Protein AF-0000000071073607 (afdb_homodimer)

Solvent-accessible surface area (backbone atoms only — not comparable to full-atom values): 36080 Å² total; per-residue (Å²): 134,72,43,45,68,46,77,45,82,50,37,76,42,67,35,80,88,77,71,40,78,42,80,29,43,28,39,36,35,33,32,78,73,59,34,33,38,29,35,28,23,54,5,60,12,46,41,36,34,30,37,39,30,75,82,62,52,68,38,48,20,29,39,36,45,81,40,53,64,50,49,64,78,42,52,91,68,38,61,8,11,25,28,9,52,35,35,51,44,30,61,69,13,53,48,74,56,94,92,34,80,38,57,38,40,33,63,42,89,68,50,22,16,37,34,28,25,88,77,16,45,39,62,37,73,36,43,80,72,40,79,46,66,41,33,40,29,33,32,46,74,46,52,58,50,57,57,36,40,52,30,37,37,43,37,36,44,35,41,36,47,44,71,75,43,34,39,37,42,39,38,36,34,40,32,77,32,63,31,64,50,31,54,36,44,41,44,32,34,16,75,68,17,41,76,37,26,41,71,36,35,30,56,20,31,37,24,34,46,32,42,30,28,52,32,55,52,77,97,69,36,56,72,74,48,73,38,70,20,77,97,45,94,70,51,25,61,54,78,35,54,40,40,70,54,44,62,71,18,71,89,40,95,57,66,42,53,75,43,39,32,33,18,42,60,54,29,77,48,98,48,55,31,70,42,33,41,38,33,23,60,91,52,14,26,30,40,35,38,26,34,20,40,16,17,34,32,36,30,30,40,61,82,40,70,76,41,79,31,46,94,75,33,66,46,34,46,38,16,30,35,31,74,26,48,24,60,56,56,32,22,88,82,24,88,87,41,58,76,38,69,41,44,51,92,44,71,50,73,48,50,39,33,46,35,44,44,64,46,86,60,51,61,79,69,68,67,113,133,71,42,43,68,47,77,44,83,50,38,74,40,67,35,80,89,76,71,40,78,40,80,31,44,29,39,36,38,34,34,79,73,59,33,34,38,29,36,27,25,52,5,59,12,44,42,37,36,30,38,38,30,75,83,63,53,69,37,47,20,29,38,34,46,82,41,51,64,49,49,64,77,40,53,90,70,36,62,8,11,26,27,9,50,35,36,50,45,30,62,69,12,52,46,75,55,95,91,36,80,38,55,38,40,35,62,43,90,67,49,21,17,38,34,28,24,89,76,16,45,39,62,36,72,37,42,80,71,41,80,46,67,41,32,40,28,33,32,45,75,45,52,59,50,56,58,36,40,51,29,35,36,41,38,36,43,34,42,35,47,45,71,75,44,34,39,37,40,36,38,38,32,38,33,78,31,63,32,65,50,33,53,35,43,42,44,33,34,15,75,68,16,41,76,37,27,41,72,35,36,29,57,20,31,38,23,34,47,32,42,30,28,54,32,55,51,77,96,68,36,57,71,74,47,73,36,69,17,77,98,45,94,70,51,25,60,54,76,36,53,40,40,69,54,46,62,70,20,71,90,41,96,58,64,41,52,73,42,38,32,34,20,42,59,52,29,78,49,99,49,55,32,70,41,34,43,37,34,22,58,93,50,14,24,29,39,35,38,24,32,20,41,15,18,33,32,37,30,29,39,61,81,41,71,75,41,80,31,46,94,77,33,66,43,34,46,37,16,30,35,30,76,26,48,23,61,55,54,33,21,90,82,23,86,88,41,58,75,38,69,40,41,51,92,45,71,50,74,48,48,39,34,46,35,45,45,64,46,86,61,50,61,79,69,68,66,112

Foldseek 3Di:
DFKAKDKDWQDWDQFPVPRDIDTKMKIWIDAPQLWIWIAIQQLSFTAWIWDAFPVGDIFTFWWHARGPVQCVVPVVLLARGKFDQAAAKAFQQWFDDPNDIWHFQAQPVRTIDHRHHPCGSNGGGWDFPDDDRFWTKTWDWDAACRRGWGWIKIKIWIWGAYNLGKTKIKMKIATPFKTFGKMWTWIWGQQQHLQCFQVSLQQKWKAFQFQWWQDADPPRAGPQDIHGCPPHLNPRNDTDRQNVSLVVCVPPPQSHFWIKGFFPVLDQAPFWDWGMKMARLVRQKIKTKIWRARIWTKAQQQPAPWRQTYPRHIYHGRGTIGTIGIFHPNVSVHVPTPGRIHGNVDMDMIMMMIRMDGHDDPVVVPPD/DFKAKDKDWQDWDQFPVPRDIDTKMKIWIDAPQGWIWIAIQQLSFTAWIWDAFPVGDIFTFWWHARGPVQCVVPVVLLARGKFDQAAAKAFQQWFDDPNDIWHFEAQPVRTIDHRHHPCGSNGGGWDFPDDDRFWTKTWDWDAACRRGWGWIKIKIWIWGAYNLGKTKIKMKIATPFKTFGKMKTWIWGQQQHLQCFQVSLQQKWKAFQFQWWQDADPPRAGPQDIHGCPPHLPPRNDTDRQNVSLVVCVPPPQSHFWIKGFFPVLDQAPFWDWGMKMARLVRQKIKTKIWRARIWTKAQQQPAPWRQTYPRHIYHGRGTIGTIGIFHPNVSVHVPTPGRMHGNVDMDMIMMMIRMDGHDDPVVVPPD

Sequence (736 aa):
MSITVEEKNFGLVTNPLTETRQMVRCYTLRNTKGMSVSVIQLGATIQSISLPDGSKKVEDVCLGFDDIDGYVANKAAYIGGTLGRVANRVAGGALTIDDTTVNLTRNGEGQYHLHGGFVGLNSVIWEVKQKTPEGVVFQHESPHGHEGYPGTLRCLVTYRLDNESRLFISYEATTDRTTIVNLSNHVYLNLAGHNAGPKGLAEHTVEIASSEIVETGDMQIPTGELALVDNTVFDLRSPVPLGDRLKQFEDRPIKGFDHCYVVNGGQLLRSTVKVAKIVHPPSGRALEVWTDQPGMQFYTANNITKISGKKGFHYVKHGSFCVQTEKFPDAVSHQEFPSIKLSPDETYRHEVVYWFKIEKICRCCYKNMSITVEEKNFGLVTNPLTETRQMVRCYTLRNTKGMSVSVIQLGATIQSISLPDGSKKVEDVCLGFDDIDGYVANKAAYIGGTLGRVANRVAGGALTIDDTTVNLTRNGEGQYHLHGGFVGLNSVIWEVKQKTPEGVVFQHESPHGHEGYPGTLRCLVTYRLDNESRLFISYEATTDRTTIVNLSNHVYLNLAGHNAGPKGLAEHTVEIASSEIVETGDMQIPTGELALVDNTVFDLRSPVPLGDRLKQFEDRPIKGFDHCYVVNGGQLLRSTVKVAKIVHPPSGRALEVWTDQPGMQFYTANNITKISGKKGFHYVKHGSFCVQTEKFPDAVSHQEFPSIKLSPDETYRHEVVYWFKIEKICRCCYKN

InterPro domains:
  IPR008183 Aldose 1-/Glucose-6-phosphate 1-epimerase [PF01263] (25-355)
  IPR011013 Galactose mutarotase-like domain superfamily [SSF74650] (19-356)
  IPR014718 Glycoside hydrolase-type carbohydrate-binding [G3DSA:2.70.98.10] (16-358)
  IPR015443 Aldose 1-epimerase/Galactose mutarotase [PIRSF005096] (19-358)
  IPR047215 Galactose mutarotase-like [cd09019] (27-356)

Organism: Drosophila erecta (NCBI:txid7220)

Radius of gyration: 27.48 Å; Cα contacts (8 Å, |Δi|>4): 2098; chains: 2; bounding box: 62×89×59 Å

Structure (mmCIF, N/CA/C/O backbone):
data_AF-0000000071073607-model_v1
#
loop_
_entity.id
_entity.type
_entity.pdbx_description
1 polymer 'Aldose 1-epimerase'
#
loop_
_atom_site.group_PDB
_atom_site.id
_atom_site.type_symbol
_atom_site.label_atom_id
_atom_site.label_alt_id
_atom_site.label_comp_id
_atom_site.label_asym_id
_atom_site.label_entity_id
_atom_site.label_seq_id
_atom_site.pdbx_PDB_ins_code
_atom_site.Cartn_x
_atom_site.Cartn_y
_atom_site.Cartn_z
_atom_site.occupancy
_atom_site.B_iso_or_equiv
_atom_site.auth_seq_id
_atom_site.auth_comp_id
_atom_site.auth_asym_id
_atom_site.auth_atom_id
_atom_site.pdbx_PDB_model_num
ATOM 1 N N . MET A 1 1 ? -24.312 17.766 -10.367 1 61.28 1 MET A N 1
ATOM 2 C CA . MET A 1 1 ? -24.469 18.891 -9.445 1 61.28 1 MET A CA 1
ATOM 3 C C . MET A 1 1 ? -23.125 19.25 -8.805 1 61.28 1 MET A C 1
ATOM 5 O O . MET A 1 1 ? -22.344 18.359 -8.453 1 61.28 1 MET A O 1
ATOM 9 N N . SER A 1 2 ? -22.562 20.594 -8.812 1 86.88 2 SER A N 1
ATOM 10 C CA . SER A 1 2 ? -21.234 21.188 -8.82 1 86.88 2 SER A CA 1
ATOM 11 C C . SER A 1 2 ? -20.781 21.562 -7.418 1 86.88 2 SER A C 1
ATOM 13 O O . SER A 1 2 ? -21.609 21.656 -6.5 1 86.88 2 SER A O 1
ATOM 15 N N . ILE A 1 3 ? -19.672 21.438 -7.02 1 95.94 3 ILE A N 1
ATOM 16 C CA . ILE A 1 3 ? -19.016 21.984 -5.828 1 95.94 3 ILE A CA 1
ATOM 17 C C . ILE A 1 3 ? -19.281 23.484 -5.738 1 95.94 3 ILE A C 1
ATOM 19 O O . ILE A 1 3 ? -19.328 24.172 -6.758 1 95.94 3 ILE A O 1
ATOM 23 N N . THR A 1 4 ? -19.672 23.984 -4.531 1 97.38 4 THR A N 1
ATOM 24 C CA . THR A 1 4 ? -19.75 25.422 -4.324 1 97.38 4 THR A CA 1
ATOM 25 C C . THR A 1 4 ? -18.578 25.906 -3.459 1 97.38 4 THR A C 1
ATOM 27 O O . THR A 1 4 ? -18.109 25.188 -2.582 1 97.38 4 THR A O 1
ATOM 30 N N . VAL A 1 5 ? -18.141 27.094 -3.707 1 98 5 VAL A N 1
ATOM 31 C CA . VAL A 1 5 ? -17.094 27.75 -2.932 1 98 5 VAL A CA 1
ATOM 32 C C . VAL A 1 5 ? -17.594 29.109 -2.434 1 98 5 VAL A C 1
ATOM 34 O O . VAL A 1 5 ? -17.844 30.016 -3.232 1 98 5 VAL A O 1
ATOM 37 N N . GLU A 1 6 ? -17.719 29.219 -1.103 1 98.06 6 GLU A N 1
ATOM 38 C CA . GLU A 1 6 ? -18.188 30.453 -0.489 1 98.06 6 GLU A CA 1
ATOM 39 C C . GLU A 1 6 ? -17.062 31.156 0.281 1 98.06 6 GLU A C 1
ATOM 41 O O . GLU A 1 6 ? -16.297 30.5 0.998 1 98.06 6 GLU A O 1
ATOM 46 N N . GLU A 1 7 ? -16.984 32.438 0.11 1 97.94 7 GLU A N 1
ATOM 47 C CA . GLU A 1 7 ? -15.969 33.25 0.78 1 97.94 7 GLU A CA 1
ATOM 48 C C . GLU A 1 7 ? -16.594 34.125 1.86 1 97.94 7 GLU A C 1
ATOM 50 O O . GLU A 1 7 ? -17.672 34.688 1.657 1 97.94 7 GLU A O 1
ATOM 55 N N . LYS A 1 8 ? -15.953 34.156 3.012 1 98.12 8 LYS A N 1
ATOM 56 C CA . LYS A 1 8 ? -16.359 35.031 4.09 1 98.12 8 LYS A CA 1
ATOM 57 C C . LYS A 1 8 ? -15.141 35.594 4.832 1 98.12 8 LYS A C 1
ATOM 59 O O . LYS A 1 8 ? -14.047 35.062 4.727 1 98.12 8 LYS A O 1
ATOM 64 N N . ASN A 1 9 ? -15.391 36.719 5.516 1 98.12 9 ASN A N 1
ATOM 65 C CA . ASN A 1 9 ? -14.367 37.188 6.43 1 98.12 9 ASN A CA 1
ATOM 66 C C . ASN A 1 9 ? -14.203 36.281 7.637 1 98.12 9 ASN A C 1
ATOM 68 O O . ASN A 1 9 ? -15.195 35.781 8.188 1 98.12 9 ASN A O 1
ATOM 72 N N . PHE A 1 10 ? -13.031 36 7.973 1 98.19 10 PHE A N 1
ATOM 73 C CA . PHE A 1 10 ? -12.773 35.156 9.141 1 98.19 10 PHE A CA 1
ATOM 74 C C . PHE A 1 10 ? -12.336 36 10.328 1 98.19 10 PHE A C 1
ATOM 76 O O . PHE A 1 10 ? -12.727 35.75 11.469 1 98.19 10 PHE A O 1
ATOM 83 N N . GLY A 1 11 ? -11.445 37 10.023 1 97.81 11 GLY A N 1
ATOM 84 C CA . GLY A 1 11 ? -11.039 37.938 11.078 1 97.81 11 GLY A CA 1
ATOM 85 C C . GLY A 1 11 ? -9.828 38.75 10.711 1 97.81 11 GLY A C 1
ATOM 86 O O . GLY A 1 11 ? -9.18 38.5 9.688 1 97.81 11 GLY A O 1
ATOM 87 N N . LEU A 1 12 ? -9.617 39.781 11.523 1 97.62 12 LEU A N 1
ATOM 88 C CA . LEU A 1 12 ? -8.461 40.656 11.367 1 97.62 12 LEU A CA 1
ATOM 89 C C . LEU A 1 12 ? -7.305 40.219 12.258 1 97.62 12 LEU A C 1
ATOM 91 O O . LEU A 1 12 ? -7.508 39.906 13.43 1 97.62 12 LEU A O 1
ATOM 95 N N . VAL A 1 13 ? -6.18 40.156 11.609 1 97.19 13 VAL A N 1
ATOM 96 C CA . VAL A 1 13 ? -5.016 39.719 12.383 1 97.19 13 VAL A CA 1
ATOM 97 C C . VAL A 1 13 ? -3.791 40.531 11.961 1 97.19 13 VAL A C 1
ATOM 99 O O . VAL A 1 13 ? -3.768 41.094 10.867 1 97.19 13 VAL A O 1
ATOM 102 N N . THR A 1 14 ? -2.82 40.656 12.875 1 96.31 14 THR A N 1
ATOM 103 C CA . THR A 1 14 ? -1.546 41.281 12.516 1 96.31 14 THR A CA 1
ATOM 104 C C . THR A 1 14 ? -0.68 40.312 11.719 1 96.31 14 THR A C 1
ATOM 106 O O . THR A 1 14 ? -0.396 39.219 12.18 1 96.31 14 THR A O 1
ATOM 109 N N . ASN A 1 15 ? -0.324 40.656 10.555 1 95.69 15 ASN A N 1
ATOM 110 C CA . ASN A 1 15 ? 0.624 39.875 9.758 1 95.69 15 ASN A CA 1
ATOM 111 C C . ASN A 1 15 ? 2.004 39.844 10.406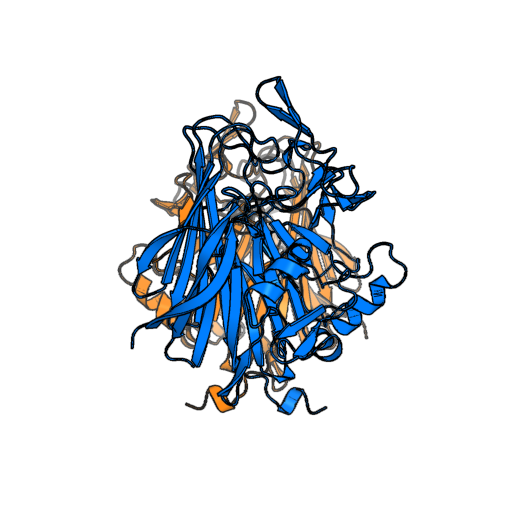 1 95.69 15 ASN A C 1
ATOM 113 O O . ASN A 1 15 ? 2.631 40.875 10.602 1 95.69 15 ASN A O 1
ATOM 117 N N . PRO A 1 16 ? 2.445 38.688 10.734 1 93.12 16 PRO A N 1
ATOM 118 C CA . PRO A 1 16 ? 3.705 38.625 11.484 1 93.12 16 PRO A CA 1
ATOM 119 C C . PRO A 1 16 ? 4.906 39.062 10.641 1 93.12 16 PRO A C 1
ATOM 121 O O . PRO A 1 16 ? 5.965 39.375 11.195 1 93.12 16 PRO A O 1
ATOM 124 N N . LEU A 1 17 ? 4.789 39.094 9.344 1 93.5 17 LEU A N 1
ATOM 125 C CA . LEU A 1 17 ? 5.898 39.438 8.469 1 93.5 17 LEU A CA 1
ATOM 126 C C . LEU A 1 17 ? 5.922 40.969 8.234 1 93.5 17 LEU A C 1
ATOM 128 O O . LEU A 1 17 ? 6.996 41.562 8.172 1 93.5 17 LEU A O 1
ATOM 132 N N . THR A 1 18 ? 4.758 41.594 8.141 1 93.69 18 THR A N 1
ATOM 133 C CA . THR A 1 18 ? 4.695 43 7.789 1 93.69 18 THR A CA 1
ATOM 134 C C . THR A 1 18 ? 4.305 43.844 9 1 93.69 18 THR A C 1
ATOM 136 O O . THR A 1 18 ? 4.422 45.094 8.969 1 93.69 18 THR A O 1
ATOM 139 N N . GLU A 1 19 ? 3.773 43.25 10.008 1 93.75 19 GLU A N 1
ATOM 140 C CA . GLU A 1 19 ? 3.332 43.906 11.234 1 93.75 19 GLU A CA 1
ATOM 141 C C . GLU A 1 19 ? 2.117 44.812 10.984 1 93.75 19 GLU A C 1
ATOM 143 O O . GLU A 1 19 ? 1.843 45.719 11.75 1 93.75 19 GLU A O 1
ATOM 148 N N . THR A 1 20 ? 1.445 44.562 9.945 1 95.94 20 THR A N 1
ATOM 149 C CA . THR A 1 20 ? 0.225 45.312 9.625 1 95.94 20 THR A CA 1
ATOM 150 C C . THR A 1 20 ? -1.003 44.406 9.812 1 95.94 20 THR A C 1
ATOM 152 O O . THR A 1 20 ? -0.909 43.188 9.727 1 95.94 20 THR A O 1
ATOM 155 N N . ARG A 1 21 ? -2.111 45.094 10.102 1 96.94 21 ARG A N 1
ATOM 156 C CA . ARG A 1 21 ? -3.369 44.344 10.219 1 96.94 21 ARG A CA 1
ATOM 157 C C . ARG A 1 21 ? -3.9 43.938 8.844 1 96.94 21 ARG A C 1
ATOM 159 O O . ARG A 1 21 ? -3.898 44.75 7.914 1 96.94 21 ARG A O 1
ATOM 166 N N . GLN A 1 22 ? -4.266 42.75 8.742 1 96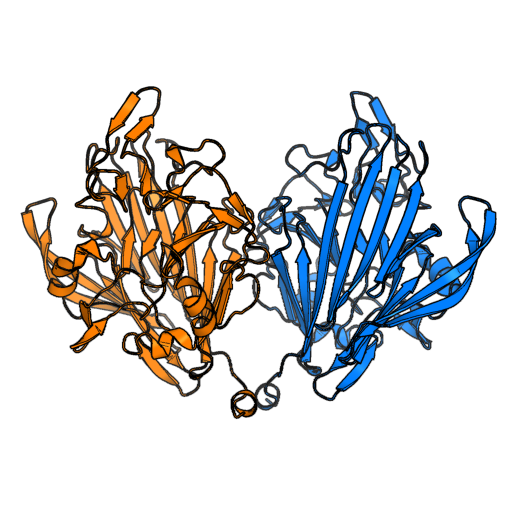.81 22 GLN A N 1
ATOM 167 C CA . GLN A 1 22 ? -4.758 42.219 7.477 1 96.81 22 GLN A CA 1
ATOM 168 C C . GLN A 1 22 ? -5.988 41.344 7.695 1 96.81 22 GLN A C 1
ATOM 170 O O . GLN A 1 22 ? -6.047 40.562 8.656 1 96.81 22 GLN A O 1
ATOM 175 N N . MET A 1 23 ? -7.023 41.5 6.848 1 97.88 23 MET A N 1
ATOM 176 C CA . MET A 1 23 ? -8.219 40.656 6.891 1 97.88 23 MET A CA 1
ATOM 177 C C . MET A 1 23 ? -7.934 39.281 6.328 1 97.88 23 MET A C 1
ATOM 179 O O . MET A 1 23 ? -7.395 39.125 5.23 1 97.88 23 MET A O 1
ATOM 183 N N . VAL A 1 24 ? -8.227 38.281 7.113 1 98.44 24 VAL A N 1
ATOM 184 C CA . VAL A 1 24 ? -8.125 36.875 6.699 1 98.44 24 VAL A CA 1
ATOM 185 C C . VAL A 1 24 ? -9.484 36.375 6.223 1 98.44 24 VAL A C 1
ATOM 187 O O . VAL A 1 24 ? -10.508 36.625 6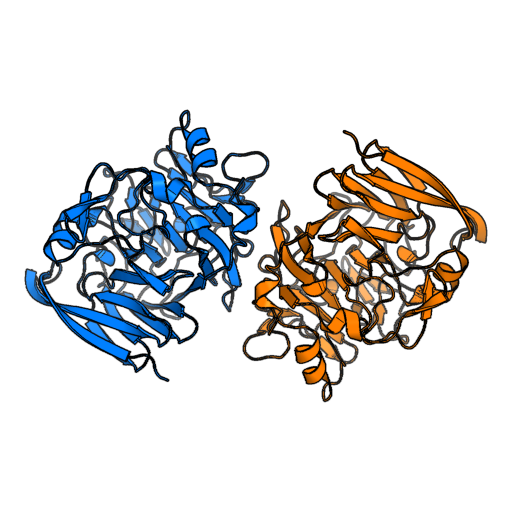.863 1 98.44 24 VAL A O 1
ATOM 190 N N . ARG A 1 25 ? -9.469 35.656 5.117 1 98.38 25 ARG A N 1
ATOM 191 C CA . ARG A 1 25 ? -10.695 35.125 4.555 1 98.38 25 ARG A CA 1
ATOM 192 C C . ARG A 1 25 ? -10.781 33.625 4.77 1 98.38 25 ARG A C 1
ATOM 194 O O . ARG A 1 25 ? -9.766 32.938 4.977 1 98.38 25 ARG A O 1
ATOM 201 N N . CYS A 1 26 ? -12.016 33.188 4.832 1 98.62 26 CYS A N 1
ATOM 202 C CA . CYS A 1 26 ? -12.359 31.781 4.898 1 98.62 26 CYS A CA 1
ATOM 203 C C . CYS A 1 26 ? -13.086 31.328 3.635 1 98.62 26 CYS A C 1
ATOM 205 O O . CYS A 1 26 ? -13.945 32.062 3.121 1 98.62 26 CYS A O 1
ATOM 207 N N . TYR A 1 27 ? -12.711 30.281 3.088 1 98.81 27 TYR A N 1
ATOM 208 C CA . TYR A 1 27 ? -13.352 29.656 1.932 1 98.81 27 TYR A CA 1
ATOM 209 C C . TYR A 1 27 ? -13.961 28.312 2.299 1 98.81 27 TYR A C 1
ATOM 211 O O . TYR A 1 27 ? -13.266 27.422 2.779 1 98.81 27 TYR A O 1
ATOM 219 N N . THR A 1 28 ? -15.234 28.172 2.096 1 98.81 28 THR A N 1
ATOM 220 C CA . THR A 1 28 ? -15.938 26.922 2.396 1 98.81 28 THR A CA 1
ATOM 221 C C . THR A 1 28 ? -16.328 26.203 1.111 1 98.81 28 THR A C 1
ATOM 223 O O . THR A 1 28 ? -17.094 26.734 0.299 1 98.81 28 THR A O 1
ATOM 226 N N . LEU A 1 29 ? -15.789 25.062 0.92 1 98.81 29 LEU A N 1
ATOM 227 C CA . LEU A 1 29 ? -16.141 24.156 -0.177 1 98.81 29 LEU A CA 1
ATOM 228 C C . LEU A 1 29 ? -17.25 23.203 0.231 1 98.81 29 LEU A C 1
ATOM 230 O O . LEU A 1 29 ? -17.188 22.594 1.301 1 98.81 29 LEU A O 1
ATOM 234 N N . ARG A 1 30 ? -18.281 23.047 -0.595 1 98.38 30 ARG A N 1
ATOM 235 C CA . ARG A 1 30 ? -19.406 22.156 -0.29 1 98.38 30 ARG A CA 1
ATOM 236 C C . ARG A 1 30 ? -19.719 21.266 -1.476 1 98.38 30 ARG A C 1
ATOM 238 O O . ARG A 1 30 ? -19.797 21.719 -2.615 1 98.38 30 ARG A O 1
ATOM 245 N N . ASN A 1 31 ? -19.875 19.984 -1.197 1 97.62 31 ASN A N 1
ATOM 246 C CA . ASN A 1 31 ? -20.312 19.078 -2.26 1 97.62 31 ASN A CA 1
ATOM 247 C C . ASN A 1 31 ? -21.812 18.766 -2.145 1 97.62 31 ASN A C 1
ATOM 249 O O . ASN A 1 31 ? -22.5 19.328 -1.308 1 97.62 31 ASN A O 1
ATOM 253 N N . THR A 1 32 ? -22.297 17.906 -2.975 1 95.44 32 THR A N 1
ATOM 254 C CA . THR A 1 32 ? -23.719 17.625 -3.037 1 95.44 32 THR A CA 1
ATOM 255 C C . THR A 1 32 ? -24.109 16.516 -2.064 1 95.44 32 THR A C 1
ATOM 257 O O . THR A 1 32 ? -25.281 16.234 -1.872 1 95.44 32 THR A O 1
ATOM 260 N N . LYS A 1 33 ? -23.125 15.969 -1.386 1 94.19 33 LYS A N 1
ATOM 261 C CA . LYS A 1 33 ? -23.375 14.828 -0.513 1 94.19 33 LYS A CA 1
ATOM 262 C C . LYS A 1 33 ? -23.391 15.25 0.954 1 94.19 33 LYS A C 1
ATOM 264 O O . LYS A 1 33 ? -23.422 14.406 1.848 1 94.19 33 LYS A O 1
ATOM 269 N N . GLY A 1 34 ? -23.266 16.531 1.19 1 95.62 34 GLY A N 1
ATOM 270 C CA . GLY A 1 34 ? -23.391 17.031 2.551 1 95.62 34 GLY A CA 1
ATOM 271 C C . GLY A 1 34 ? -22.047 17.297 3.215 1 95.62 34 GLY A C 1
ATOM 272 O O . GLY A 1 34 ? -22 17.719 4.371 1 95.62 34 GLY A O 1
ATOM 273 N N . MET A 1 35 ? -20.984 17.141 2.488 1 97.81 35 MET A N 1
ATOM 274 C CA . MET A 1 35 ? -19.656 17.422 3.041 1 97.81 35 MET A CA 1
ATOM 275 C C . MET A 1 35 ? -19.266 18.875 2.756 1 97.81 35 MET A C 1
ATOM 277 O O . MET A 1 35 ? -19.578 19.406 1.688 1 97.81 35 MET A O 1
ATOM 281 N N . SER A 1 36 ? -18.656 19.469 3.678 1 98.62 36 SER A N 1
ATOM 282 C CA . SER A 1 36 ? -18.062 20.797 3.471 1 98.62 36 SER A CA 1
ATOM 283 C C . SER A 1 36 ? -16.703 20.906 4.16 1 98.62 36 SER A C 1
ATOM 285 O O . SER A 1 36 ? -16.469 20.25 5.176 1 98.62 36 SER A O 1
ATOM 287 N N . VAL A 1 37 ? -15.836 21.672 3.6 1 98.94 37 VAL A N 1
ATOM 288 C CA . VAL A 1 37 ? -14.5 21.953 4.109 1 98.94 37 VAL A CA 1
ATOM 289 C C . VAL A 1 37 ? -14.25 23.453 4.117 1 98.94 37 VAL A C 1
ATOM 291 O O . VAL A 1 37 ? -14.469 24.141 3.111 1 98.94 37 VAL A O 1
ATOM 294 N N . SER A 1 38 ? -13.828 23.984 5.223 1 98.88 38 SER A N 1
ATOM 295 C CA . SER A 1 38 ? -13.43 25.391 5.301 1 98.88 38 SER A CA 1
ATOM 296 C C . SER A 1 38 ? -11.922 25.531 5.438 1 98.88 38 SER A C 1
ATOM 298 O O . SER A 1 38 ? -11.305 24.875 6.277 1 98.88 38 SER A O 1
ATOM 300 N N . VAL A 1 39 ? -11.398 26.359 4.605 1 98.94 39 VAL A N 1
ATOM 301 C CA . VAL A 1 39 ? -9.977 26.672 4.688 1 98.94 39 VAL A CA 1
ATOM 302 C C . VAL A 1 39 ? -9.789 28.188 4.832 1 98.94 39 VAL A C 1
ATOM 304 O O . VAL A 1 39 ? -10.562 28.969 4.273 1 98.94 39 VAL A O 1
ATOM 307 N N . ILE A 1 40 ? -8.758 28.609 5.582 1 98.88 40 ILE A N 1
ATOM 308 C CA . ILE A 1 40 ? -8.555 30.031 5.805 1 98.88 40 ILE A CA 1
ATOM 309 C C . ILE A 1 40 ? -7.172 30.438 5.316 1 98.88 40 ILE A C 1
ATOM 311 O O . ILE A 1 40 ? -6.258 29.625 5.254 1 98.88 40 ILE A O 1
ATOM 315 N N . GLN A 1 41 ? -6.988 31.672 5.047 1 98.75 41 GLN A N 1
ATOM 316 C CA . GLN A 1 41 ? -5.75 32.219 4.496 1 98.75 41 GLN A CA 1
ATOM 317 C C . GLN A 1 41 ? -4.613 32.125 5.504 1 98.75 41 GLN A C 1
ATOM 319 O O . GLN A 1 41 ? -3.453 31.938 5.125 1 98.75 41 GLN A O 1
ATOM 324 N N . LEU A 1 42 ? -4.988 32.344 6.793 1 98.69 42 LEU A N 1
ATOM 325 C CA . LEU A 1 42 ? -3.951 32.188 7.809 1 98.69 42 LEU A CA 1
ATOM 326 C C . LEU A 1 42 ? -3.428 30.75 7.844 1 98.69 42 LEU A C 1
ATOM 328 O O . LEU A 1 42 ? -4.172 29.828 8.172 1 98.69 42 LEU A O 1
ATOM 332 N N . GLY A 1 43 ? -2.201 30.578 7.398 1 98.62 43 GLY A N 1
ATOM 333 C CA . GLY A 1 43 ? -1.544 29.281 7.422 1 98.62 43 GLY A CA 1
ATOM 334 C C . GLY A 1 43 ? -2.072 28.328 6.371 1 98.62 43 GLY A C 1
ATOM 335 O O . GLY A 1 43 ? -1.778 27.125 6.406 1 98.62 43 GLY A O 1
ATOM 336 N N . ALA A 1 44 ? -2.951 28.859 5.422 1 98.88 44 ALA A N 1
ATOM 337 C CA . ALA A 1 44 ? -3.65 27.922 4.543 1 98.88 44 ALA A CA 1
ATOM 338 C C . ALA A 1 44 ? -4.215 26.75 5.332 1 98.88 44 ALA A C 1
ATOM 340 O O . ALA A 1 44 ? -3.975 25.594 4.988 1 98.88 44 ALA A O 1
ATOM 341 N N . THR A 1 45 ? -4.973 27.047 6.336 1 98.88 45 THR A N 1
ATOM 342 C CA . THR A 1 45 ? -5.375 26.125 7.402 1 98.88 45 THR A CA 1
ATOM 343 C C . THR A 1 45 ? -6.719 25.484 7.082 1 98.88 45 THR A C 1
ATOM 345 O O . THR A 1 45 ? -7.648 26.156 6.641 1 98.88 45 THR A O 1
ATOM 348 N N . ILE A 1 46 ? -6.781 24.188 7.266 1 98.94 46 ILE A N 1
ATOM 349 C CA . ILE A 1 46 ? -8.094 23.531 7.285 1 98.94 46 ILE A CA 1
ATOM 350 C C . ILE A 1 46 ? -8.789 23.828 8.609 1 98.94 46 ILE A C 1
ATOM 352 O O . ILE A 1 46 ? -8.328 23.406 9.672 1 98.94 46 ILE A O 1
ATOM 356 N N . GLN A 1 47 ? -9.883 24.547 8.531 1 98.88 47 GLN A N 1
ATOM 357 C CA . GLN A 1 47 ? -10.555 25.031 9.734 1 98.88 47 GLN A CA 1
ATOM 358 C C . GLN A 1 47 ? -11.68 24.078 10.141 1 98.88 47 GLN A C 1
ATOM 360 O O . GLN A 1 47 ? -11.93 23.875 11.336 1 98.88 47 GLN A O 1
ATOM 365 N N . SER A 1 48 ? -12.32 23.516 9.234 1 98.81 48 SER A N 1
ATOM 366 C CA . SER A 1 48 ? -13.391 22.562 9.531 1 98.81 48 SER A CA 1
ATOM 367 C C . SER A 1 48 ? -13.586 21.562 8.398 1 98.81 48 SER A C 1
ATOM 369 O O . SER A 1 48 ? -13.25 21.859 7.246 1 98.81 48 SER A O 1
ATOM 371 N N . ILE A 1 49 ? -14.016 20.391 8.695 1 98.94 49 ILE A N 1
ATOM 372 C CA . ILE A 1 49 ? -14.5 19.344 7.809 1 98.94 49 ILE A CA 1
ATOM 373 C C . ILE A 1 49 ? -15.805 18.766 8.359 1 98.94 49 ILE A C 1
ATOM 375 O O . ILE A 1 49 ? -15.797 18.031 9.344 1 98.94 49 ILE A O 1
ATOM 379 N N . SER A 1 50 ? -16.875 19.094 7.723 1 98.56 50 SER A N 1
ATOM 380 C CA . SER A 1 50 ? -18.172 18.578 8.133 1 98.56 50 SER A CA 1
ATOM 381 C C . SER A 1 50 ? -18.641 17.453 7.207 1 98.56 50 SER A C 1
ATOM 383 O O . SER A 1 50 ? -18.609 17.594 5.98 1 98.56 50 SER A O 1
ATOM 385 N N . LEU A 1 51 ? -18.953 16.375 7.742 1 95.62 51 LEU A N 1
ATOM 386 C CA . LEU A 1 51 ? -19.312 15.203 6.961 1 95.62 51 LEU A CA 1
ATOM 387 C C . LEU A 1 51 ? -20.531 14.508 7.562 1 95.62 51 LEU A C 1
ATOM 389 O O . LEU A 1 51 ? -20.672 14.445 8.789 1 95.62 51 LEU A O 1
ATOM 393 N N . PRO A 1 52 ? -21.406 14 6.738 1 95.56 52 PRO A N 1
ATOM 394 C CA . PRO A 1 52 ? -22.547 13.219 7.25 1 95.56 52 PRO A CA 1
ATOM 395 C C . PRO A 1 52 ? -22.125 11.82 7.715 1 95.56 52 PRO A C 1
ATOM 397 O O . PRO A 1 52 ? -21.047 11.344 7.359 1 95.56 52 PRO A O 1
ATOM 400 N N . ASP A 1 53 ? -22.922 11.266 8.539 1 93.94 53 ASP A N 1
ATOM 401 C CA . ASP A 1 53 ? -22.797 9.852 8.867 1 93.94 53 ASP A CA 1
ATOM 402 C C . ASP A 1 53 ? -23.859 9.023 8.141 1 93.94 53 ASP A C 1
ATOM 404 O O . ASP A 1 53 ? -24.5 9.516 7.211 1 93.94 53 ASP A O 1
ATOM 408 N N . GLY A 1 54 ? -23.969 7.734 8.508 1 86.44 54 GLY A N 1
ATOM 409 C CA . GLY A 1 54 ? -24.938 6.863 7.863 1 86.44 54 GLY A CA 1
ATOM 410 C C . GLY A 1 54 ? -26.375 7.344 8.031 1 86.44 54 GLY A C 1
ATOM 411 O O . GLY A 1 54 ? -27.234 7.051 7.191 1 86.44 54 GLY A O 1
ATOM 412 N N . SER A 1 55 ? -26.672 8.164 8.977 1 87.88 55 SER A N 1
ATOM 413 C CA . SER A 1 55 ? -28.016 8.695 9.234 1 87.88 55 SER A CA 1
ATOM 414 C C . SER A 1 55 ? -28.156 10.117 8.695 1 87.88 55 SER A C 1
ATOM 416 O O . SER A 1 55 ? -29.094 10.828 9.039 1 87.88 55 SER A O 1
ATOM 418 N N . LYS A 1 56 ? -27.141 10.594 8.062 1 90.06 56 LYS A N 1
ATOM 419 C CA . LYS A 1 56 ? -27.109 11.898 7.414 1 90.06 56 LYS A CA 1
ATOM 420 C C . LYS A 1 56 ? -26.922 13.016 8.438 1 90.06 56 LYS A C 1
ATOM 422 O O . LYS A 1 56 ? -27.141 14.188 8.125 1 90.06 56 LYS A O 1
ATOM 427 N N . LYS A 1 57 ? -26.625 12.57 9.625 1 94.31 57 LYS A N 1
ATOM 428 C CA . LYS A 1 57 ? -26.25 13.586 10.602 1 94.31 57 LYS A CA 1
ATOM 429 C C . LYS A 1 57 ? -24.875 14.156 10.297 1 94.31 57 LYS A C 1
ATOM 431 O O . LYS A 1 57 ? -23.891 13.414 10.211 1 94.31 57 LYS A O 1
ATOM 436 N N . VAL A 1 58 ? -24.812 15.43 10.219 1 97.25 58 VAL A N 1
ATOM 437 C CA . VAL A 1 58 ? -23.562 16.094 9.844 1 97.25 58 VAL A CA 1
ATOM 438 C C . VAL A 1 58 ? -22.797 16.516 11.094 1 97.25 58 VAL A C 1
ATOM 440 O O . VAL A 1 58 ? -23.391 17.078 12.023 1 97.25 58 VAL A O 1
ATOM 443 N N . GLU A 1 59 ? -21.562 16.188 11.156 1 97.75 59 GLU A N 1
ATOM 444 C CA . GLU A 1 59 ? -20.672 16.562 12.25 1 97.75 59 GLU A CA 1
ATOM 445 C C . GLU A 1 59 ? -19.359 17.125 11.719 1 97.75 59 GLU A C 1
ATOM 447 O O . GLU A 1 59 ? -18.828 16.641 10.719 1 97.75 59 GLU A O 1
ATOM 452 N N . ASP A 1 60 ? -18.906 18.219 12.352 1 98.75 60 ASP A N 1
ATOM 453 C CA . ASP A 1 60 ? -17.531 18.672 12.109 1 98.75 60 ASP A CA 1
ATOM 454 C C . ASP A 1 60 ? -16.516 17.734 12.758 1 98.75 60 ASP A C 1
ATOM 456 O O . ASP A 1 60 ? -16.5 17.578 13.977 1 98.75 60 ASP A O 1
ATOM 460 N N . VAL A 1 61 ? -15.664 17.141 11.93 1 98.88 61 VAL A N 1
ATOM 461 C CA . VAL A 1 61 ? -14.758 16.109 12.445 1 98.88 61 VAL A CA 1
ATOM 462 C C . VAL A 1 61 ? -13.352 16.688 12.57 1 98.88 61 VAL A C 1
ATOM 464 O O . VAL A 1 61 ? -12.406 15.953 12.867 1 98.88 61 VAL A O 1
ATOM 467 N N . CYS A 1 62 ? -13.141 17.906 12.344 1 98.81 62 CYS A N 1
ATOM 468 C CA . CYS A 1 62 ? -11.852 18.594 12.359 1 98.81 62 CYS A CA 1
ATOM 469 C C . CYS A 1 62 ? -11.742 19.531 13.562 1 98.81 62 CYS A C 1
ATOM 471 O O . CYS A 1 62 ? -12.641 20.344 13.797 1 98.81 62 CYS A O 1
ATOM 473 N N . LEU A 1 63 ? -10.641 19.344 14.328 1 98.81 63 LEU A N 1
ATOM 474 C CA . LEU A 1 63 ? -10.398 20.328 15.383 1 98.81 63 LEU A CA 1
ATOM 475 C C . LEU A 1 63 ? -10.062 21.688 14.781 1 98.81 63 LEU A C 1
ATOM 477 O O . LEU A 1 63 ? -9.594 21.766 13.648 1 98.81 63 LEU A O 1
ATOM 481 N N . GLY A 1 64 ? -10.312 22.734 15.508 1 98.62 64 GLY A N 1
ATOM 482 C CA . GLY A 1 64 ? -10.062 24.094 15.07 1 98.62 64 GLY A CA 1
ATOM 483 C C . GLY A 1 64 ? -10.648 25.141 16 1 98.62 64 GLY A C 1
ATOM 484 O O . GLY A 1 64 ? -10.953 24.844 17.156 1 98.62 64 GLY A O 1
ATOM 485 N N . PHE A 1 65 ? -10.742 26.328 15.477 1 98.69 65 PHE A N 1
ATOM 486 C CA . PHE A 1 65 ? -11.234 27.453 16.266 1 98.69 65 PHE A CA 1
ATOM 487 C C . PHE A 1 65 ? -12.297 28.234 15.492 1 98.69 65 PHE A C 1
ATOM 489 O O . PHE A 1 65 ? -12.32 28.203 14.258 1 98.69 65 PHE A O 1
ATOM 496 N N . ASP A 1 66 ? -13.117 28.953 16.188 1 97.62 66 ASP A N 1
ATOM 497 C CA . ASP A 1 66 ? -14.227 29.672 15.586 1 97.62 66 ASP A CA 1
ATOM 498 C C . ASP A 1 66 ? -13.758 31 15.008 1 97.62 66 ASP A C 1
ATOM 500 O O . ASP A 1 66 ? -14.406 31.562 14.117 1 97.62 66 ASP A O 1
ATOM 504 N N . ASP A 1 67 ? -12.68 31.469 15.555 1 96.5 67 ASP A N 1
ATOM 505 C CA . ASP A 1 67 ? -12.234 32.781 15.117 1 96.5 67 ASP A CA 1
ATOM 506 C C . ASP A 1 67 ? -10.711 32.844 15.008 1 96.5 67 ASP A C 1
ATOM 508 O O . ASP A 1 67 ? -10.023 31.906 15.375 1 96.5 67 ASP A O 1
ATOM 512 N N . ILE A 1 68 ? -10.266 33.938 14.508 1 97 68 ILE A N 1
ATOM 513 C CA . ILE A 1 68 ? -8.859 34.094 14.164 1 97 68 ILE A CA 1
ATOM 514 C C . ILE A 1 68 ? -8.016 34.156 15.438 1 97 68 ILE A C 1
ATOM 516 O O . ILE A 1 68 ? -6.871 33.688 15.445 1 97 68 ILE A O 1
ATOM 520 N N . ASP A 1 69 ? -8.539 34.625 16.578 1 96.44 69 ASP A N 1
ATOM 521 C CA . ASP A 1 69 ? -7.816 34.719 17.844 1 96.44 69 ASP A CA 1
ATOM 522 C C . ASP A 1 69 ? -7.441 33.344 18.359 1 96.44 69 ASP A C 1
ATOM 524 O O . ASP A 1 69 ? -6.371 33.156 18.953 1 96.44 69 ASP A O 1
ATOM 528 N N . GLY A 1 70 ? -8.359 32.406 18.188 1 97.38 70 GLY A N 1
ATOM 529 C CA . GLY A 1 70 ? -8.055 31.031 18.578 1 97.38 70 GLY A CA 1
ATOM 530 C C . GLY A 1 70 ? -6.824 30.484 17.891 1 97.38 70 GLY A C 1
ATOM 531 O O . GLY A 1 70 ? -6.004 29.812 18.516 1 97.38 70 GLY A O 1
ATOM 532 N N . TYR A 1 71 ? -6.68 30.766 16.609 1 97.88 71 TYR A N 1
ATOM 533 C CA . TYR A 1 71 ? -5.531 30.281 15.844 1 97.88 71 TYR A CA 1
ATOM 534 C C . TYR A 1 71 ? -4.258 31.016 16.25 1 97.88 71 TYR A C 1
ATOM 536 O O . TYR A 1 71 ? -3.195 30.406 16.375 1 97.88 71 TYR A O 1
ATOM 544 N N . VAL A 1 72 ? -4.359 32.25 16.5 1 96.31 72 VAL A N 1
ATOM 545 C CA . VAL A 1 72 ? -3.193 33.031 16.891 1 96.31 72 VAL A CA 1
ATOM 546 C C . VAL A 1 72 ? -2.713 32.594 18.281 1 96.31 72 VAL A C 1
ATOM 548 O O . VAL A 1 72 ? -1.516 32.406 18.484 1 96.31 72 VAL A O 1
ATOM 551 N N . ALA A 1 73 ? -3.635 32.375 19.188 1 95.38 73 ALA A N 1
ATOM 552 C CA . ALA A 1 73 ? -3.307 32.031 20.578 1 95.38 73 ALA A CA 1
ATOM 553 C C . ALA A 1 73 ? -2.729 30.641 20.688 1 95.38 73 ALA A C 1
ATOM 555 O O . ALA A 1 73 ? -2.002 30.328 21.641 1 95.38 73 ALA A O 1
ATOM 556 N N . ASN A 1 74 ? -3.031 29.828 19.719 1 96.12 74 ASN A N 1
ATOM 557 C CA . ASN A 1 74 ? -2.633 28.438 19.797 1 96.12 74 ASN A CA 1
ATOM 558 C C . ASN A 1 74 ? -1.762 28.031 18.625 1 96.12 74 ASN A C 1
ATOM 560 O O . ASN A 1 74 ? -1.809 26.875 18.172 1 96.12 74 ASN A O 1
ATOM 564 N N . LYS A 1 75 ? -0.982 28.969 18.125 1 94.31 75 LYS A N 1
ATOM 565 C CA . LYS A 1 75 ? -0.191 28.734 16.922 1 94.31 75 LYS A CA 1
ATOM 566 C C . LYS A 1 75 ? 0.778 27.562 17.109 1 94.31 75 LYS A C 1
ATOM 568 O O . LYS A 1 75 ? 1.116 26.859 16.156 1 94.31 75 LYS A O 1
ATOM 573 N N . ALA A 1 76 ? 1.148 27.266 18.359 1 91.88 76 ALA A N 1
ATOM 574 C CA . ALA A 1 76 ? 2.148 26.234 18.641 1 91.88 76 ALA A CA 1
ATOM 575 C C . ALA A 1 76 ? 1.558 24.828 18.5 1 91.88 76 ALA A C 1
ATOM 577 O O . ALA A 1 76 ? 2.293 23.844 18.453 1 91.88 76 ALA A O 1
ATOM 578 N N . ALA A 1 77 ? 0.219 24.781 18.406 1 95.06 77 ALA A N 1
ATOM 579 C CA . ALA A 1 77 ? -0.422 23.469 18.234 1 95.06 77 ALA A CA 1
ATOM 580 C C . ALA A 1 77 ? -0.583 23.141 16.75 1 95.06 77 ALA A C 1
ATOM 582 O O . ALA A 1 77 ? -0.9 22 16.391 1 95.06 77 ALA A O 1
ATOM 583 N N . TYR A 1 78 ? -0.356 24.094 15.844 1 97.69 78 TYR A N 1
ATOM 584 C CA . TYR A 1 78 ? -0.329 23.922 14.391 1 97.69 78 TYR A CA 1
ATOM 585 C C . TYR A 1 78 ? -1.659 23.375 13.883 1 97.69 78 TYR A C 1
ATOM 587 O O . TYR A 1 78 ? -1.724 22.797 12.797 1 97.69 78 TYR A O 1
ATOM 595 N N . ILE A 1 79 ? -2.762 23.516 14.609 1 98.31 79 ILE A N 1
ATOM 596 C CA . ILE A 1 79 ? -4.027 22.859 14.297 1 98.31 79 ILE A CA 1
ATOM 597 C C . ILE A 1 79 ? -4.492 23.266 12.898 1 98.31 79 ILE A C 1
ATOM 599 O O . ILE A 1 79 ? -4.848 24.422 12.672 1 98.31 79 ILE A O 1
ATOM 603 N N . GLY A 1 80 ? -4.48 22.297 12 1 98.62 80 GLY A N 1
ATOM 604 C CA . GLY A 1 80 ? -5.016 22.469 10.656 1 98.62 80 GLY A CA 1
ATOM 605 C C . GLY A 1 80 ? -4.066 23.203 9.727 1 98.62 80 GLY A C 1
ATOM 606 O O . GLY A 1 80 ? -4.332 23.312 8.531 1 98.62 80 GLY A O 1
ATOM 607 N N . GLY A 1 81 ? -2.975 23.688 10.188 1 98.75 81 GLY A N 1
ATOM 608 C CA . GLY A 1 81 ? -2.111 24.578 9.438 1 98.75 81 GLY A CA 1
ATOM 609 C C . GLY A 1 81 ? -1.182 23.844 8.484 1 98.75 81 GLY A C 1
ATOM 610 O O . GLY A 1 81 ? -0.879 22.672 8.688 1 98.75 81 GLY A O 1
ATOM 611 N N . THR A 1 82 ? -0.741 24.531 7.453 1 98.81 82 THR A N 1
ATOM 612 C CA . THR A 1 82 ? 0.306 24.031 6.562 1 98.81 82 THR A CA 1
ATOM 613 C C . THR A 1 82 ? 1.67 24.094 7.246 1 98.81 82 THR A C 1
ATOM 615 O O . THR A 1 82 ? 2.043 25.125 7.805 1 98.81 82 THR A O 1
ATOM 618 N N . LEU A 1 83 ? 2.342 23 7.18 1 98.69 83 LEU A N 1
ATOM 619 C CA . LEU A 1 83 ? 3.658 22.906 7.801 1 98.69 83 LEU A CA 1
ATOM 620 C C . LEU A 1 83 ? 4.762 23.156 6.773 1 98.69 83 LEU A C 1
ATOM 622 O O . LEU A 1 83 ? 4.703 22.641 5.656 1 98.69 83 LEU A O 1
ATOM 626 N N . GLY A 1 84 ? 5.781 23.938 7.207 1 97.94 84 GLY A N 1
ATOM 627 C CA . GLY A 1 84 ? 6.941 24.188 6.367 1 97.94 84 GLY A CA 1
ATOM 628 C C . GLY A 1 84 ? 7.754 25.391 6.82 1 97.94 84 GLY A C 1
ATOM 629 O O . GLY A 1 84 ? 7.348 26.109 7.73 1 97.94 84 GLY A O 1
ATOM 630 N N . ARG A 1 85 ? 8.938 25.5 6.207 1 98.5 85 ARG A N 1
ATOM 631 C CA . ARG A 1 85 ? 9.344 24.922 4.938 1 98.5 85 ARG A CA 1
ATOM 632 C C . ARG A 1 85 ? 9.602 23.422 5.086 1 98.5 85 ARG A C 1
ATOM 634 O O . ARG A 1 85 ? 9.555 22.672 4.105 1 98.5 85 ARG A O 1
ATOM 641 N N . VAL A 1 86 ? 9.945 23.047 6.332 1 98.69 86 VAL A N 1
ATOM 642 C CA . VAL A 1 86 ? 10.164 21.625 6.582 1 98.69 86 VAL A CA 1
ATOM 643 C C . VAL A 1 86 ? 9.266 21.156 7.727 1 98.69 86 VAL A C 1
ATOM 645 O O . VAL A 1 86 ? 9.383 21.656 8.852 1 98.69 86 VAL A O 1
ATOM 648 N N . ALA A 1 87 ? 8.398 20.281 7.352 1 98.56 87 ALA A N 1
ATOM 649 C CA . ALA A 1 87 ? 7.559 19.641 8.359 1 98.56 87 ALA A CA 1
ATOM 650 C C . ALA A 1 87 ? 8.383 18.688 9.234 1 98.56 87 ALA A C 1
ATOM 652 O O . ALA A 1 87 ? 9.266 17.984 8.734 1 98.56 87 ALA A O 1
ATOM 653 N N . ASN A 1 88 ? 8.008 18.672 10.508 1 98.25 88 ASN A N 1
ATOM 654 C CA . ASN A 1 88 ? 8.688 17.797 11.477 1 98.25 88 ASN A CA 1
ATOM 655 C C . ASN A 1 88 ? 10.086 18.312 11.797 1 98.25 88 ASN A C 1
ATOM 657 O O . ASN A 1 88 ? 10.367 19.5 11.664 1 98.25 88 ASN A O 1
ATOM 661 N N . ARG A 1 89 ? 11.023 17.531 12.297 1 97.81 89 ARG A N 1
ATOM 662 C CA . ARG A 1 89 ? 12.234 17.984 12.977 1 97.81 89 ARG A CA 1
ATOM 663 C C . ARG A 1 89 ? 13.43 17.969 12.023 1 97.81 89 ARG A C 1
ATOM 665 O O . ARG A 1 89 ? 13.492 17.156 11.109 1 97.81 89 ARG A O 1
ATOM 672 N N . VAL A 1 90 ? 14.227 18.891 12.227 1 97.81 90 VAL A N 1
ATOM 673 C CA . VAL A 1 90 ? 15.602 18.891 11.75 1 97.81 90 VAL A CA 1
ATOM 674 C C . VAL A 1 90 ? 16.562 18.906 12.938 1 97.81 90 VAL A C 1
ATOM 676 O O . VAL A 1 90 ? 16.578 19.844 13.727 1 97.81 90 VAL A O 1
ATOM 679 N N . ALA A 1 91 ? 17.328 17.922 13.016 1 96.88 91 ALA A N 1
ATOM 680 C CA . ALA A 1 91 ? 18.234 17.734 14.148 1 96.88 91 ALA A CA 1
ATOM 681 C C . ALA A 1 91 ? 19.219 18.906 14.258 1 96.88 91 ALA A C 1
ATOM 683 O O . ALA A 1 91 ? 19.797 19.328 13.25 1 96.88 91 ALA A O 1
ATOM 684 N N . GLY A 1 92 ? 19.359 19.453 15.469 1 95.44 92 GLY A N 1
ATOM 685 C CA . GLY A 1 92 ? 20.328 20.5 15.734 1 95.44 92 GLY A CA 1
ATOM 686 C C . GLY A 1 92 ? 20.016 21.812 15.031 1 95.44 92 GLY A C 1
ATOM 687 O O . GLY A 1 92 ? 20.688 22.828 15.25 1 95.44 92 GLY A O 1
ATOM 688 N N . GLY A 1 93 ? 19.047 21.844 14.172 1 96.62 93 GLY A N 1
ATOM 689 C CA . GLY A 1 93 ? 18.703 23.031 13.414 1 96.62 93 GLY A CA 1
ATOM 690 C C . GLY A 1 93 ? 19.797 23.484 12.469 1 96.62 93 GLY A C 1
ATOM 691 O O . GLY A 1 93 ? 20.078 24.672 12.352 1 96.62 93 GLY A O 1
ATOM 692 N N . ALA A 1 94 ? 20.438 22.531 11.945 1 94.44 94 ALA A N 1
ATOM 693 C CA . ALA A 1 94 ? 21.516 22.844 11.031 1 94.44 94 ALA A CA 1
ATOM 694 C C . ALA A 1 94 ? 21.625 21.797 9.922 1 94.44 94 ALA A C 1
ATOM 696 O O . ALA A 1 94 ? 21.234 20.641 10.117 1 94.44 94 ALA A O 1
ATOM 697 N N . LEU A 1 95 ? 22.062 22.281 8.805 1 93.38 95 LEU A N 1
ATOM 698 C CA . LEU A 1 95 ? 22.328 21.391 7.688 1 93.38 95 LEU A CA 1
ATOM 699 C C . LEU A 1 95 ? 23.453 21.922 6.809 1 93.38 95 LEU A C 1
ATOM 701 O O . LEU A 1 95 ? 23.906 23.047 6.992 1 93.38 95 LEU A O 1
ATOM 705 N N . THR A 1 96 ? 23.891 21.062 5.953 1 91.69 96 THR A N 1
ATOM 706 C CA . THR A 1 96 ? 24.906 21.453 4.996 1 91.69 96 THR A CA 1
ATOM 707 C C . THR A 1 96 ? 24.359 21.422 3.57 1 91.69 96 THR A C 1
ATOM 709 O O . THR A 1 96 ? 23.797 20.406 3.143 1 91.69 96 THR A O 1
ATOM 712 N N . ILE A 1 97 ? 24.484 22.547 2.943 1 90.06 97 ILE A N 1
ATOM 713 C CA . ILE A 1 97 ? 24.141 22.656 1.529 1 90.06 97 ILE A CA 1
ATOM 714 C C . ILE A 1 97 ? 25.359 23.141 0.738 1 90.06 97 ILE A C 1
ATOM 716 O O . ILE A 1 97 ? 25.859 24.234 0.98 1 90.06 97 ILE A O 1
ATOM 720 N N . ASP A 1 98 ? 25.719 22.391 -0.186 1 85.62 98 ASP A N 1
ATOM 721 C CA . ASP A 1 98 ? 26.859 22.75 -1.031 1 85.62 98 ASP A CA 1
ATOM 722 C C . ASP A 1 98 ? 28.047 23.203 -0.19 1 85.62 98 ASP A C 1
ATOM 724 O O . ASP A 1 98 ? 28.594 24.281 -0.41 1 85.62 98 ASP A O 1
ATOM 728 N N . ASP A 1 99 ? 28.375 22.531 0.867 1 86.88 99 ASP A N 1
ATOM 729 C CA . ASP A 1 99 ? 29.547 22.703 1.721 1 86.88 99 ASP A CA 1
ATOM 730 C C . ASP A 1 99 ? 29.406 23.922 2.619 1 86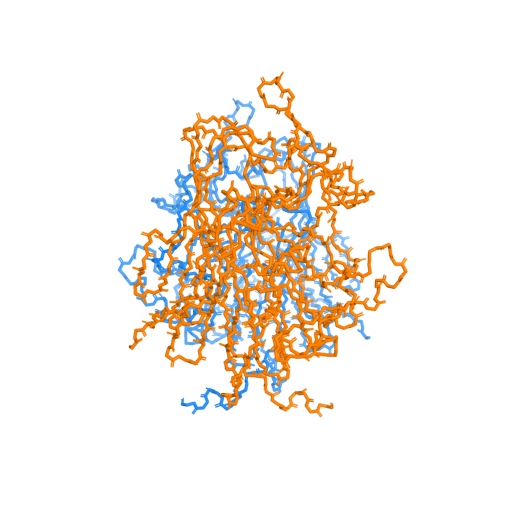.88 99 ASP A C 1
ATOM 732 O O . ASP A 1 99 ? 30.391 24.438 3.143 1 86.88 99 ASP A O 1
ATOM 736 N N . THR A 1 100 ? 28.266 24.453 2.643 1 90.38 100 THR A N 1
ATOM 737 C CA . THR A 1 100 ? 28 25.562 3.541 1 90.38 100 THR A CA 1
ATOM 738 C C . THR A 1 100 ? 27.031 25.141 4.645 1 90.38 100 THR A C 1
ATOM 740 O O . THR A 1 100 ? 26 24.516 4.375 1 90.38 100 THR A O 1
ATOM 743 N N . THR A 1 101 ? 27.359 25.547 5.734 1 93.75 101 THR A N 1
ATOM 744 C CA . THR A 1 101 ? 26.5 25.281 6.871 1 93.75 101 THR A CA 1
ATOM 745 C C . THR A 1 101 ? 25.359 26.297 6.941 1 93.75 101 THR A C 1
ATOM 747 O O . THR A 1 101 ? 25.578 27.5 6.848 1 93.75 101 THR A O 1
ATOM 750 N N . VAL A 1 102 ? 24.203 25.828 7.039 1 95.88 102 VAL A N 1
ATOM 751 C CA . VAL A 1 102 ? 23 26.641 7.188 1 95.88 102 VAL A CA 1
ATOM 752 C C . VAL A 1 102 ? 22.375 26.391 8.562 1 95.88 102 VAL A C 1
ATOM 754 O O . VAL A 1 102 ? 22.125 25.25 8.938 1 95.88 102 VAL A O 1
ATOM 757 N N . ASN A 1 103 ? 22.188 27.484 9.289 1 97.06 103 ASN A N 1
ATOM 758 C CA . ASN A 1 103 ? 21.547 27.391 10.586 1 97.06 103 ASN A CA 1
ATOM 759 C C . ASN A 1 103 ? 20.078 27.812 10.516 1 97.06 103 ASN A C 1
ATOM 761 O O . ASN A 1 103 ? 19.766 28.922 10.102 1 97.06 103 ASN A O 1
ATOM 765 N N . LEU A 1 104 ? 19.25 26.938 10.961 1 98.25 104 LEU A N 1
ATOM 766 C CA . LEU A 1 104 ? 17.828 27.219 11.086 1 98.25 104 LEU A CA 1
ATOM 767 C C . LEU A 1 104 ? 17.469 27.609 12.516 1 98.25 104 LEU A C 1
ATOM 769 O O . LEU A 1 104 ? 18.234 27.328 13.445 1 98.25 104 LEU A O 1
ATOM 773 N N . THR A 1 105 ? 16.375 28.25 12.625 1 97.94 105 THR A N 1
ATOM 774 C CA . THR A 1 105 ? 15.922 28.562 13.984 1 97.94 105 THR A CA 1
ATOM 775 C C . THR A 1 105 ? 15.672 27.281 14.766 1 97.94 105 THR A C 1
ATOM 777 O O . THR A 1 105 ? 15.211 26.281 14.211 1 97.94 105 THR A O 1
ATOM 780 N N . ARG A 1 106 ? 15.977 27.25 16 1 97.88 106 ARG A N 1
ATOM 781 C CA . ARG A 1 106 ? 15.758 26.125 16.891 1 97.88 106 ARG A CA 1
ATOM 782 C C . ARG A 1 106 ? 14.578 26.375 17.828 1 97.88 106 ARG A C 1
ATOM 784 O O . ARG A 1 106 ? 14.758 26.562 19.031 1 97.88 106 ARG A O 1
ATOM 791 N N . ASN A 1 107 ? 13.43 26.266 17.328 1 96.62 107 ASN A N 1
ATOM 792 C CA . ASN A 1 107 ? 12.227 26.594 18.078 1 96.62 107 ASN A CA 1
ATOM 793 C C . ASN A 1 107 ? 11.781 25.438 18.969 1 96.62 107 ASN A C 1
ATOM 795 O O . ASN A 1 107 ? 10.805 25.547 19.719 1 96.62 107 ASN A O 1
ATOM 799 N N . GLY A 1 108 ? 12.43 24.312 18.891 1 94.44 108 GLY A N 1
ATOM 800 C CA . GLY A 1 108 ? 12.203 23.203 19.797 1 94.44 108 GLY A CA 1
ATOM 801 C C . GLY A 1 108 ? 13.133 23.219 21 1 94.44 108 GLY A C 1
ATOM 802 O O . GLY A 1 108 ? 14.203 22.609 20.969 1 94.44 108 GLY A O 1
ATOM 803 N N . GLU A 1 109 ? 12.75 23.922 21.938 1 89.25 109 GLU A N 1
ATOM 804 C CA . GLU A 1 109 ? 13.5 24.031 23.188 1 89.25 109 GLU A CA 1
ATOM 805 C C . GLU A 1 109 ? 14.953 24.406 22.922 1 89.25 109 GLU A C 1
ATOM 807 O O . GLU A 1 109 ? 15.859 23.938 23.625 1 89.25 109 GLU A O 1
ATOM 812 N N . GLY A 1 110 ? 15.156 25.047 21.797 1 93.5 110 GLY A N 1
ATOM 813 C CA . GLY A 1 110 ? 16.5 25.5 21.453 1 93.5 110 GLY A CA 1
ATOM 814 C C . GLY A 1 110 ? 17.391 24.391 20.938 1 93.5 110 GLY A C 1
ATOM 815 O O . GLY A 1 110 ? 18.594 24.578 20.75 1 93.5 110 GLY A O 1
ATOM 816 N N . GLN A 1 111 ? 16.844 23.297 20.656 1 94.56 111 GLN A N 1
ATOM 817 C CA . GLN A 1 111 ? 17.672 22.141 20.375 1 94.56 111 GLN A CA 1
ATOM 818 C C . GLN A 1 111 ? 17.469 21.656 18.938 1 94.56 111 GLN A C 1
ATOM 820 O O . GLN A 1 111 ? 18.406 21.125 18.328 1 94.56 111 GLN A O 1
ATOM 825 N N . TYR A 1 112 ? 16.312 21.781 18.391 1 97.25 112 TYR A N 1
ATOM 826 C CA . TYR A 1 112 ? 16.031 21.312 17.047 1 97.25 112 TYR A CA 1
ATOM 827 C C . TYR A 1 112 ? 15.055 22.25 16.344 1 97.25 112 TYR A C 1
ATOM 829 O O . TYR A 1 112 ? 14.445 23.125 16.969 1 97.25 112 TYR A O 1
ATOM 837 N N . HIS A 1 113 ? 15.055 22.234 15.07 1 98.12 113 HIS A N 1
ATOM 838 C CA . HIS A 1 113 ? 14.125 22.953 14.219 1 98.12 113 HIS A CA 1
ATOM 839 C C . HIS A 1 113 ? 12.836 22.172 14.008 1 98.12 113 HIS A C 1
ATOM 841 O O . HIS A 1 113 ? 12.883 20.953 13.758 1 98.12 113 HIS A O 1
ATOM 847 N N . LEU A 1 114 ? 11.727 22.844 14.195 1 98.06 114 LEU A N 1
ATOM 848 C CA . LEU A 1 114 ? 10.461 22.125 14.125 1 98.06 114 LEU A CA 1
ATOM 849 C C . LEU A 1 114 ? 9.461 22.875 13.25 1 98.06 114 LEU A C 1
ATOM 851 O O . LEU A 1 114 ? 9.219 24.062 13.453 1 98.06 114 LEU A O 1
ATOM 855 N N . HIS A 1 115 ? 8.875 22.188 12.312 1 98.44 115 HIS A N 1
ATOM 856 C CA . HIS A 1 115 ? 7.723 22.609 11.523 1 98.44 115 HIS A CA 1
ATOM 857 C C . HIS A 1 115 ? 7.949 23.984 10.922 1 98.44 115 HIS A C 1
ATOM 859 O O . HIS A 1 115 ? 7.027 24.812 10.875 1 98.44 115 HIS A O 1
ATOM 865 N N . GLY A 1 116 ? 9.164 24.312 10.578 1 98 116 GLY A N 1
ATOM 866 C CA . GLY A 1 116 ? 9.445 25.516 9.805 1 98 116 GLY A CA 1
ATOM 867 C C . GLY A 1 116 ? 9.859 26.703 10.664 1 98 116 GLY A C 1
ATOM 868 O O . GLY A 1 116 ? 10.062 27.797 10.156 1 98 116 GLY A O 1
ATOM 869 N N . GLY A 1 117 ? 9.906 26.562 12.016 1 98 117 GLY A N 1
ATOM 870 C CA . GLY A 1 117 ? 10.453 27.609 12.859 1 98 117 GLY A CA 1
ATOM 871 C C . GLY A 1 117 ? 9.391 28.359 13.656 1 98 117 GLY A C 1
ATOM 872 O O . GLY A 1 117 ? 8.281 27.859 13.836 1 98 117 GLY A O 1
ATOM 873 N N . PHE A 1 118 ? 9.773 29.516 14.195 1 96.88 118 PHE A N 1
ATOM 874 C CA . PHE A 1 118 ? 8.898 30.328 15.039 1 96.88 118 PHE A CA 1
ATOM 875 C C . PHE A 1 118 ? 7.734 30.891 14.227 1 96.88 118 PHE A C 1
ATOM 877 O O . PHE A 1 118 ? 6.598 30.922 14.703 1 96.88 118 PHE A O 1
ATOM 884 N N . VAL A 1 119 ? 8.055 31.375 13.07 1 97.25 119 VAL A N 1
ATOM 885 C CA . VAL A 1 119 ? 7.047 31.875 12.141 1 97.25 119 VAL A CA 1
ATOM 886 C C . VAL A 1 119 ? 7.055 31.031 10.867 1 97.25 119 VAL A C 1
ATOM 888 O O . VAL A 1 119 ? 7.453 31.516 9.797 1 97.25 119 VAL A O 1
ATOM 891 N N . GLY A 1 120 ? 6.559 29.812 11.023 1 97.62 120 GLY A N 1
ATOM 892 C CA . GLY A 1 120 ? 6.477 28.906 9.883 1 97.62 120 GLY A CA 1
ATOM 893 C C . GLY A 1 120 ? 5.297 29.203 8.977 1 97.62 120 GLY A C 1
ATOM 894 O O . GLY A 1 120 ? 4.621 30.219 9.133 1 97.62 120 GLY A O 1
ATOM 895 N N . LEU A 1 121 ? 5.062 28.312 8.055 1 98.5 121 LEU A N 1
ATOM 896 C CA . LEU A 1 121 ? 4.043 28.516 7.027 1 98.5 121 LEU A CA 1
ATOM 897 C C . LEU A 1 121 ? 2.643 28.453 7.633 1 98.5 121 LEU A C 1
ATOM 899 O O . LEU A 1 121 ? 1.678 28.922 7.027 1 98.5 121 LEU A O 1
ATOM 903 N N . ASN A 1 122 ? 2.48 27.859 8.797 1 98 122 ASN A N 1
ATOM 904 C CA . ASN A 1 122 ? 1.205 27.812 9.5 1 98 122 ASN A CA 1
ATOM 905 C C . ASN A 1 122 ? 0.839 29.172 10.094 1 98 122 ASN A C 1
ATOM 907 O O . ASN A 1 122 ? -0.306 29.391 10.492 1 98 122 ASN A O 1
ATOM 911 N N . SER A 1 123 ? 1.806 30.109 10.141 1 96.56 123 SER A N 1
ATOM 912 C CA . SER A 1 123 ? 1.62 31.344 10.906 1 96.56 123 SER A CA 1
ATOM 913 C C . SER A 1 123 ? 1.506 32.562 9.984 1 96.56 123 SER A C 1
ATOM 915 O O . SER A 1 123 ? 1.233 33.656 10.438 1 96.56 123 SER A O 1
ATOM 917 N N . VAL A 1 124 ? 1.676 32.375 8.727 1 98 124 VAL A N 1
ATOM 918 C CA . VAL A 1 124 ? 1.657 33.5 7.801 1 98 124 VAL A CA 1
ATOM 919 C C . VAL A 1 124 ? 0.305 33.562 7.094 1 98 124 VAL A C 1
ATOM 921 O O . VAL A 1 124 ? -0.485 32.625 7.164 1 98 124 VAL A O 1
ATOM 924 N N . ILE A 1 125 ? 0.037 34.75 6.504 1 98.5 125 ILE A N 1
ATOM 925 C CA . ILE A 1 125 ? -1.196 34.906 5.742 1 98.5 125 ILE A CA 1
ATOM 926 C C . ILE A 1 125 ? -0.935 34.625 4.266 1 98.5 125 ILE A C 1
ATOM 928 O O . ILE A 1 125 ? -0.183 35.375 3.611 1 98.5 125 ILE A O 1
ATOM 932 N N . TRP A 1 126 ? -1.509 33.594 3.744 1 98.75 126 TRP A N 1
ATOM 933 C CA . TRP A 1 126 ? -1.367 33.219 2.344 1 98.75 126 TRP A CA 1
ATOM 934 C C . TRP A 1 126 ? -2.244 34.094 1.449 1 98.75 126 TRP A C 1
ATOM 936 O O . TRP A 1 126 ? -3.357 34.438 1.83 1 98.75 126 TRP A O 1
ATOM 946 N N . GLU A 1 127 ? -1.787 34.406 0.299 1 98.19 127 GLU A N 1
ATOM 947 C CA . GLU A 1 127 ? -2.578 35.094 -0.715 1 98.19 127 GLU A CA 1
ATOM 948 C C . GLU A 1 127 ? -3.447 34.094 -1.499 1 98.19 127 GLU A C 1
ATOM 950 O O . GLU A 1 127 ? -3.09 32.938 -1.652 1 98.19 127 GLU A O 1
ATOM 955 N N . VAL A 1 128 ? -4.57 34.625 -1.919 1 98.56 128 VAL A N 1
ATOM 956 C CA . VAL A 1 128 ? -5.387 33.844 -2.826 1 98.56 128 VAL A CA 1
ATOM 957 C C . VAL A 1 128 ? -4.867 34 -4.254 1 98.56 128 VAL A C 1
ATOM 959 O O . VAL A 1 128 ? -4.996 35.062 -4.863 1 98.56 128 VAL A O 1
ATOM 962 N N . LYS A 1 129 ? -4.316 32.969 -4.75 1 98.44 129 LYS A N 1
ATOM 963 C CA . LYS A 1 129 ? -3.842 33 -6.129 1 98.44 129 LYS A CA 1
ATOM 964 C C . LYS A 1 129 ? -4.996 32.812 -7.109 1 98.44 129 LYS A C 1
ATOM 966 O O . LYS A 1 129 ? -5.047 33.469 -8.148 1 98.44 129 LYS A O 1
ATOM 971 N N . GLN A 1 130 ? -5.855 31.859 -6.762 1 97.88 130 GLN A N 1
ATOM 972 C CA . GLN A 1 130 ? -6.953 31.547 -7.668 1 97.88 130 GLN A CA 1
ATOM 973 C C . GLN A 1 130 ? -8.102 30.859 -6.926 1 97.88 130 GLN A C 1
ATOM 975 O O . GLN A 1 130 ? -7.871 29.969 -6.098 1 97.88 130 GLN A O 1
ATOM 980 N N . LYS A 1 131 ? -9.312 31.359 -7.195 1 97.44 131 LYS A N 1
ATOM 981 C CA . LYS A 1 131 ? -10.508 30.609 -6.828 1 97.44 131 LYS A CA 1
ATOM 982 C C . LYS A 1 131 ? -11.008 29.766 -8 1 97.44 131 LYS A C 1
ATOM 984 O O . LYS A 1 131 ? -11.062 30.234 -9.133 1 97.44 131 LYS A O 1
ATOM 989 N N . THR A 1 132 ? -11.18 28.531 -7.777 1 95.06 132 THR A N 1
ATOM 990 C CA . THR A 1 132 ? -11.75 27.656 -8.805 1 95.06 132 THR A CA 1
ATOM 991 C C . THR A 1 132 ? -13.133 27.172 -8.391 1 95.06 132 THR A C 1
ATOM 993 O O . THR A 1 132 ? -13.531 27.328 -7.234 1 95.06 132 THR A O 1
ATOM 996 N N . PRO A 1 133 ? -13.883 26.562 -9.336 1 94.94 133 PRO A N 1
ATOM 997 C CA . PRO A 1 133 ? -15.203 26.016 -8.984 1 94.94 133 PRO A CA 1
ATOM 998 C C . PRO A 1 133 ? -15.133 24.922 -7.934 1 94.94 133 PRO A C 1
ATOM 1000 O O . PRO A 1 133 ? -16.109 24.656 -7.238 1 94.94 133 PRO A O 1
ATOM 1003 N N . GLU A 1 134 ? -13.945 24.312 -7.789 1 97.06 134 GLU A N 1
ATOM 1004 C CA . GLU A 1 134 ? -13.867 23.172 -6.895 1 97.06 134 GLU A CA 1
ATOM 1005 C C . GLU A 1 134 ? -12.969 23.453 -5.695 1 97.06 134 GLU A C 1
ATOM 1007 O O . GLU A 1 134 ? -12.711 22.562 -4.883 1 97.06 134 GLU A O 1
ATOM 1012 N N . GLY A 1 135 ? -12.422 24.719 -5.699 1 98.25 135 GLY A N 1
ATOM 1013 C CA . GLY A 1 135 ? -11.547 24.938 -4.559 1 98.25 135 GLY A CA 1
ATOM 1014 C C . GLY A 1 135 ? -10.812 26.266 -4.629 1 98.25 135 GLY A C 1
ATOM 1015 O O . GLY A 1 135 ? -11.367 27.266 -5.074 1 98.25 135 GLY A O 1
ATOM 1016 N N . VAL A 1 136 ? -9.688 26.328 -3.998 1 98.81 136 VAL A N 1
ATOM 1017 C CA . VAL A 1 136 ? -8.914 27.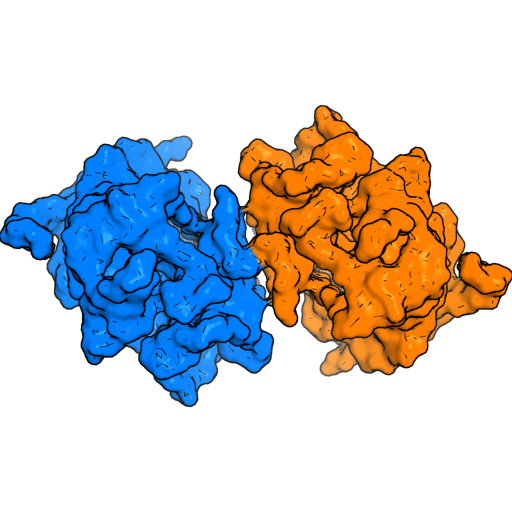562 -3.885 1 98.81 136 VAL A CA 1
ATOM 1018 C C . VAL A 1 136 ? -7.422 27.234 -3.914 1 98.81 136 VAL A C 1
ATOM 1020 O O . VAL A 1 136 ? -7 26.172 -3.461 1 98.81 136 VAL A O 1
ATOM 1023 N N . VAL A 1 137 ? -6.633 28.062 -4.551 1 98.88 137 VAL A N 1
ATOM 1024 C CA . VAL A 1 137 ? -5.176 28 -4.578 1 98.88 137 VAL A CA 1
ATOM 1025 C C . VAL A 1 137 ? -4.594 29.156 -3.76 1 98.88 137 VAL A C 1
ATOM 1027 O O . VAL A 1 137 ? -4.863 30.328 -4.047 1 98.88 137 VAL A O 1
ATOM 1030 N N . PHE A 1 138 ? -3.834 28.859 -2.76 1 98.94 138 PHE A N 1
ATOM 1031 C CA . PHE A 1 138 ? -3.113 29.828 -1.957 1 98.94 138 PHE A CA 1
ATOM 1032 C C . PHE A 1 138 ? -1.652 29.922 -2.385 1 98.94 138 PHE A C 1
ATOM 1034 O O . PHE A 1 138 ? -1.077 28.922 -2.84 1 98.94 138 PHE A O 1
ATOM 1041 N N . GLN A 1 139 ? -1.101 31.031 -2.225 1 98.81 139 GLN A N 1
ATOM 1042 C CA . GLN A 1 139 ? 0.305 31.25 -2.551 1 98.81 139 GLN A CA 1
ATOM 1043 C C . GLN A 1 139 ? 1.011 32.031 -1.445 1 98.81 139 GLN A C 1
ATOM 1045 O O . GLN A 1 139 ? 0.413 32.906 -0.817 1 98.81 139 GLN A O 1
ATOM 1050 N N . HIS A 1 140 ? 2.178 31.703 -1.211 1 98.75 140 HIS A N 1
ATOM 1051 C CA . HIS A 1 140 ? 3.031 32.469 -0.294 1 98.75 140 HIS A CA 1
ATOM 1052 C C . HIS A 1 140 ? 4.484 32.438 -0.763 1 98.75 140 HIS A C 1
ATOM 1054 O O . HIS A 1 140 ? 4.973 31.438 -1.265 1 98.75 140 HIS A O 1
ATOM 1060 N N . GLU A 1 141 ? 5.078 33.531 -0.681 1 98.5 141 GLU A N 1
ATOM 1061 C CA . GLU A 1 141 ? 6.512 33.656 -0.925 1 98.5 141 GLU A CA 1
ATOM 1062 C C . GLU A 1 141 ? 7.285 33.812 0.382 1 98.5 141 GLU A C 1
ATOM 1064 O O . GLU A 1 141 ? 7.055 34.75 1.138 1 98.5 141 GLU A O 1
ATOM 1069 N N . SER A 1 142 ? 8.094 32.875 0.696 1 98.19 142 SER A N 1
ATOM 1070 C CA . SER A 1 142 ? 8.992 32.906 1.844 1 98.19 142 SER A CA 1
ATOM 1071 C C . SER A 1 142 ? 10.375 33.406 1.445 1 98.19 142 SER A C 1
ATOM 1073 O O . SER A 1 142 ? 11.125 32.719 0.755 1 98.19 142 SER A O 1
ATOM 1075 N N . PRO A 1 143 ? 10.766 34.5 1.895 1 97.75 143 PRO A N 1
ATOM 1076 C CA . PRO A 1 143 ? 11.992 35.125 1.393 1 97.75 143 PRO A CA 1
ATOM 1077 C C . PRO A 1 143 ? 13.258 34.438 1.853 1 97.75 143 PRO A C 1
ATOM 1079 O O . PRO A 1 143 ? 13.234 33.688 2.846 1 97.75 143 PRO A O 1
ATOM 1082 N N . HIS A 1 144 ? 14.375 34.688 1.106 1 97.81 144 HIS A N 1
ATOM 1083 C CA . HIS A 1 144 ? 15.695 34.219 1.507 1 97.81 144 HIS A CA 1
ATOM 1084 C C . HIS A 1 144 ? 16.016 34.625 2.941 1 97.81 144 HIS A C 1
ATOM 1086 O O . HIS A 1 144 ? 15.805 35.781 3.324 1 97.81 144 HIS A O 1
ATOM 1092 N N . GLY A 1 145 ? 16.406 33.625 3.709 1 97.19 145 GLY A N 1
ATOM 1093 C CA . GLY A 1 145 ? 16.859 33.906 5.062 1 97.19 145 GLY A CA 1
ATOM 1094 C C . GLY A 1 145 ? 15.766 33.719 6.105 1 97.19 145 GLY A C 1
ATOM 1095 O O . GLY A 1 145 ? 16.047 33.656 7.301 1 97.19 145 GLY A O 1
ATOM 1096 N N . HIS A 1 146 ? 14.484 33.688 5.664 1 97.62 146 HIS A N 1
ATOM 1097 C CA . HIS A 1 146 ? 13.391 33.5 6.613 1 97.62 146 HIS A CA 1
ATOM 1098 C C . HIS A 1 146 ? 13.562 32.219 7.406 1 97.62 146 HIS A C 1
ATOM 1100 O O . HIS A 1 146 ? 13.695 31.125 6.824 1 97.62 146 HIS A O 1
ATOM 1106 N N . GLU A 1 147 ? 13.609 32.344 8.758 1 98.06 147 GLU A N 1
ATOM 1107 C CA . GLU A 1 147 ? 13.828 31.234 9.695 1 98.06 147 GLU A CA 1
ATOM 1108 C C . GLU A 1 147 ? 15.148 30.516 9.406 1 98.06 147 GLU A C 1
ATOM 1110 O O . GLU A 1 147 ? 15.336 29.375 9.805 1 98.06 147 GLU A O 1
ATOM 1115 N N . GLY A 1 148 ? 16.016 31.078 8.562 1 97.75 148 GLY A N 1
ATOM 1116 C CA . GLY A 1 148 ? 17.344 30.578 8.312 1 97.75 148 GLY A CA 1
ATOM 1117 C C . GLY A 1 148 ? 17.484 29.875 6.977 1 97.75 148 GLY A C 1
ATOM 1118 O O . GLY A 1 148 ? 18.594 29.516 6.559 1 97.75 148 GLY A O 1
ATOM 1119 N N . TYR A 1 149 ? 16.391 29.703 6.246 1 98.12 149 TYR A N 1
ATOM 1120 C CA . TYR A 1 149 ? 16.406 28.922 5.012 1 98.12 149 TYR A CA 1
ATOM 1121 C C . TYR A 1 149 ? 17.078 29.703 3.883 1 98.12 149 TYR A C 1
ATOM 1123 O O . TYR A 1 149 ? 16.781 30.891 3.682 1 98.12 149 TYR A O 1
ATOM 1131 N N . PRO A 1 150 ? 17.922 29.078 3.168 1 97.56 150 PRO A N 1
ATOM 1132 C CA . PRO A 1 150 ? 18.438 29.766 1.98 1 97.56 150 PRO A CA 1
ATOM 1133 C C . PRO A 1 150 ? 17.422 29.797 0.832 1 97.56 150 PRO A C 1
ATOM 1135 O O . PRO A 1 150 ? 16.656 28.844 0.657 1 97.56 150 PRO A O 1
ATOM 1138 N N . GLY A 1 151 ? 17.422 30.906 0.079 1 97.69 151 GLY A N 1
ATOM 1139 C CA . GLY A 1 151 ? 16.625 31.031 -1.127 1 97.69 151 GLY A CA 1
ATOM 1140 C C . GLY A 1 151 ? 15.211 31.516 -0.854 1 97.69 151 GLY A C 1
ATOM 1141 O O . GLY A 1 151 ? 14.688 31.344 0.251 1 97.69 151 GLY A O 1
ATOM 1142 N N . THR A 1 152 ? 14.641 32.125 -1.833 1 98.69 152 THR A N 1
ATOM 1143 C CA . THR A 1 152 ? 13.227 32.469 -1.811 1 98.69 152 THR A CA 1
ATOM 1144 C C . THR A 1 152 ? 12.383 31.266 -2.266 1 98.69 152 THR A C 1
ATOM 1146 O O . THR A 1 152 ? 12.648 30.688 -3.318 1 98.69 152 THR A O 1
ATOM 1149 N N . LEU A 1 153 ? 11.469 30.906 -1.447 1 98.81 153 LEU A N 1
ATOM 1150 C CA . LEU A 1 153 ? 10.586 29.797 -1.785 1 98.81 153 LEU A CA 1
ATOM 1151 C C . LEU A 1 153 ? 9.203 30.312 -2.178 1 98.81 153 LEU A C 1
ATOM 1153 O O . LEU A 1 153 ? 8.57 31.047 -1.416 1 98.81 153 LEU A O 1
ATOM 1157 N N . ARG A 1 154 ? 8.789 29.984 -3.309 1 98.69 154 ARG A N 1
ATOM 1158 C CA . ARG A 1 154 ? 7.422 30.219 -3.746 1 98.69 154 ARG A CA 1
ATOM 1159 C C . ARG A 1 154 ? 6.57 28.969 -3.617 1 98.69 154 ARG A C 1
ATOM 1161 O O . ARG A 1 154 ? 6.824 27.969 -4.297 1 98.69 154 ARG A O 1
ATOM 1168 N N . CYS A 1 155 ? 5.562 29.062 -2.824 1 98.31 155 CYS A N 1
ATOM 1169 C CA . CYS A 1 155 ? 4.762 27.891 -2.494 1 98.31 155 CYS A CA 1
ATOM 1170 C C . CYS A 1 155 ? 3.318 28.062 -2.945 1 98.31 155 CYS A C 1
ATOM 1172 O O . CYS A 1 155 ? 2.76 29.156 -2.832 1 98.31 155 CYS A O 1
ATOM 1174 N N . LEU A 1 156 ? 2.785 27 -3.408 1 98.81 156 LEU A N 1
ATOM 1175 C CA . LEU A 1 156 ? 1.356 26.906 -3.688 1 98.81 156 LEU A CA 1
ATOM 1176 C C . LEU A 1 156 ? 0.724 25.766 -2.904 1 98.81 156 LEU A C 1
ATOM 1178 O O . LEU A 1 156 ? 1.32 24.688 -2.771 1 98.81 156 LEU A O 1
ATOM 1182 N N . VAL A 1 157 ? -0.404 26.016 -2.342 1 98.88 157 VAL A N 1
ATOM 1183 C CA . VAL A 1 157 ? -1.271 24.969 -1.79 1 98.88 157 VAL A CA 1
ATOM 1184 C C . VAL A 1 157 ? -2.637 25.031 -2.473 1 98.88 157 VAL A C 1
ATOM 1186 O O . VAL A 1 157 ? -3.283 26.078 -2.504 1 98.88 157 VAL A O 1
ATOM 1189 N N . THR A 1 158 ? -3.018 23.953 -3.051 1 98.94 158 THR A N 1
ATOM 1190 C CA . THR A 1 158 ? -4.316 23.859 -3.705 1 98.94 158 THR A CA 1
ATOM 1191 C C . THR A 1 158 ? -5.246 22.938 -2.924 1 98.94 158 THR A C 1
ATOM 1193 O O . THR A 1 158 ? -4.906 21.781 -2.662 1 98.94 158 THR A O 1
ATOM 1196 N N . TYR A 1 159 ? -6.371 23.469 -2.525 1 98.94 159 TYR A N 1
ATOM 1197 C CA . TYR A 1 159 ? -7.453 22.672 -1.953 1 98.94 159 TYR A CA 1
ATOM 1198 C C . TYR A 1 159 ? -8.578 22.469 -2.963 1 98.94 159 TYR A C 1
ATOM 1200 O O . TYR A 1 159 ? -9.047 23.422 -3.574 1 98.94 159 TYR A O 1
ATOM 1208 N N . ARG A 1 160 ? -8.953 21.281 -3.17 1 98.81 160 ARG A N 1
ATOM 1209 C CA . ARG A 1 160 ? -10.078 20.938 -4.035 1 98.81 160 ARG A CA 1
ATOM 1210 C C . ARG A 1 160 ? -10.961 19.875 -3.395 1 98.81 160 ARG A C 1
ATOM 1212 O O . ARG A 1 160 ? -10.461 18.969 -2.732 1 98.81 160 ARG A O 1
ATOM 1219 N N . LEU A 1 161 ? -12.234 20.016 -3.533 1 98.75 161 LEU A N 1
ATOM 1220 C CA . LEU A 1 161 ? -13.219 19.031 -3.094 1 98.75 161 LEU A CA 1
ATOM 1221 C C . LEU A 1 161 ? -14.016 18.5 -4.277 1 98.75 161 LEU A C 1
ATOM 1223 O O . LEU A 1 161 ? -14.383 19.266 -5.176 1 98.75 161 LEU A O 1
ATOM 1227 N N . ASP A 1 162 ? -14.281 17.203 -4.336 1 98 162 ASP A N 1
ATOM 1228 C CA . ASP A 1 162 ? -15.141 16.703 -5.395 1 98 162 ASP A CA 1
ATOM 1229 C C . ASP A 1 162 ? -16.438 16.125 -4.824 1 98 162 ASP A C 1
ATOM 1231 O O . ASP A 1 162 ? -16.688 16.219 -3.619 1 98 162 ASP A O 1
ATOM 1235 N N . ASN A 1 163 ? -17.281 15.617 -5.664 1 96.94 163 ASN A N 1
ATOM 1236 C CA . ASN A 1 163 ? -18.594 15.164 -5.242 1 96.94 163 ASN A CA 1
ATOM 1237 C C . ASN A 1 163 ? -18.547 13.758 -4.648 1 96.94 163 ASN A C 1
ATOM 1239 O O . ASN A 1 163 ? -19.547 13.273 -4.117 1 96.94 163 ASN A O 1
ATOM 1243 N N . GLU A 1 164 ? -17.375 13.109 -4.645 1 95.81 164 GLU A N 1
ATOM 1244 C CA . GLU A 1 164 ? -17.188 11.812 -3.992 1 95.81 164 GLU A CA 1
ATOM 1245 C C . GLU A 1 164 ? -16.625 11.984 -2.586 1 95.81 164 GLU A C 1
ATOM 1247 O O . GLU A 1 164 ? -16.25 11 -1.939 1 95.81 164 GLU A O 1
ATOM 1252 N N . SER A 1 165 ? -16.531 13.242 -2.102 1 97.94 165 SER A N 1
ATOM 1253 C CA . SER A 1 165 ? -16.078 13.602 -0.765 1 97.94 165 SER A CA 1
ATOM 1254 C C . SER A 1 165 ? -14.578 13.359 -0.614 1 97.94 165 SER A C 1
ATOM 1256 O O . SER A 1 165 ? -14.117 12.922 0.443 1 97.94 165 SER A O 1
ATOM 1258 N N . ARG A 1 166 ? -13.914 13.578 -1.744 1 98.56 166 ARG A N 1
ATOM 1259 C CA . ARG A 1 166 ? -12.453 13.617 -1.703 1 98.56 166 ARG A CA 1
ATOM 1260 C C . ARG A 1 166 ? -11.945 15.047 -1.544 1 98.56 166 ARG A C 1
ATOM 1262 O O . ARG A 1 166 ? -12.273 15.922 -2.35 1 98.56 166 ARG A O 1
ATOM 1269 N N . LEU A 1 167 ? -11.156 15.258 -0.491 1 98.94 167 LEU A N 1
ATOM 1270 C CA . LEU A 1 167 ? -10.414 16.5 -0.329 1 98.94 167 LEU A CA 1
ATOM 1271 C C . LEU A 1 167 ? -8.992 16.359 -0.85 1 98.94 167 LEU A C 1
ATOM 1273 O O . LEU A 1 167 ? -8.195 15.594 -0.299 1 98.94 167 LEU A O 1
ATOM 1277 N N . PHE A 1 168 ? -8.688 17.047 -1.911 1 98.81 168 PHE A N 1
ATOM 1278 C CA . PHE A 1 168 ? -7.352 17.062 -2.494 1 98.81 168 PHE A CA 1
ATOM 1279 C C . PHE A 1 168 ? -6.535 18.219 -1.945 1 98.81 168 PHE A C 1
ATOM 1281 O O . PHE A 1 168 ? -7.008 19.359 -1.9 1 98.81 168 PHE A O 1
ATOM 1288 N N . ILE A 1 169 ? -5.359 17.938 -1.501 1 98.94 169 ILE A N 1
ATOM 1289 C CA . ILE A 1 169 ? -4.371 18.953 -1.167 1 98.94 169 ILE A CA 1
ATOM 1290 C C . ILE A 1 169 ? -3.109 18.734 -2 1 98.94 169 ILE A C 1
ATOM 1292 O O . ILE A 1 169 ? -2.51 17.656 -1.964 1 98.94 169 ILE A O 1
ATOM 1296 N N . SER A 1 170 ? -2.709 19.688 -2.727 1 98.75 170 SER A N 1
ATOM 1297 C CA . SER A 1 170 ? -1.483 19.641 -3.518 1 98.75 170 SER A CA 1
ATOM 1298 C C . SER A 1 170 ? -0.541 20.781 -3.154 1 98.75 170 SER A C 1
ATOM 1300 O O . SER A 1 170 ? -0.976 21.922 -2.992 1 98.75 170 SER A O 1
ATOM 1302 N N . TYR A 1 171 ? 0.686 20.469 -3.039 1 98.94 171 TYR A N 1
ATOM 1303 C CA . TYR A 1 171 ? 1.74 21.438 -2.803 1 98.94 171 TYR A CA 1
ATOM 1304 C C . TYR A 1 171 ? 2.678 21.531 -4 1 98.94 171 TYR A C 1
ATOM 1306 O O . TYR A 1 171 ? 3.039 20.516 -4.594 1 98.94 171 TYR A O 1
ATOM 1314 N N . GLU A 1 172 ? 3.002 22.672 -4.336 1 98.88 172 GLU A N 1
ATOM 1315 C CA . GLU A 1 172 ? 4.055 22.969 -5.305 1 98.88 172 GLU A CA 1
ATOM 1316 C C . GLU A 1 172 ? 4.984 24.062 -4.793 1 98.88 172 GLU A C 1
ATOM 1318 O O . GLU A 1 172 ? 4.535 25.016 -4.145 1 98.88 172 GLU A O 1
ATOM 1323 N N . ALA A 1 173 ? 6.25 23.922 -5.102 1 98.88 173 ALA A N 1
ATOM 1324 C CA . ALA A 1 173 ? 7.172 24.969 -4.684 1 98.88 173 ALA A CA 1
ATOM 1325 C C . ALA A 1 173 ? 8.367 25.062 -5.629 1 98.88 173 ALA A C 1
ATOM 1327 O O . ALA A 1 173 ? 8.789 24.047 -6.199 1 98.88 173 ALA A O 1
ATOM 1328 N N . THR A 1 174 ? 8.828 26.203 -5.809 1 98.88 174 THR A N 1
ATOM 1329 C CA . THR A 1 174 ? 10.055 26.516 -6.535 1 98.88 174 THR A CA 1
ATOM 1330 C C . THR A 1 174 ? 10.945 27.453 -5.73 1 98.88 174 THR A C 1
ATOM 1332 O O . THR A 1 174 ? 10.5 28.047 -4.746 1 98.88 174 THR A O 1
ATOM 1335 N N . THR A 1 175 ? 12.172 27.547 -6.141 1 98.75 175 THR A N 1
ATOM 1336 C CA . THR A 1 175 ? 13.117 28.375 -5.402 1 98.75 175 THR A CA 1
ATOM 1337 C C . THR A 1 175 ? 14.133 29.016 -6.352 1 98.75 175 THR A C 1
ATOM 1339 O O . THR A 1 175 ? 14.219 28.641 -7.52 1 98.75 175 THR A O 1
ATOM 1342 N N . ASP A 1 176 ? 14.828 30.062 -5.902 1 98.38 176 ASP A N 1
ATOM 1343 C CA . ASP A 1 176 ? 15.828 30.734 -6.723 1 98.38 176 ASP A CA 1
ATOM 1344 C C . ASP A 1 176 ? 17.234 30.297 -6.34 1 98.38 176 ASP A C 1
ATOM 1346 O O . ASP A 1 176 ? 18.203 30.625 -7.035 1 98.38 176 ASP A O 1
ATOM 1350 N N . ARG A 1 177 ? 17.359 29.578 -5.203 1 95.94 177 ARG A N 1
ATOM 1351 C CA . ARG A 1 177 ? 18.594 28.969 -4.723 1 95.94 177 ARG A CA 1
ATOM 1352 C C . ARG A 1 177 ? 18.328 27.625 -4.043 1 95.94 177 ARG A C 1
ATOM 1354 O O . ARG A 1 177 ? 17.234 27.391 -3.537 1 95.94 177 ARG A O 1
ATOM 1361 N N . THR A 1 178 ? 19.375 26.797 -4.027 1 97.56 178 THR A N 1
ATOM 1362 C CA . THR A 1 178 ? 19.219 25.5 -3.385 1 97.56 178 THR A CA 1
ATOM 1363 C C . THR A 1 178 ? 18.75 25.656 -1.938 1 97.56 178 THR A C 1
ATOM 1365 O O . THR A 1 178 ? 19.328 26.453 -1.189 1 97.56 178 THR A O 1
ATOM 1368 N N . THR A 1 179 ? 17.75 25 -1.575 1 98 179 THR A N 1
ATOM 1369 C CA . THR A 1 179 ? 17.172 25.016 -0.234 1 98 179 THR A CA 1
ATOM 1370 C C . THR A 1 179 ? 16.609 23.641 0.125 1 98 179 THR A C 1
ATOM 1372 O O . THR A 1 179 ? 16.984 22.625 -0.469 1 98 179 THR A O 1
ATOM 1375 N N . ILE A 1 180 ? 15.812 23.5 1.222 1 98.31 180 ILE A N 1
ATOM 1376 C CA . ILE A 1 180 ? 15.133 22.266 1.594 1 98.31 180 ILE A CA 1
ATOM 1377 C C . ILE A 1 180 ? 13.633 22.531 1.755 1 98.31 180 ILE A C 1
ATOM 1379 O O . ILE A 1 180 ? 13.234 23.641 2.139 1 98.31 180 ILE A O 1
ATOM 1383 N N . VAL A 1 181 ? 12.859 21.609 1.348 1 98.81 181 VAL A N 1
ATOM 1384 C CA . VAL A 1 181 ? 11.406 21.734 1.405 1 98.81 181 VAL A CA 1
ATOM 1385 C C . VAL A 1 181 ? 10.781 20.391 1.745 1 98.81 181 VAL A C 1
ATOM 1387 O O . VAL A 1 181 ? 11.18 19.359 1.196 1 98.81 181 VAL A O 1
ATOM 1390 N N . ASN A 1 182 ? 9.898 20.281 2.625 1 98.88 182 ASN A N 1
ATOM 1391 C CA . ASN A 1 182 ? 9.094 19.141 3.039 1 98.88 182 ASN A CA 1
ATOM 1392 C C . ASN A 1 182 ? 7.77 19.578 3.652 1 98.88 182 ASN A C 1
ATOM 1394 O O . ASN A 1 182 ? 7.617 19.578 4.875 1 98.88 182 ASN A O 1
ATOM 1398 N N . LEU A 1 183 ? 6.793 19.859 2.852 1 98.88 183 LEU A N 1
ATOM 1399 C CA . LEU A 1 183 ? 5.543 20.469 3.297 1 98.88 183 LEU A CA 1
ATOM 1400 C C . LEU A 1 183 ? 4.559 19.391 3.768 1 98.88 183 LEU A C 1
ATOM 1402 O O . LEU A 1 183 ? 4.668 18.234 3.377 1 98.88 183 LEU A O 1
ATOM 1406 N N . SER A 1 184 ? 3.643 19.75 4.562 1 98.81 184 SER A N 1
ATOM 1407 C CA . SER A 1 184 ? 2.568 18.891 5.051 1 98.81 184 SER A CA 1
ATOM 1408 C C . SER A 1 184 ? 1.43 19.703 5.648 1 98.81 184 SER A C 1
ATOM 1410 O O . SER A 1 184 ? 1.377 20.922 5.465 1 98.81 184 SER A O 1
ATOM 1412 N N . ASN A 1 185 ? 0.489 19.078 6.172 1 98.81 185 ASN A N 1
ATOM 1413 C CA . ASN A 1 185 ? -0.634 19.703 6.863 1 98.81 185 ASN A CA 1
ATOM 1414 C C . ASN A 1 185 ? -0.908 19.031 8.203 1 98.81 185 ASN A C 1
ATOM 1416 O O . ASN A 1 185 ? -0.879 17.797 8.312 1 98.81 185 ASN A O 1
ATOM 1420 N N . HIS A 1 186 ? -1.116 19.797 9.195 1 98.69 186 HIS A N 1
ATOM 1421 C CA . HIS A 1 186 ? -1.327 19.281 10.547 1 98.69 186 HIS A CA 1
ATOM 1422 C C . HIS A 1 186 ? -2.811 19.25 10.898 1 98.69 186 HIS A C 1
ATOM 1424 O O . HIS A 1 186 ? -3.215 19.781 11.938 1 98.69 186 HIS A O 1
ATOM 1430 N N . VAL A 1 187 ? -3.646 18.766 10.102 1 98.81 187 VAL A N 1
ATOM 1431 C CA . VAL A 1 187 ? -5.07 18.625 10.383 1 98.81 187 VAL A CA 1
ATOM 1432 C C . VAL A 1 187 ? -5.281 17.609 11.5 1 98.81 187 VAL A C 1
ATOM 1434 O O . VAL A 1 187 ? -4.691 16.531 11.477 1 98.81 187 VAL A O 1
ATOM 1437 N N . TYR A 1 188 ? -5.996 18 12.555 1 98.81 188 TYR A N 1
ATOM 1438 C CA . TYR A 1 188 ? -6.434 17.156 13.664 1 98.81 188 TYR A CA 1
ATOM 1439 C C . TYR A 1 188 ? -7.855 16.656 13.438 1 98.81 188 TYR A C 1
ATOM 1441 O O . TYR A 1 188 ? -8.789 17.453 13.289 1 98.81 188 TYR A O 1
ATOM 1449 N N . LEU A 1 189 ? -8.031 15.359 13.5 1 98.94 189 LEU A N 1
ATOM 1450 C CA . LEU A 1 189 ? -9.328 14.797 13.156 1 98.94 189 LEU A CA 1
ATOM 1451 C C . LEU A 1 189 ? -9.859 13.906 14.273 1 98.94 189 LEU A C 1
ATOM 1453 O O . LEU A 1 189 ? -9.07 13.328 15.031 1 98.94 189 LEU A O 1
ATOM 1457 N N . ASN A 1 190 ? -11.031 13.844 14.469 1 98.88 190 ASN A N 1
ATOM 1458 C CA . ASN A 1 190 ? -11.836 12.859 15.18 1 98.88 190 ASN A CA 1
ATOM 1459 C C . ASN A 1 190 ? -13.141 12.555 14.445 1 98.88 190 ASN A C 1
ATOM 1461 O O . ASN A 1 190 ? -14.062 13.375 14.453 1 98.88 190 ASN A O 1
ATOM 1465 N N . LEU A 1 191 ? -13.234 11.383 13.828 1 98.75 191 LEU A N 1
ATOM 1466 C CA . LEU A 1 191 ? -14.359 11.078 12.961 1 98.75 191 LEU A CA 1
ATOM 1467 C C . LEU A 1 191 ? -15.648 10.961 13.766 1 98.75 191 LEU A C 1
ATOM 1469 O O . LEU A 1 191 ? -16.75 10.977 13.195 1 98.75 191 LEU A O 1
ATOM 1473 N N . ALA A 1 192 ? -15.547 10.844 15.062 1 98.12 192 ALA A N 1
ATOM 1474 C CA . ALA A 1 192 ? -16.719 10.875 15.93 1 98.12 192 ALA A CA 1
ATOM 1475 C C . ALA A 1 192 ? -17.25 12.297 16.094 1 98.12 192 ALA A C 1
ATOM 1477 O O . ALA A 1 192 ? -18.375 12.5 16.547 1 98.12 192 ALA A O 1
ATOM 1478 N N . GLY A 1 193 ? -16.5 13.273 15.734 1 98.69 193 GLY A N 1
ATOM 1479 C CA . GLY A 1 193 ? -16.75 14.695 15.961 1 98.69 193 GLY A CA 1
ATOM 1480 C C . GLY A 1 193 ? -15.609 15.375 16.703 1 98.69 193 GLY A C 1
ATOM 1481 O O . GLY A 1 193 ? -14.984 14.781 17.578 1 98.69 193 GLY A O 1
ATOM 1482 N N . HIS A 1 194 ? -15.398 16.672 16.359 1 98.62 194 HIS A N 1
ATOM 1483 C CA . HIS A 1 194 ? -14.273 17.375 16.953 1 98.62 194 HIS A CA 1
ATOM 1484 C C . HIS A 1 194 ? -14.414 17.453 18.469 1 98.62 194 HIS A C 1
ATOM 1486 O O . HIS A 1 194 ? -13.422 17.578 19.188 1 98.62 194 HIS A O 1
ATOM 1492 N N . ASN A 1 195 ? -15.617 17.266 18.969 1 98.12 195 ASN A N 1
ATOM 1493 C CA . ASN A 1 195 ? -15.906 17.422 20.391 1 98.12 195 ASN A CA 1
ATOM 1494 C C . ASN A 1 195 ? -16 16.062 21.094 1 98.12 195 ASN A C 1
ATOM 1496 O O . ASN A 1 195 ? -16.344 16 22.281 1 98.12 195 ASN A O 1
ATOM 1500 N N . ALA A 1 196 ? -15.68 15.008 20.422 1 98.38 196 ALA A N 1
ATOM 1501 C CA . ALA A 1 196 ? -15.906 13.68 20.969 1 98.38 196 ALA A CA 1
ATOM 1502 C C . ALA A 1 196 ? -14.789 13.273 21.922 1 98.38 196 ALA A C 1
ATOM 1504 O O . ALA A 1 196 ? -14.945 12.336 22.719 1 98.38 196 ALA A O 1
ATOM 1505 N N . GLY A 1 197 ? -13.719 13.891 21.906 1 98.38 197 GLY A N 1
ATOM 1506 C CA . GLY A 1 197 ? -12.641 13.695 22.859 1 98.38 197 GLY A CA 1
ATOM 1507 C C . GLY A 1 197 ? -12.062 12.297 22.828 1 98.38 197 GLY A C 1
ATOM 1508 O O . GLY A 1 197 ? -12.172 11.594 21.812 1 98.38 197 GLY A O 1
ATOM 1509 N N . PRO A 1 198 ? -11.352 11.922 23.938 1 98.38 198 PRO A N 1
ATOM 1510 C CA . PRO A 1 198 ? -10.656 10.633 23.984 1 98.38 198 PRO A CA 1
ATOM 1511 C C . PRO A 1 198 ? -11.609 9.445 23.875 1 98.38 198 PRO A C 1
ATOM 1513 O O . PRO A 1 198 ? -11.242 8.406 23.312 1 98.38 198 PRO A O 1
ATOM 1516 N N . LYS A 1 199 ? -12.789 9.633 24.391 1 98.25 199 LYS A N 1
ATOM 1517 C CA . LYS A 1 199 ? -13.758 8.547 24.297 1 98.25 199 LYS A CA 1
ATOM 1518 C C . LYS A 1 199 ? -14.133 8.266 22.844 1 98.25 199 LYS A C 1
ATOM 1520 O O . LYS A 1 199 ? -14.195 7.105 22.422 1 98.25 199 LYS A O 1
ATOM 1525 N N . GLY A 1 200 ? -14.375 9.367 22.094 1 98.38 200 GLY A N 1
ATOM 1526 C CA . GLY A 1 200 ? -14.664 9.203 20.688 1 98.38 200 GLY A CA 1
ATOM 1527 C C . GLY A 1 200 ? -13.5 8.641 19.891 1 98.38 200 GLY A C 1
ATOM 1528 O O . GLY A 1 200 ? -13.68 7.77 19.047 1 98.38 200 GLY A O 1
ATOM 1529 N N . LEU A 1 201 ? -12.32 9.117 20.188 1 98.75 201 LEU A N 1
ATOM 1530 C CA . LEU A 1 201 ? -11.133 8.68 19.469 1 98.75 201 LEU A CA 1
ATOM 1531 C C . LEU A 1 201 ? -10.875 7.195 19.688 1 98.75 201 LEU A C 1
ATOM 1533 O O . LEU A 1 201 ? -10.492 6.48 18.766 1 98.75 201 LEU A O 1
ATOM 1537 N N . ALA A 1 202 ? -11.117 6.73 20.875 1 98.5 202 ALA A N 1
ATOM 1538 C CA . ALA A 1 202 ? -10.82 5.352 21.266 1 98.5 202 ALA A CA 1
ATOM 1539 C C . ALA A 1 202 ? -11.625 4.363 20.422 1 98.5 202 ALA A C 1
ATOM 1541 O O . ALA A 1 202 ? -11.219 3.209 20.266 1 98.5 202 ALA A O 1
ATOM 1542 N N . GLU A 1 203 ? -12.688 4.805 19.859 1 98.06 203 GLU A N 1
ATOM 1543 C CA . GLU A 1 203 ? -13.609 3.92 19.156 1 98.06 203 GLU A CA 1
ATOM 1544 C C . GLU A 1 203 ? -13.18 3.742 17.688 1 98.06 203 GLU A C 1
ATOM 1546 O O . GLU A 1 203 ? -13.805 2.98 16.953 1 98.06 203 GLU A O 1
ATOM 1551 N N . HIS A 1 204 ? -12.094 4.375 17.328 1 98.56 204 HIS A N 1
ATOM 1552 C CA . HIS A 1 204 ? -11.625 4.27 15.945 1 98.56 204 HIS A CA 1
ATOM 1553 C C . HIS A 1 204 ? -10.82 2.992 15.734 1 98.56 204 HIS A C 1
ATOM 1555 O O . HIS A 1 204 ? -10.195 2.484 16.672 1 98.56 204 HIS A O 1
ATOM 1561 N N . THR A 1 205 ? -10.867 2.438 14.539 1 98.19 205 THR A N 1
ATOM 1562 C CA . THR A 1 205 ? -9.867 1.486 14.07 1 98.19 205 THR A CA 1
ATOM 1563 C C . THR A 1 205 ? -8.914 2.146 13.07 1 98.19 205 THR A C 1
ATOM 1565 O O . THR A 1 205 ? -9.328 3.012 12.297 1 98.19 205 THR A O 1
ATOM 1568 N N . VAL A 1 206 ? -7.652 1.783 13.125 1 98.75 206 VAL A N 1
ATOM 1569 C CA . VAL A 1 206 ? -6.637 2.387 12.273 1 98.75 206 VAL A CA 1
ATOM 1570 C C . VAL A 1 206 ? -5.852 1.295 11.547 1 98.75 206 VAL A C 1
ATOM 1572 O O . VAL A 1 206 ? -5.449 0.303 12.156 1 98.75 206 VAL A O 1
ATOM 1575 N N . GLU A 1 207 ? -5.719 1.448 10.289 1 98.75 207 GLU A N 1
ATOM 1576 C CA . GLU A 1 207 ? -4.895 0.605 9.422 1 98.75 207 GLU A CA 1
ATOM 1577 C C . GLU A 1 207 ? -3.902 1.44 8.617 1 98.75 207 GLU A C 1
ATOM 1579 O O . GLU A 1 207 ? -4.293 2.381 7.926 1 98.75 207 GLU A O 1
ATOM 1584 N N . ILE A 1 208 ? -2.615 1.169 8.703 1 98.88 208 ILE A N 1
ATOM 1585 C CA . ILE A 1 208 ? -1.578 1.856 7.941 1 98.88 208 ILE A CA 1
ATOM 1586 C C . ILE A 1 208 ? -0.735 0.836 7.18 1 98.88 208 ILE A C 1
ATOM 1588 O O . ILE A 1 208 ? -0.197 -0.101 7.773 1 98.88 208 ILE A O 1
ATOM 1592 N N . ALA A 1 209 ? -0.591 0.983 5.887 1 98.75 209 ALA A N 1
ATOM 1593 C CA . ALA A 1 209 ? 0.141 0.059 5.023 1 98.75 209 ALA A CA 1
ATOM 1594 C C . ALA A 1 209 ? 1.646 0.287 5.129 1 98.75 209 ALA A C 1
ATOM 1596 O O . ALA A 1 209 ? 2.289 0.694 4.16 1 98.75 209 ALA A O 1
ATOM 1597 N N . SER A 1 210 ? 2.168 -0.065 6.328 1 98.88 210 SER A N 1
ATOM 1598 C CA . SER A 1 210 ? 3.592 0.132 6.574 1 98.88 210 SER A CA 1
ATOM 1599 C C . SER A 1 210 ? 4.156 -0.963 7.477 1 98.88 210 SER A C 1
ATOM 1601 O O . SER A 1 210 ? 3.6 -1.246 8.539 1 98.88 210 SER A O 1
ATOM 1603 N N . SER A 1 211 ? 5.27 -1.506 7.035 1 98.81 211 SER A N 1
ATOM 1604 C CA . SER A 1 211 ? 5.926 -2.518 7.852 1 98.81 211 SER A CA 1
ATOM 1605 C C . SER A 1 211 ? 7.066 -1.912 8.664 1 98.81 211 SER A C 1
ATOM 1607 O O . SER A 1 211 ? 7.777 -2.627 9.375 1 98.81 211 SER A O 1
ATOM 1609 N N . GLU A 1 212 ? 7.285 -0.586 8.5 1 98.94 212 GLU A N 1
ATOM 1610 C CA . GLU A 1 212 ? 8.391 0.074 9.188 1 98.94 212 GLU A CA 1
ATOM 1611 C C . GLU A 1 212 ? 7.996 1.472 9.656 1 98.94 212 GLU A C 1
ATOM 1613 O O . GLU A 1 212 ? 7.086 2.084 9.094 1 98.94 212 GLU A O 1
ATOM 1618 N N . ILE A 1 213 ? 8.656 1.952 10.641 1 98.88 213 ILE A N 1
ATOM 1619 C CA . ILE A 1 213 ? 8.602 3.35 11.062 1 98.88 213 ILE A CA 1
ATOM 1620 C C . ILE A 1 213 ? 10.016 3.932 11.086 1 98.88 213 ILE A C 1
ATOM 1622 O O . ILE A 1 213 ? 11 3.191 11.172 1 98.88 213 ILE A O 1
ATOM 1626 N N . VAL A 1 214 ? 10.094 5.211 10.969 1 98.88 214 VAL A N 1
ATOM 1627 C CA . VAL A 1 214 ? 11.367 5.891 11.188 1 98.88 214 VAL A CA 1
ATOM 1628 C C . VAL A 1 214 ? 11.719 5.863 12.672 1 98.88 214 VAL A C 1
ATOM 1630 O O . VAL A 1 214 ? 10.992 6.418 13.5 1 98.88 214 VAL A O 1
ATOM 1633 N N . GLU A 1 215 ? 12.773 5.203 12.977 1 98.44 215 GLU A N 1
ATOM 1634 C CA . GLU A 1 215 ? 13.203 5.102 14.359 1 98.44 215 GLU A CA 1
ATOM 1635 C C . GLU A 1 215 ? 13.656 6.457 14.898 1 98.44 215 GLU A C 1
ATOM 1637 O O . GLU A 1 215 ? 14.336 7.215 14.195 1 98.44 215 GLU A O 1
ATOM 1642 N N . THR A 1 216 ? 13.281 6.746 16.125 1 97.5 216 THR A N 1
ATOM 1643 C CA . THR A 1 216 ? 13.695 8.008 16.719 1 97.5 216 THR A CA 1
ATOM 1644 C C . THR A 1 216 ? 14.391 7.766 18.062 1 97.5 216 THR A C 1
ATOM 1646 O O . THR A 1 216 ? 14.164 6.738 18.703 1 97.5 216 THR A O 1
ATOM 1649 N N . GLY A 1 217 ? 15.32 8.617 18.375 1 93.81 217 GLY A N 1
ATOM 1650 C CA . GLY A 1 217 ? 15.977 8.648 19.672 1 93.81 217 GLY A CA 1
ATOM 1651 C C . GLY A 1 217 ? 15.43 9.734 20.578 1 93.81 217 GLY A C 1
ATOM 1652 O O . GLY A 1 217 ? 14.227 9.969 20.625 1 93.81 217 GLY A O 1
ATOM 1653 N N . ASP A 1 218 ? 16.359 10.32 21.266 1 85.5 218 ASP A N 1
ATOM 1654 C CA . ASP A 1 218 ? 16.016 11.414 22.156 1 85.5 218 ASP A CA 1
ATOM 1655 C C . ASP A 1 218 ? 15.359 12.562 21.406 1 85.5 218 ASP A C 1
ATOM 1657 O O . ASP A 1 218 ? 15.758 12.883 20.281 1 85.5 218 ASP A O 1
ATOM 1661 N N . MET A 1 219 ? 14.352 13.195 22.016 1 89.56 219 MET A N 1
ATOM 1662 C CA . MET A 1 219 ? 13.664 14.367 21.484 1 89.56 219 MET A CA 1
ATOM 1663 C C . MET A 1 219 ? 12.945 14.039 20.188 1 89.56 219 MET A C 1
ATOM 1665 O O . MET A 1 219 ? 12.703 14.922 19.359 1 89.56 219 MET A O 1
ATOM 1669 N N . GLN A 1 220 ? 12.812 12.664 19.859 1 95.06 220 GLN A N 1
ATOM 1670 C CA . GLN A 1 220 ? 12.102 12.156 18.688 1 95.06 220 GLN A CA 1
ATOM 1671 C C . GLN A 1 220 ? 12.82 12.555 17.391 1 95.06 220 GLN A C 1
ATOM 1673 O O . GLN A 1 220 ? 12.172 12.852 16.391 1 95.06 220 GLN A O 1
ATOM 1678 N N . ILE A 1 221 ? 14.164 12.695 17.5 1 96.69 221 ILE A N 1
ATOM 1679 C CA . ILE A 1 221 ? 15 12.914 16.328 1 96.69 221 ILE A CA 1
ATOM 1680 C C . ILE A 1 221 ? 15.289 11.578 15.648 1 96.69 221 ILE A C 1
ATOM 1682 O O . ILE A 1 221 ? 15.703 10.617 16.297 1 96.69 221 ILE A O 1
ATOM 1686 N N . PRO A 1 222 ? 15.109 11.445 14.391 1 98 222 PRO A N 1
ATOM 1687 C CA . PRO A 1 222 ? 15.383 10.18 13.695 1 98 222 PRO A CA 1
ATOM 1688 C C . PRO A 1 222 ? 16.828 9.719 13.859 1 98 222 PRO A C 1
ATOM 1690 O O . PRO A 1 222 ? 17.75 10.531 13.836 1 98 222 PRO A O 1
ATOM 1693 N N . THR A 1 223 ? 17.094 8.445 14.016 1 98.06 223 THR A N 1
ATOM 1694 C CA . THR A 1 223 ? 18.422 7.852 14.172 1 98.06 223 THR A CA 1
ATOM 1695 C C . THR A 1 223 ? 19.031 7.551 12.812 1 98.06 223 THR A C 1
ATOM 1697 O O . THR A 1 223 ? 20.25 7.312 12.711 1 98.06 223 THR A O 1
ATOM 1700 N N . GLY A 1 224 ? 18.172 7.551 11.82 1 97.88 224 GLY A N 1
ATOM 1701 C CA . GLY A 1 224 ? 18.609 7.113 10.5 1 97.88 224 GLY A CA 1
ATOM 1702 C C . GLY A 1 224 ? 18.203 5.688 10.18 1 97.88 224 GLY A C 1
ATOM 1703 O O . GLY A 1 224 ? 18.297 5.254 9.031 1 97.88 224 GLY A O 1
ATOM 1704 N N . GLU A 1 225 ? 17.688 5.008 11.148 1 98.06 225 GLU A N 1
ATOM 1705 C CA . GLU A 1 225 ? 17.281 3.619 10.969 1 98.06 225 GLU A CA 1
ATOM 1706 C C . GLU A 1 225 ? 15.773 3.506 10.773 1 98.06 225 GLU A C 1
ATOM 1708 O O . GLU A 1 225 ? 15.023 4.375 11.219 1 98.06 225 GLU A O 1
ATOM 1713 N N . LEU A 1 226 ? 15.352 2.518 10.047 1 98.69 226 LEU A N 1
ATOM 1714 C CA . LEU A 1 226 ? 13.961 2.119 9.922 1 98.69 226 LEU A CA 1
ATOM 1715 C C . LEU A 1 226 ? 13.672 0.874 10.75 1 98.69 226 LEU A C 1
ATOM 1717 O O . LEU A 1 226 ? 14.375 -0.134 10.633 1 98.69 226 LEU A O 1
ATOM 1721 N N . ALA A 1 227 ? 12.703 0.946 11.602 1 98.75 227 ALA A N 1
ATOM 1722 C CA . ALA A 1 227 ? 12.398 -0.157 12.508 1 98.75 227 ALA A CA 1
ATOM 1723 C C . ALA A 1 227 ? 11.164 -0.922 12.047 1 98.75 227 ALA A C 1
ATOM 1725 O O . ALA A 1 227 ? 10.156 -0.317 11.672 1 98.75 227 ALA A O 1
ATOM 1726 N N . LEU A 1 228 ? 11.219 -2.258 12.062 1 98.81 228 LEU A N 1
ATOM 1727 C CA . LEU A 1 228 ? 10.07 -3.092 11.742 1 98.81 228 LEU A CA 1
ATOM 1728 C C . LEU A 1 228 ? 8.977 -2.936 12.797 1 98.81 228 LEU A C 1
ATOM 1730 O O . LEU A 1 228 ? 9.266 -2.82 13.992 1 98.81 228 LEU A O 1
ATOM 1734 N N . VAL A 1 229 ? 7.766 -2.984 12.359 1 98.75 229 VAL A N 1
ATOM 1735 C CA . VAL A 1 229 ? 6.664 -2.818 13.297 1 98.75 229 VAL A CA 1
ATOM 1736 C C . VAL A 1 229 ? 6.227 -4.184 13.828 1 98.75 229 VAL A C 1
ATOM 1738 O O . VAL A 1 229 ? 5.453 -4.27 14.781 1 98.75 229 VAL A O 1
ATOM 1741 N N . ASP A 1 230 ? 6.695 -5.258 13.305 1 97.06 230 ASP A N 1
ATOM 1742 C CA . ASP A 1 230 ? 6.309 -6.613 13.68 1 97.06 230 ASP A CA 1
ATOM 1743 C C . ASP A 1 230 ? 6.387 -6.805 15.195 1 97.06 230 ASP A C 1
ATOM 1745 O O . ASP A 1 230 ? 7.41 -6.5 15.812 1 97.06 230 ASP A O 1
ATOM 1749 N N . ASN A 1 231 ? 5.273 -7.277 15.781 1 96.19 231 ASN A N 1
ATOM 1750 C CA . ASN A 1 231 ? 5.199 -7.625 17.188 1 96.19 231 ASN A CA 1
ATOM 1751 C C . ASN A 1 231 ? 5.492 -6.418 18.078 1 96.19 231 ASN A C 1
ATOM 1753 O O . ASN A 1 231 ? 6.145 -6.547 19.125 1 96.19 231 ASN A O 1
ATOM 1757 N N . THR A 1 232 ? 5.164 -5.238 17.656 1 97.88 232 THR A N 1
ATOM 1758 C CA . THR A 1 232 ? 5.281 -4.016 18.453 1 97.88 232 THR A CA 1
ATOM 1759 C C . THR A 1 232 ? 3.945 -3.277 18.5 1 97.88 232 THR A C 1
ATOM 1761 O O . THR A 1 232 ? 3.004 -3.637 17.781 1 97.88 232 THR A O 1
ATOM 1764 N N . VAL A 1 233 ? 3.854 -2.27 19.344 1 97.81 233 VAL A N 1
ATOM 1765 C CA . VAL A 1 233 ? 2.654 -1.45 19.484 1 97.81 233 VAL A CA 1
ATOM 1766 C C . VAL A 1 233 ? 2.404 -0.67 18.188 1 97.81 233 VAL A C 1
ATOM 1768 O O . VAL A 1 233 ? 1.289 -0.208 17.938 1 97.81 233 VAL A O 1
ATOM 1771 N N . PHE A 1 234 ? 3.414 -0.603 17.281 1 98.69 234 PHE A N 1
ATOM 1772 C CA . PHE A 1 234 ? 3.322 0.227 16.094 1 98.69 234 PHE A CA 1
ATOM 1773 C C . PHE A 1 234 ? 2.746 -0.566 14.93 1 98.69 234 PHE A C 1
ATOM 1775 O O . PHE A 1 234 ? 2.518 -0.017 13.844 1 98.69 234 PHE A O 1
ATOM 1782 N N . ASP A 1 235 ? 2.533 -1.908 15.148 1 98.69 235 ASP A N 1
ATOM 1783 C CA . ASP A 1 235 ? 1.99 -2.725 14.07 1 98.69 235 ASP A CA 1
ATOM 1784 C C . ASP A 1 235 ? 0.524 -2.385 13.805 1 98.69 235 ASP A C 1
ATOM 1786 O O . ASP A 1 235 ? -0.364 -2.855 14.516 1 98.69 235 ASP A O 1
ATOM 1790 N N . LEU A 1 236 ? 0.287 -1.55 12.82 1 98.75 236 LEU A N 1
ATOM 1791 C CA . LEU A 1 236 ? -1.048 -1.125 12.414 1 98.75 236 LEU A CA 1
ATOM 1792 C C . LEU A 1 236 ? -1.358 -1.592 11 1 98.75 236 LEU A C 1
ATOM 1794 O O . LEU A 1 236 ? -2.152 -0.964 10.297 1 98.75 236 LEU A O 1
ATOM 1798 N N . ARG A 1 237 ? -0.78 -2.615 10.5 1 98.44 237 ARG A N 1
ATOM 1799 C CA . ARG A 1 237 ? -0.949 -3.08 9.125 1 98.44 237 ARG A CA 1
ATOM 1800 C C . ARG A 1 237 ? -2.344 -3.658 8.914 1 98.44 237 ARG A C 1
ATOM 1802 O O . ARG A 1 237 ? -2.846 -3.684 7.785 1 98.44 237 ARG A O 1
ATOM 1809 N N . SER A 1 238 ? -2.973 -4.164 9.953 1 96.81 238 SER A N 1
ATOM 1810 C CA . SER A 1 238 ? -4.383 -4.527 10 1 96.81 238 SER A CA 1
ATOM 1811 C C . SER A 1 238 ? -5.168 -3.582 10.906 1 96.81 238 SER A C 1
ATOM 1813 O O . SER A 1 238 ? -4.586 -2.914 11.766 1 96.81 238 SER A O 1
ATOM 1815 N N . PRO A 1 239 ? -6.496 -3.539 10.703 1 96.5 239 PRO A N 1
ATOM 1816 C CA . PRO A 1 239 ? -7.266 -2.615 11.539 1 96.5 239 PRO A CA 1
ATOM 1817 C C . PRO A 1 239 ? -7.129 -2.914 13.031 1 96.5 239 PRO A C 1
ATOM 1819 O O . PRO A 1 239 ? -7.328 -4.055 13.453 1 96.5 239 PRO A O 1
ATOM 1822 N N . VAL A 1 240 ? -6.82 -1.902 13.789 1 97.44 240 VAL A N 1
ATOM 1823 C CA . VAL A 1 240 ? -6.625 -2.033 15.234 1 97.44 240 VAL A CA 1
ATOM 1824 C C . VAL A 1 240 ? -7.496 -1.014 15.961 1 97.44 240 VAL A C 1
ATOM 1826 O O . VAL A 1 240 ? -7.539 0.16 15.586 1 97.44 240 VAL A O 1
ATOM 1829 N N . PRO A 1 241 ? -8.234 -1.438 16.984 1 97.75 241 PRO A N 1
ATOM 1830 C CA . PRO A 1 241 ? -8.914 -0.446 17.812 1 97.75 241 PRO A CA 1
ATOM 1831 C C . PRO A 1 241 ? -7.934 0.488 18.531 1 97.75 241 PRO A C 1
ATOM 1833 O O . PRO A 1 241 ? -7.07 0.028 19.281 1 97.75 241 PRO A O 1
ATOM 1836 N N . LEU A 1 242 ? -8.086 1.689 18.328 1 98.31 242 LEU A N 1
ATOM 1837 C CA . LEU A 1 242 ? -7.113 2.676 18.781 1 98.31 242 LEU A CA 1
ATOM 1838 C C . LEU A 1 242 ? -7.102 2.76 20.312 1 98.31 242 LEU A C 1
ATOM 1840 O O . LEU A 1 242 ? -6.035 2.896 20.922 1 98.31 242 LEU A O 1
ATOM 1844 N N . GLY A 1 243 ? -8.289 2.693 20.922 1 97.88 243 GLY A N 1
ATOM 1845 C CA . GLY A 1 243 ? -8.367 2.758 22.375 1 97.88 243 GLY A CA 1
ATOM 1846 C C . GLY A 1 243 ? -7.508 1.718 23.062 1 97.88 243 GLY A C 1
ATOM 1847 O O . GLY A 1 243 ? -6.754 2.041 23.984 1 97.88 243 GLY A O 1
ATOM 1848 N N . ASP A 1 244 ? -7.594 0.472 22.609 1 96.94 244 ASP A N 1
ATOM 1849 C CA . ASP A 1 244 ? -6.828 -0.628 23.188 1 96.94 244 ASP A CA 1
ATOM 1850 C C . ASP A 1 244 ? -5.332 -0.437 22.938 1 96.94 244 ASP A C 1
ATOM 1852 O O . ASP A 1 244 ? -4.516 -0.71 23.828 1 96.94 244 ASP A O 1
ATOM 1856 N N . ARG A 1 245 ? -5.004 0.024 21.828 1 98 245 ARG A N 1
ATOM 1857 C CA . ARG A 1 245 ? -3.596 0.172 21.484 1 98 245 ARG A CA 1
ATOM 1858 C C . ARG A 1 245 ? -2.947 1.301 22.266 1 98 245 ARG A C 1
ATOM 1860 O O . ARG A 1 245 ? -1.799 1.184 22.703 1 98 245 ARG A O 1
ATOM 1867 N N . LEU A 1 246 ? -3.666 2.383 22.469 1 98.25 246 LEU A N 1
ATOM 1868 C CA . LEU A 1 246 ? -3.129 3.539 23.172 1 98.25 246 LEU A CA 1
ATOM 1869 C C . LEU A 1 246 ? -2.779 3.176 24.609 1 98.25 246 LEU A C 1
ATOM 1871 O O . LEU A 1 246 ? -1.827 3.717 25.188 1 98.25 246 LEU A O 1
ATOM 1875 N N . LYS A 1 247 ? -3.484 2.199 25.188 1 97.62 247 LYS A N 1
ATOM 1876 C CA . LYS A 1 247 ? -3.217 1.762 26.547 1 97.62 247 LYS A CA 1
ATOM 1877 C C . LYS A 1 247 ? -1.829 1.136 26.672 1 97.62 247 LYS A C 1
ATOM 1879 O O . LYS A 1 247 ? -1.231 1.132 27.75 1 97.62 247 LYS A O 1
ATOM 1884 N N . GLN A 1 248 ? -1.318 0.707 25.594 1 97.75 248 GLN A N 1
ATOM 1885 C CA . GLN A 1 248 ? -0.046 -0.007 25.609 1 97.75 248 GLN A CA 1
ATOM 1886 C C . GLN A 1 248 ? 1.13 0.966 25.625 1 97.75 248 GLN A C 1
ATOM 1888 O O . GLN A 1 248 ? 2.281 0.552 25.781 1 97.75 248 GLN A O 1
ATOM 1893 N N . PHE A 1 249 ? 0.845 2.254 25.531 1 97.5 249 PHE A N 1
ATOM 1894 C CA . PHE A 1 249 ? 1.9 3.26 25.531 1 97.5 249 PHE A CA 1
ATOM 1895 C C . PHE A 1 249 ? 2.17 3.771 26.938 1 97.5 249 PHE A C 1
ATOM 1897 O O . PHE A 1 249 ? 3.057 4.602 27.141 1 97.5 249 PHE A O 1
ATOM 1904 N N . GLU A 1 250 ? 1.537 3.312 27.922 1 94.31 250 GLU A N 1
ATOM 1905 C CA . GLU A 1 250 ? 1.572 3.848 29.281 1 94.31 250 GLU A CA 1
ATOM 1906 C C . GLU A 1 250 ? 2.996 3.867 29.828 1 94.31 250 GLU A C 1
ATOM 1908 O O . GLU A 1 250 ? 3.404 4.832 30.469 1 94.31 250 GLU A O 1
ATOM 1913 N N . ASP A 1 251 ? 3.76 2.85 29.547 1 94 251 ASP A N 1
ATOM 1914 C CA . ASP A 1 251 ? 5.098 2.752 30.125 1 94 251 ASP A CA 1
ATOM 1915 C C . ASP A 1 251 ? 6.16 3.209 29.125 1 94 251 ASP A C 1
ATOM 1917 O O . ASP A 1 251 ? 7.348 2.938 29.312 1 94 251 ASP A O 1
ATOM 1921 N N . ARG A 1 252 ? 5.703 3.916 28.141 1 93.38 252 ARG A N 1
ATOM 1922 C CA . ARG A 1 252 ? 6.641 4.383 27.125 1 93.38 252 ARG A CA 1
ATOM 1923 C C . ARG A 1 252 ? 6.914 5.875 27.281 1 93.38 252 ARG A C 1
ATOM 1925 O O . ARG A 1 252 ? 6.09 6.609 27.828 1 93.38 252 ARG A O 1
ATOM 1932 N N . PRO A 1 253 ? 8.062 6.285 26.797 1 92.25 253 PRO A N 1
ATOM 1933 C CA . PRO A 1 253 ? 8.367 7.715 26.891 1 92.25 253 PRO A CA 1
ATOM 1934 C C . PRO A 1 253 ? 7.363 8.586 26.125 1 92.25 253 PRO A C 1
ATOM 1936 O O . PRO A 1 253 ? 6.961 9.641 26.625 1 92.25 253 PRO A O 1
ATOM 1939 N N . ILE A 1 254 ? 7.031 8.156 24.969 1 94.5 254 ILE A N 1
ATOM 1940 C CA . ILE A 1 254 ? 5.977 8.797 24.188 1 94.5 254 ILE A CA 1
ATOM 1941 C C . ILE A 1 254 ? 4.641 8.117 24.469 1 94.5 254 ILE A C 1
ATOM 1943 O O . ILE A 1 254 ? 4.5 6.91 24.281 1 94.5 254 ILE A O 1
ATOM 1947 N N . LYS A 1 255 ? 3.66 8.867 24.906 1 95.88 255 LYS A N 1
ATOM 1948 C CA . LYS A 1 255 ? 2.412 8.312 25.422 1 95.88 255 LYS A CA 1
ATOM 1949 C C . LYS A 1 255 ? 1.372 8.18 24.312 1 95.88 255 LYS A C 1
ATOM 1951 O O . LYS A 1 255 ? 0.22 8.586 24.484 1 95.88 255 LYS A O 1
ATOM 1956 N N . GLY A 1 256 ? 1.699 7.668 23.203 1 98.06 256 GLY A N 1
ATOM 1957 C CA . GLY A 1 256 ? 0.837 7.441 22.047 1 98.06 256 GLY A CA 1
ATOM 1958 C C . GLY A 1 256 ? 1.595 7.383 20.734 1 98.06 256 GLY A C 1
ATOM 1959 O O . GLY A 1 256 ? 2.82 7.242 20.734 1 98.06 256 GLY A O 1
ATOM 1960 N N . PHE A 1 257 ? 0.911 7.406 19.703 1 98.69 257 PHE A N 1
ATOM 1961 C CA . PHE A 1 257 ? 1.546 7.395 18.391 1 98.69 257 PHE A CA 1
ATOM 1962 C C . PHE A 1 257 ? 2.113 8.766 18.047 1 98.69 257 PHE A C 1
ATOM 1964 O O . PHE A 1 257 ? 1.458 9.789 18.266 1 98.69 257 PHE A O 1
ATOM 1971 N N . ASP A 1 258 ? 3.252 8.852 17.562 1 98.5 258 ASP A N 1
ATOM 1972 C CA . ASP A 1 258 ? 3.93 10.062 17.109 1 98.5 258 ASP A CA 1
ATOM 1973 C C . ASP A 1 258 ? 5.152 9.727 16.266 1 98.5 258 ASP A C 1
ATOM 1975 O O . ASP A 1 258 ? 6.242 10.258 16.484 1 98.5 258 ASP A O 1
ATOM 1979 N N . HIS A 1 259 ? 4.961 8.789 15.289 1 98.5 259 HIS A N 1
ATOM 1980 C CA . HIS A 1 259 ? 6.055 8.344 14.438 1 98.5 259 HIS A CA 1
ATOM 1981 C C . HIS A 1 259 ? 5.688 8.461 12.961 1 98.5 259 HIS A C 1
ATOM 1983 O O . HIS A 1 259 ? 4.508 8.445 12.609 1 98.5 259 HIS A O 1
ATOM 1989 N N . CYS A 1 260 ? 6.73 8.672 12.211 1 98.88 260 CYS A N 1
ATOM 1990 C CA . CYS A 1 260 ? 6.582 8.633 10.758 1 98.88 260 CYS A CA 1
ATOM 1991 C C . CYS A 1 260 ? 6.574 7.195 10.25 1 98.88 260 CYS A C 1
ATOM 1993 O O . CYS A 1 260 ? 7.574 6.484 10.375 1 98.88 260 CYS A O 1
ATOM 1995 N N . TYR A 1 261 ? 5.48 6.711 9.75 1 98.94 261 TYR A N 1
ATOM 1996 C CA . TYR A 1 261 ? 5.371 5.402 9.117 1 98.94 261 TYR A CA 1
ATOM 1997 C C . TYR A 1 261 ? 5.926 5.434 7.695 1 98.94 261 TYR A C 1
ATOM 1999 O O . TYR A 1 261 ? 5.688 6.387 6.949 1 98.94 261 TYR A O 1
ATOM 2007 N N . VAL A 1 262 ? 6.652 4.426 7.324 1 98.94 262 VAL A N 1
ATOM 2008 C CA . VAL A 1 262 ? 7.203 4.293 5.977 1 98.94 262 VAL A CA 1
ATOM 2009 C C . VAL A 1 262 ? 6.152 3.701 5.043 1 98.94 262 VAL A C 1
ATOM 2011 O O . VAL A 1 262 ? 5.855 2.506 5.113 1 98.94 262 VAL A O 1
ATOM 2014 N N . VAL A 1 263 ? 5.633 4.504 4.184 1 98.88 263 VAL A N 1
ATOM 2015 C CA . VAL A 1 263 ? 4.625 4.043 3.234 1 98.88 263 VAL A CA 1
ATOM 2016 C C . VAL A 1 263 ? 5.195 4.086 1.818 1 98.88 263 VAL A C 1
ATOM 2018 O O . VAL A 1 263 ? 6.277 4.633 1.593 1 98.88 263 VAL A O 1
ATOM 2021 N N . ASN A 1 264 ? 4.496 3.416 0.872 1 98.75 264 ASN A N 1
ATOM 2022 C CA . ASN A 1 264 ? 4.902 3.383 -0.529 1 98.75 264 ASN A CA 1
ATOM 2023 C C . ASN A 1 264 ? 6.328 2.861 -0.685 1 98.75 264 ASN A C 1
ATOM 2025 O O . ASN A 1 264 ? 7.082 3.35 -1.529 1 98.75 264 ASN A O 1
ATOM 2029 N N . GLY A 1 265 ? 6.762 1.994 0.222 1 98.31 265 GLY A N 1
ATOM 2030 C CA . GLY A 1 265 ? 8.102 1.432 0.17 1 98.31 265 GLY A CA 1
ATOM 2031 C C . GLY A 1 265 ? 9.188 2.457 0.43 1 98.31 265 GLY A C 1
ATOM 2032 O O . GLY A 1 265 ? 10.336 2.273 0.013 1 98.31 265 GLY A O 1
ATOM 2033 N N . GLY A 1 266 ? 8.82 3.588 0.992 1 98.56 266 GLY A N 1
ATOM 2034 C CA . GLY A 1 266 ? 9.773 4.66 1.246 1 98.56 266 GLY A CA 1
ATOM 2035 C C . GLY A 1 266 ? 10.133 5.445 0.001 1 98.56 266 GLY A C 1
ATOM 2036 O O . GLY A 1 266 ? 11.188 6.082 -0.057 1 98.56 266 GLY A O 1
ATOM 2037 N N . GLN A 1 267 ? 9.219 5.418 -1.022 1 98 267 GLN A N 1
ATOM 2038 C CA . GLN A 1 267 ? 9.523 6.059 -2.297 1 98 267 GLN A CA 1
ATOM 2039 C C . GLN A 1 267 ? 8.523 7.172 -2.605 1 98 267 GLN A C 1
ATOM 2041 O O . GLN A 1 267 ? 7.359 7.094 -2.215 1 98 267 GLN A O 1
ATOM 2046 N N . LEU A 1 268 ? 9.039 8.242 -3.273 1 98.25 268 LEU A N 1
ATOM 2047 C CA . LEU A 1 268 ? 8.156 9.203 -3.916 1 98.25 268 LEU A CA 1
ATOM 2048 C C . LEU A 1 268 ? 7.508 8.602 -5.16 1 98.25 268 LEU A C 1
ATOM 2050 O O . LEU A 1 268 ? 8.203 8.109 -6.051 1 98.25 268 LEU A O 1
ATOM 2054 N N . LEU A 1 269 ? 6.199 8.609 -5.246 1 98.69 269 LEU A N 1
ATOM 2055 C CA . LEU A 1 269 ? 5.488 8.047 -6.391 1 98.69 269 LEU A CA 1
ATOM 2056 C C . LEU A 1 269 ? 5.07 9.141 -7.363 1 98.69 269 LEU A C 1
ATOM 2058 O O . LEU A 1 269 ? 5.051 10.32 -7.004 1 98.69 269 LEU A O 1
ATOM 2062 N N . ARG A 1 270 ? 4.754 8.766 -8.586 1 98.06 270 ARG A N 1
ATOM 2063 C CA . ARG A 1 270 ? 4.305 9.711 -9.609 1 98.06 270 ARG A CA 1
ATOM 2064 C C . ARG A 1 270 ? 2.812 9.992 -9.477 1 98.06 270 ARG A C 1
ATOM 2066 O O . ARG A 1 270 ? 2.303 10.953 -10.055 1 98.06 270 ARG A O 1
ATOM 2073 N N . SER A 1 271 ? 2.1 9.141 -8.68 1 98.56 271 SER A N 1
ATOM 2074 C CA . SER A 1 271 ? 0.678 9.297 -8.391 1 98.56 271 SER A CA 1
ATOM 2075 C C . SER A 1 271 ? 0.311 8.672 -7.055 1 98.56 271 SER A C 1
ATOM 2077 O O . SER A 1 271 ? 1.034 7.812 -6.547 1 98.56 271 SER A O 1
ATOM 2079 N N . THR A 1 272 ? -0.818 9.047 -6.531 1 98.75 272 THR A N 1
ATOM 2080 C CA . THR A 1 272 ? -1.154 8.68 -5.16 1 98.75 272 THR A CA 1
ATOM 2081 C C . THR A 1 272 ? -1.656 7.242 -5.094 1 98.75 272 THR A C 1
ATOM 2083 O O . THR A 1 272 ? -2.197 6.723 -6.07 1 98.75 272 THR A O 1
ATOM 2086 N N . VAL A 1 273 ? -1.406 6.645 -3.982 1 98.69 273 VAL A N 1
ATOM 2087 C CA . VAL A 1 273 ? -1.95 5.344 -3.598 1 98.69 273 VAL A CA 1
ATOM 2088 C C . VAL A 1 273 ? -2.465 5.406 -2.162 1 98.69 273 VAL A C 1
ATOM 2090 O O . VAL A 1 273 ? -2.053 6.27 -1.383 1 98.69 273 VAL A O 1
ATOM 2093 N N . LYS A 1 274 ? -3.424 4.547 -1.858 1 98.81 274 LYS A N 1
ATOM 2094 C CA . LYS A 1 274 ? -3.941 4.488 -0.495 1 98.81 274 LYS A CA 1
ATOM 2095 C C . LYS A 1 274 ? -2.885 3.957 0.471 1 98.81 274 LYS A C 1
ATOM 2097 O O . LYS A 1 274 ? -2.295 2.9 0.236 1 98.81 274 LYS A O 1
ATOM 2102 N N . VAL A 1 275 ? -2.717 4.668 1.616 1 98.88 275 VAL A N 1
ATOM 2103 C CA . VAL A 1 275 ? -1.675 4.219 2.533 1 98.88 275 VAL A CA 1
ATOM 2104 C C . VAL A 1 275 ? -2.275 3.969 3.916 1 98.88 275 VAL A C 1
ATOM 2106 O O . VAL A 1 275 ? -1.651 3.326 4.762 1 98.88 275 VAL A O 1
ATOM 2109 N N . ALA A 1 276 ? -3.475 4.449 4.152 1 98.88 276 ALA A N 1
ATOM 2110 C CA . ALA A 1 276 ? -4.09 4.266 5.461 1 98.88 276 ALA A CA 1
ATOM 2111 C C . ALA A 1 276 ? -5.613 4.312 5.367 1 98.88 276 ALA A C 1
ATOM 2113 O O . ALA A 1 276 ? -6.164 4.852 4.402 1 98.88 276 ALA A O 1
ATOM 2114 N N . LYS A 1 277 ? -6.223 3.766 6.32 1 98.62 277 LYS A N 1
ATOM 2115 C CA . LYS A 1 277 ? -7.672 3.803 6.492 1 98.62 277 LYS A CA 1
ATOM 2116 C C . LYS A 1 277 ? -8.047 3.904 7.969 1 98.62 277 LYS A C 1
ATOM 2118 O O . LYS A 1 277 ? -7.57 3.117 8.789 1 98.62 277 LYS A O 1
ATOM 2123 N N . ILE A 1 278 ? -8.789 4.84 8.336 1 98.81 278 ILE A N 1
ATOM 2124 C CA . ILE A 1 278 ? -9.273 5.07 9.695 1 98.81 278 ILE A CA 1
ATOM 2125 C C . ILE A 1 278 ? -10.805 5.07 9.695 1 98.81 278 ILE A C 1
ATOM 2127 O O . ILE A 1 278 ? -11.43 5.715 8.859 1 98.81 278 ILE A O 1
ATOM 2131 N N . VAL A 1 279 ? -11.375 4.312 10.633 1 97.81 279 VAL A N 1
ATOM 2132 C CA . VAL A 1 279 ? -12.82 4.156 10.656 1 97.81 279 VAL A CA 1
ATOM 2133 C C . VAL A 1 279 ? -13.352 4.418 12.062 1 97.81 279 VAL A C 1
ATOM 2135 O O . VAL A 1 279 ? -12.719 4.039 13.047 1 97.81 279 VAL A O 1
ATOM 2138 N N . HIS A 1 280 ? -14.375 5.113 12.133 1 97.69 280 HIS A N 1
ATOM 2139 C CA . HIS A 1 280 ? -15.195 5.176 13.336 1 97.69 280 HIS A CA 1
ATOM 2140 C C . HIS A 1 280 ? -16.484 4.367 13.18 1 97.69 280 HIS A C 1
ATOM 2142 O O . HIS A 1 280 ? -17.5 4.891 12.719 1 97.69 280 HIS A O 1
ATOM 2148 N N . PRO A 1 281 ? -16.469 3.164 13.656 1 94.75 281 PRO A N 1
ATOM 2149 C CA . PRO A 1 281 ? -17.562 2.234 13.367 1 94.75 281 PRO A CA 1
ATOM 2150 C C . PRO A 1 281 ? -18.906 2.74 13.859 1 94.75 281 PRO A C 1
ATOM 2152 O O . PRO A 1 281 ? -19.906 2.633 13.148 1 94.75 281 PRO A O 1
ATOM 2155 N N . PRO A 1 282 ? -19 3.379 15.023 1 93.62 282 PRO A N 1
ATOM 2156 C CA . PRO A 1 282 ? -20.328 3.779 15.492 1 93.62 282 PRO A CA 1
ATOM 2157 C C . PRO A 1 282 ? -21.016 4.742 14.539 1 93.62 282 PRO A C 1
ATOM 2159 O O . PRO A 1 282 ? -22.234 4.637 14.32 1 93.62 282 PRO A O 1
ATOM 2162 N N . SER A 1 283 ? -20.328 5.664 13.961 1 94.69 283 SER A N 1
ATOM 2163 C CA . SER A 1 283 ? -20.969 6.613 13.055 1 94.69 283 SER A CA 1
ATOM 2164 C C . SER A 1 283 ? -20.938 6.105 11.617 1 94.69 283 SER A C 1
ATOM 2166 O O . SER A 1 283 ? -21.672 6.617 10.758 1 94.69 283 SER A O 1
ATOM 2168 N N . GLY A 1 284 ? -20.047 5.164 11.328 1 94.62 284 GLY A N 1
ATOM 2169 C CA . GLY A 1 284 ? -19.844 4.691 9.961 1 94.62 284 GLY A CA 1
ATOM 2170 C C . GLY A 1 284 ? -18.891 5.57 9.164 1 94.62 284 GLY A C 1
ATOM 2171 O O . GLY A 1 284 ? -18.531 5.227 8.039 1 94.62 284 GLY A O 1
ATOM 2172 N N . ARG A 1 285 ? -18.406 6.719 9.727 1 97.44 285 ARG A N 1
ATOM 2173 C CA . ARG A 1 285 ? -17.469 7.59 9.016 1 97.44 285 ARG A CA 1
ATOM 2174 C C . ARG A 1 285 ? -16.109 6.93 8.859 1 97.44 285 ARG A C 1
ATOM 2176 O O . ARG A 1 285 ? -15.617 6.285 9.789 1 97.44 285 ARG A O 1
ATOM 2183 N N . ALA A 1 286 ? -15.562 7.035 7.695 1 97.94 286 ALA A N 1
ATOM 2184 C CA . ALA A 1 286 ? -14.242 6.48 7.391 1 97.94 286 ALA A CA 1
ATOM 2185 C C . ALA A 1 286 ? -13.391 7.48 6.613 1 97.94 286 ALA A C 1
ATOM 2187 O O . ALA A 1 286 ? -13.922 8.328 5.891 1 97.94 286 ALA A O 1
ATOM 2188 N N . LEU A 1 287 ? -12.117 7.43 6.816 1 98.81 287 LEU A N 1
ATOM 2189 C CA . LEU A 1 287 ? -11.125 8.227 6.102 1 98.81 287 LEU A CA 1
ATOM 2190 C C . LEU A 1 287 ? -10.07 7.332 5.461 1 98.81 287 LEU A C 1
ATOM 2192 O O . LEU A 1 287 ? -9.406 6.555 6.152 1 98.81 287 LEU A O 1
ATOM 2196 N N . GLU A 1 288 ? -9.969 7.355 4.164 1 98.81 288 GLU A N 1
ATOM 2197 C CA . GLU A 1 288 ? -8.789 6.828 3.479 1 98.81 288 GLU A CA 1
ATOM 2198 C C . GLU A 1 288 ? -7.781 7.938 3.182 1 98.81 288 GLU A C 1
ATOM 2200 O O . GLU A 1 288 ? -8.156 9.031 2.771 1 98.81 288 GLU A O 1
ATOM 2205 N N . VAL A 1 289 ? -6.539 7.652 3.43 1 98.94 289 VAL A N 1
ATOM 2206 C CA . VAL A 1 289 ? -5.465 8.586 3.123 1 98.94 289 VAL A CA 1
ATOM 2207 C C . VAL A 1 289 ? -4.676 8.094 1.914 1 98.94 289 VAL A C 1
ATOM 2209 O O . VAL A 1 289 ? -4.16 6.973 1.918 1 98.94 289 VAL A O 1
ATOM 2212 N N . TRP A 1 290 ? -4.621 8.898 0.871 1 98.94 290 TRP A N 1
ATOM 2213 C CA . TRP A 1 290 ? -3.867 8.625 -0.346 1 98.94 290 TRP A CA 1
ATOM 2214 C C . TRP A 1 290 ? -2.727 9.625 -0.516 1 98.94 290 TRP A C 1
ATOM 2216 O O . TRP A 1 290 ? -2.906 10.828 -0.293 1 98.94 290 TRP A O 1
ATOM 2226 N N . THR A 1 291 ? -1.556 9.117 -0.876 1 98.94 291 THR A N 1
ATOM 2227 C CA . THR A 1 291 ? -0.473 10.07 -1.083 1 98.94 291 THR A CA 1
ATOM 2228 C C . THR A 1 291 ? 0.589 9.492 -2.012 1 98.94 291 THR A C 1
ATOM 2230 O O . THR A 1 291 ? 0.604 8.289 -2.273 1 98.94 291 THR A O 1
ATOM 2233 N N . ASP A 1 292 ? 1.387 10.328 -2.57 1 98.88 292 ASP A N 1
ATOM 2234 C CA . ASP A 1 292 ? 2.541 9.945 -3.379 1 98.88 292 ASP A CA 1
ATOM 2235 C C . ASP A 1 292 ? 3.832 10.023 -2.566 1 98.88 292 ASP A C 1
ATOM 2237 O O . ASP A 1 292 ? 4.926 9.844 -3.105 1 98.88 292 ASP A O 1
ATOM 2241 N N . GLN A 1 293 ? 3.729 10.289 -1.247 1 98.94 293 GLN A N 1
ATOM 2242 C CA . GLN A 1 293 ? 4.898 10.539 -0.409 1 98.94 293 GLN A CA 1
ATOM 2243 C C . GLN A 1 293 ? 5.406 9.25 0.224 1 98.94 293 GLN A C 1
ATOM 2245 O O . GLN A 1 293 ? 4.645 8.289 0.389 1 98.94 293 GLN A O 1
ATOM 2250 N N . PRO A 1 294 ? 6.652 9.211 0.67 1 98.88 294 PRO A N 1
ATOM 2251 C CA . PRO A 1 294 ? 7.25 8.008 1.254 1 98.88 294 PRO A CA 1
ATOM 2252 C C . PRO A 1 294 ? 6.883 7.824 2.725 1 98.88 294 PRO A C 1
ATOM 2254 O O . PRO A 1 294 ? 7.09 6.746 3.285 1 98.88 294 PRO A O 1
ATOM 2257 N N . GLY A 1 295 ? 6.324 8.922 3.334 1 98.94 295 GLY A N 1
ATOM 2258 C CA . GLY A 1 295 ? 6.074 8.836 4.762 1 98.94 295 GLY A CA 1
ATOM 2259 C C . GLY A 1 295 ? 4.762 9.477 5.18 1 98.94 295 GLY A C 1
ATOM 2260 O O . GLY A 1 295 ? 4.227 10.328 4.465 1 98.94 295 GLY A O 1
ATOM 2261 N N . MET A 1 296 ? 4.316 9.031 6.34 1 98.94 296 MET A N 1
ATOM 2262 C CA . MET A 1 296 ? 3.139 9.609 6.977 1 98.94 296 MET A CA 1
ATOM 2263 C C . MET A 1 296 ? 3.289 9.617 8.492 1 98.94 296 MET A C 1
ATOM 2265 O O . MET A 1 296 ? 3.367 8.555 9.117 1 98.94 296 MET A O 1
ATOM 2269 N N . GLN A 1 297 ? 3.328 10.758 9.055 1 98.88 297 GLN A N 1
ATOM 2270 C CA . GLN A 1 297 ? 3.328 10.891 10.508 1 98.88 297 GLN A CA 1
ATOM 2271 C C . GLN A 1 297 ? 1.947 10.609 11.086 1 98.88 297 GLN A C 1
ATOM 2273 O O . GLN A 1 297 ? 0.957 11.211 10.672 1 98.88 297 GLN A O 1
ATOM 2278 N N . PHE A 1 298 ? 1.904 9.633 11.922 1 98.94 298 PHE A N 1
ATOM 2279 C CA . PHE A 1 298 ? 0.675 9.367 12.664 1 98.94 298 PHE A CA 1
ATOM 2280 C C . PHE A 1 298 ? 0.795 9.836 14.102 1 98.94 298 PHE A C 1
ATOM 2282 O O . PHE A 1 298 ? 1.684 9.391 14.836 1 98.94 298 PHE A O 1
ATOM 2289 N N . TYR A 1 299 ? -0.057 10.742 14.492 1 98.81 299 TYR A N 1
ATOM 2290 C CA . TYR A 1 299 ? 0.015 11.398 15.797 1 98.81 299 TYR A CA 1
ATOM 2291 C C . TYR A 1 299 ? -1.345 11.391 16.484 1 98.81 299 TYR A C 1
ATOM 2293 O O . TYR A 1 299 ? -2.365 11.688 15.859 1 98.81 299 TYR A O 1
ATOM 2301 N N . THR A 1 300 ? -1.367 11.039 17.766 1 98.75 300 THR A N 1
ATOM 2302 C CA . THR A 1 300 ? -2.641 10.906 18.453 1 98.75 300 THR A CA 1
ATOM 2303 C C . THR A 1 300 ? -2.797 11.992 19.516 1 98.75 300 THR A C 1
ATOM 2305 O O . THR A 1 300 ? -3.32 11.734 20.609 1 98.75 300 THR A O 1
ATOM 2308 N N . ALA A 1 301 ? -2.236 13.172 19.234 1 98.19 301 ALA A N 1
ATOM 2309 C CA . ALA A 1 301 ? -2.416 14.367 20.047 1 98.19 301 ALA A CA 1
ATOM 2310 C C . ALA A 1 301 ? -1.962 14.133 21.484 1 98.19 301 ALA A C 1
ATOM 2312 O O . ALA A 1 301 ? -2.643 14.531 22.438 1 98.19 301 ALA A O 1
ATOM 2313 N N . ASN A 1 302 ? -0.833 13.531 21.625 1 96.69 302 ASN A N 1
ATOM 2314 C CA . ASN A 1 302 ? -0.319 13.141 22.938 1 96.69 302 ASN A CA 1
ATOM 2315 C C . ASN A 1 302 ? 0.074 14.359 23.766 1 96.69 302 ASN A C 1
ATOM 2317 O O . ASN A 1 302 ? 0.179 14.273 24.984 1 96.69 302 ASN A O 1
ATOM 2321 N N . ASN A 1 303 ? 0.278 15.523 23.109 1 93.75 303 ASN A N 1
ATOM 2322 C CA . ASN A 1 303 ? 0.879 16.656 23.797 1 93.75 303 ASN A CA 1
ATOM 2323 C C . ASN A 1 303 ? -0.139 17.766 24.031 1 93.75 303 ASN A C 1
ATOM 2325 O O . ASN A 1 303 ? 0.212 18.844 24.531 1 93.75 303 ASN A O 1
ATOM 2329 N N . ILE A 1 304 ? -1.363 17.516 23.656 1 95.69 304 ILE A N 1
ATOM 2330 C CA . ILE A 1 304 ? -2.396 18.5 23.938 1 95.69 304 ILE A CA 1
ATOM 2331 C C . ILE A 1 304 ? -2.842 18.391 25.391 1 95.69 304 ILE A C 1
ATOM 2333 O O . ILE A 1 304 ? -3.283 17.328 25.828 1 95.69 304 ILE A O 1
ATOM 2337 N N . THR A 1 305 ? -2.658 19.391 26.156 1 92.62 305 THR A N 1
ATOM 2338 C CA . THR A 1 305 ? -3.141 19.375 27.531 1 92.62 305 THR A CA 1
ATOM 2339 C C . THR A 1 305 ? -4.605 19.797 27.594 1 92.62 305 THR A C 1
ATOM 2341 O O . THR A 1 305 ? -5.48 18.984 27.875 1 92.62 305 THR A O 1
ATOM 2344 N N . LYS A 1 306 ? -4.887 21.078 27.359 1 95.88 306 LYS A N 1
ATOM 2345 C CA . LYS A 1 306 ? -6.246 21.594 27.25 1 95.88 306 LYS A CA 1
ATOM 2346 C C . LYS A 1 306 ? -6.285 22.844 26.375 1 95.88 306 LYS A C 1
ATOM 2348 O O . LYS A 1 306 ? -5.648 23.859 26.703 1 95.88 306 LYS A O 1
ATOM 2353 N N . ILE A 1 307 ? -7.004 22.828 25.312 1 97.5 307 ILE A N 1
ATOM 2354 C CA . ILE A 1 307 ? -7.164 23.953 24.391 1 97.5 307 ILE A CA 1
ATOM 2355 C C . ILE A 1 307 ? -8.648 24.234 24.172 1 97.5 307 ILE A C 1
ATOM 2357 O O . ILE A 1 307 ? -9.43 23.312 23.922 1 97.5 307 ILE A O 1
ATOM 2361 N N . SER A 1 308 ? -9.055 25.469 24.359 1 97.62 308 SER A N 1
ATOM 2362 C CA . SER A 1 308 ? -10.43 25.844 24.016 1 97.62 308 SER A CA 1
ATOM 2363 C C . SER A 1 308 ? -10.633 25.875 22.5 1 97.62 308 SER A C 1
ATOM 2365 O O . SER A 1 308 ? -10.016 26.688 21.812 1 97.62 308 SER A O 1
ATOM 2367 N N . GLY A 1 309 ? -11.453 24.984 22.047 1 97.88 309 GLY A N 1
ATOM 2368 C CA . GLY A 1 309 ? -11.664 24.844 20.609 1 97.88 309 GLY A CA 1
ATOM 2369 C C . GLY A 1 309 ? -12.992 25.422 20.141 1 97.88 309 GLY A C 1
ATOM 2370 O O . GLY A 1 309 ? -13.453 26.438 20.672 1 97.88 309 GLY A O 1
ATOM 2371 N N . LYS A 1 310 ? -13.539 24.891 19.094 1 98.38 310 LYS A N 1
ATOM 2372 C CA . LYS A 1 310 ? -14.789 25.375 18.484 1 98.38 310 LYS A CA 1
ATOM 2373 C C . LYS A 1 310 ? -15.969 25.141 19.422 1 98.38 310 LYS A C 1
ATOM 2375 O O . LYS A 1 310 ? -16.031 24.109 20.109 1 98.38 310 LYS A O 1
ATOM 2380 N N . LYS A 1 311 ? -16.859 26.125 19.453 1 97.38 311 LYS A N 1
ATOM 2381 C CA . LYS A 1 311 ? -18.156 26.047 20.125 1 97.38 311 LYS A CA 1
ATOM 2382 C C . LYS A 1 311 ? -17.969 25.828 21.625 1 97.38 311 LYS A C 1
ATOM 2384 O O . LYS A 1 311 ? -18.781 25.156 22.266 1 97.38 311 LYS A O 1
ATOM 2389 N N . GLY A 1 312 ? -16.844 26.172 22.156 1 95.5 312 GLY A N 1
ATOM 2390 C CA . GLY A 1 312 ? -16.594 26.141 23.578 1 95.5 312 GLY A CA 1
ATOM 2391 C C . GLY A 1 312 ? -16.094 24.797 24.062 1 95.5 312 GLY A C 1
ATOM 2392 O O . GLY A 1 312 ? -15.836 24.609 25.266 1 95.5 312 GLY A O 1
ATOM 2393 N N . PHE A 1 313 ? -15.906 23.844 23.188 1 97.56 313 PHE A N 1
ATOM 2394 C CA . PHE A 1 313 ? -15.398 22.547 23.594 1 97.56 313 PHE A CA 1
ATOM 2395 C C . PHE A 1 313 ? -13.891 22.594 23.828 1 97.56 313 PHE A C 1
ATOM 2397 O O . PHE A 1 313 ? -13.195 23.406 23.234 1 97.56 313 PHE A O 1
ATOM 2404 N N . HIS A 1 314 ? -13.453 21.672 24.656 1 98.06 314 HIS A N 1
ATOM 2405 C CA . HIS A 1 314 ? -12.023 21.594 24.969 1 98.06 314 HIS A CA 1
ATOM 2406 C C . HIS A 1 314 ? -11.367 20.406 24.281 1 98.06 314 HIS A C 1
ATOM 2408 O O . HIS A 1 314 ? -11.906 19.297 24.312 1 98.06 314 HIS A O 1
ATOM 2414 N N . TYR A 1 315 ? -10.312 20.703 23.672 1 98.62 315 TYR A N 1
ATOM 2415 C CA . TYR A 1 315 ? -9.469 19.656 23.109 1 98.62 315 TYR A CA 1
ATOM 2416 C C . TYR A 1 315 ? -8.414 19.203 24.094 1 98.62 315 TYR A C 1
ATOM 2418 O O . TYR A 1 315 ? -7.77 20.016 24.75 1 98.62 315 TYR A O 1
ATOM 2426 N N . VAL A 1 316 ? -8.266 17.859 24.297 1 98.38 316 VAL A N 1
ATOM 2427 C CA . VAL A 1 316 ? -7.371 17.297 25.297 1 98.38 316 VAL A CA 1
ATOM 2428 C C . VAL A 1 316 ? -6.566 16.141 24.688 1 98.38 316 VAL A C 1
ATOM 2430 O O . VAL A 1 316 ? -6.762 15.797 23.516 1 98.38 316 VAL A O 1
ATOM 2433 N N . LYS A 1 317 ? -5.664 15.68 25.5 1 97.81 317 LYS A N 1
ATOM 2434 C CA . LYS A 1 317 ? -4.836 14.539 25.109 1 97.81 317 LYS A CA 1
ATOM 2435 C C . LYS A 1 317 ? -5.695 13.398 24.578 1 97.81 317 LYS A C 1
ATOM 2437 O O . LYS A 1 317 ? -6.75 13.086 25.125 1 97.81 317 LYS A O 1
ATOM 2442 N N . HIS A 1 318 ? -5.293 12.836 23.453 1 98.31 318 HIS A N 1
ATOM 2443 C CA . HIS A 1 318 ? -5.926 11.664 22.844 1 98.31 318 HIS A CA 1
ATOM 2444 C C . HIS A 1 318 ? -7.352 11.977 22.406 1 98.31 318 HIS A C 1
ATOM 2446 O O . HIS A 1 318 ? -8.219 11.102 22.438 1 98.31 318 HIS A O 1
ATOM 2452 N N . GLY A 1 319 ? -7.566 13.258 22.062 1 98.56 319 GLY A N 1
ATOM 2453 C CA . GLY A 1 319 ? -8.875 13.633 21.562 1 98.56 319 GLY A CA 1
ATOM 2454 C C . GLY A 1 319 ? -8.953 13.625 20.047 1 98.56 319 GLY A C 1
ATOM 2455 O O . GLY A 1 319 ? -10.031 13.773 19.469 1 98.56 319 GLY A O 1
ATOM 2456 N N . SER A 1 320 ? -7.852 13.469 19.375 1 98.81 320 SER A N 1
ATOM 2457 C CA . SER A 1 320 ? -7.793 13.555 17.922 1 98.81 320 SER A CA 1
ATOM 2458 C C . SER A 1 320 ? -6.57 12.828 17.359 1 98.81 320 SER A C 1
ATOM 2460 O O . SER A 1 320 ? -5.727 12.359 18.125 1 98.81 320 SER A O 1
ATOM 2462 N N . PHE A 1 321 ? -6.508 12.633 16.078 1 98.88 321 PHE A N 1
ATOM 2463 C CA . PHE A 1 321 ? -5.34 12.094 15.391 1 98.88 321 PHE A CA 1
ATOM 2464 C C . PHE A 1 321 ? -4.949 12.977 14.211 1 98.88 321 PHE A C 1
ATOM 2466 O O . PHE A 1 321 ? -5.762 13.773 13.727 1 98.88 321 PHE A O 1
ATOM 2473 N N . CYS A 1 322 ? -3.689 12.922 13.812 1 98.88 322 CYS A N 1
ATOM 2474 C CA . CYS A 1 322 ? -3.156 13.562 12.617 1 98.88 322 CYS A CA 1
ATOM 2475 C C . CYS A 1 322 ? -2.518 12.531 11.688 1 98.88 322 CYS A C 1
ATOM 2477 O O . CYS A 1 322 ? -1.882 11.586 12.148 1 98.88 322 CYS A O 1
ATOM 2479 N N . VAL A 1 323 ? -2.707 12.688 10.406 1 98.75 323 VAL A N 1
ATOM 2480 C CA . VAL A 1 323 ? -2.053 11.898 9.367 1 98.75 323 VAL A CA 1
ATOM 2481 C C . VAL A 1 323 ? -1.304 12.828 8.414 1 98.75 323 VAL A C 1
ATOM 2483 O O . VAL A 1 323 ? -1.8 13.148 7.328 1 98.75 323 VAL A O 1
ATOM 2486 N N . GLN A 1 324 ? -0.077 13.156 8.734 1 98.75 324 GLN A N 1
ATOM 2487 C CA . GLN A 1 324 ? 0.749 14.102 7.996 1 98.75 324 GLN A CA 1
ATOM 2488 C C . GLN A 1 324 ? 1.619 13.383 6.965 1 98.75 324 GLN A C 1
ATOM 2490 O O . GLN A 1 324 ? 2.602 12.727 7.324 1 98.75 324 GLN A O 1
ATOM 2495 N N . THR A 1 325 ? 1.274 13.547 5.707 1 98.88 325 THR A N 1
ATOM 2496 C CA . THR A 1 325 ? 2.121 12.953 4.68 1 98.88 325 THR A CA 1
ATOM 2497 C C . THR A 1 325 ? 3.344 13.828 4.414 1 98.88 325 THR A C 1
ATOM 2499 O O . THR A 1 325 ? 3.246 15.062 4.43 1 98.88 325 THR A O 1
ATOM 2502 N N . GLU A 1 326 ? 4.473 13.234 4.266 1 98.88 326 GLU A N 1
ATOM 2503 C CA . GLU A 1 326 ? 5.742 13.945 4.129 1 98.88 326 GLU A CA 1
ATOM 2504 C C . GLU A 1 326 ? 6.863 13 3.717 1 98.88 326 GLU A C 1
ATOM 2506 O O . GLU A 1 326 ? 6.676 11.781 3.695 1 98.88 326 GLU A O 1
ATOM 2511 N N . LYS A 1 327 ? 7.965 13.578 3.277 1 98.81 327 LYS A N 1
ATOM 2512 C CA . LYS A 1 327 ? 9.195 12.797 3.312 1 98.81 327 LYS A CA 1
ATOM 2513 C C . LYS A 1 327 ? 9.688 12.609 4.746 1 98.81 327 LYS A C 1
ATOM 2515 O O . LYS A 1 327 ? 9.141 13.203 5.676 1 98.81 327 LYS A O 1
ATOM 2520 N N . PHE A 1 328 ? 10.695 11.805 5.004 1 98.88 328 PHE A N 1
ATOM 2521 C CA . PHE A 1 328 ? 11.078 11.406 6.352 1 98.88 328 PHE A CA 1
ATOM 2522 C C . PHE A 1 328 ? 11.617 12.594 7.141 1 98.88 328 PHE A C 1
ATOM 2524 O O . PHE A 1 328 ? 12.352 13.422 6.605 1 98.88 328 PHE A O 1
ATOM 2531 N N . PRO A 1 329 ? 11.219 12.703 8.438 1 98.5 329 PRO A N 1
ATOM 2532 C CA . PRO A 1 329 ? 11.797 13.742 9.289 1 98.5 329 PRO A CA 1
ATOM 2533 C C . PRO A 1 329 ? 13.32 13.664 9.359 1 98.5 329 PRO A C 1
ATOM 2535 O O . PRO A 1 329 ? 13.891 12.57 9.336 1 98.5 329 PRO A O 1
ATOM 2538 N N . ASP A 1 330 ? 13.953 14.875 9.344 1 98.12 330 ASP A N 1
ATOM 2539 C CA . ASP A 1 330 ? 15.398 15.008 9.492 1 98.12 330 ASP A CA 1
ATOM 2540 C C . ASP A 1 330 ? 16.141 14.336 8.336 1 98.12 330 ASP A C 1
ATOM 2542 O O . ASP A 1 330 ? 17.266 13.867 8.5 1 98.12 330 ASP A O 1
ATOM 2546 N N . ALA A 1 331 ? 15.508 14.273 7.219 1 97.94 331 ALA A N 1
ATOM 2547 C CA . ALA A 1 331 ? 16.094 13.625 6.051 1 97.94 331 ALA A CA 1
ATOM 2548 C C . ALA A 1 331 ? 17.453 14.227 5.711 1 97.94 331 ALA A C 1
ATOM 2550 O O . ALA A 1 331 ? 18.328 13.555 5.164 1 97.94 331 ALA A O 1
ATOM 2551 N N . VAL A 1 332 ? 17.719 15.477 6.059 1 96.5 332 VAL A N 1
ATOM 2552 C CA . VAL A 1 332 ? 18.953 16.188 5.711 1 96.5 332 VAL A CA 1
ATOM 2553 C C . VAL A 1 332 ? 20.141 15.562 6.438 1 96.5 332 VAL A C 1
ATOM 2555 O O . VAL A 1 332 ? 21.281 15.703 6.004 1 96.5 332 VAL A O 1
ATOM 2558 N N . SER A 1 333 ? 19.875 14.859 7.516 1 95.19 333 SER A N 1
ATOM 2559 C CA . SER A 1 333 ? 20.938 14.273 8.32 1 95.19 333 SER A CA 1
ATOM 2560 C C . SER A 1 333 ? 21.219 12.836 7.902 1 95.19 333 SER A C 1
ATOM 2562 O O . SER A 1 333 ? 22.156 12.211 8.398 1 95.19 333 SER A O 1
ATOM 2564 N N . HIS A 1 334 ? 20.406 12.289 7.012 1 96.62 334 HIS A N 1
ATOM 2565 C CA . HIS A 1 334 ? 20.484 10.875 6.668 1 96.62 334 HIS A CA 1
ATOM 2566 C C . HIS A 1 334 ? 20.453 10.672 5.156 1 96.62 334 HIS A C 1
ATOM 2568 O O . HIS A 1 334 ? 19.375 10.688 4.543 1 96.62 334 HIS A O 1
ATOM 2574 N N . GLN A 1 335 ? 21.516 10.305 4.594 1 94.31 335 GLN A N 1
ATOM 2575 C CA . GLN A 1 335 ? 21.703 10.242 3.148 1 94.31 335 GLN A CA 1
ATOM 2576 C C . GLN A 1 335 ? 20.812 9.164 2.527 1 94.31 335 GLN A C 1
ATOM 2578 O O . GLN A 1 335 ? 20.422 9.266 1.362 1 94.31 335 GLN A O 1
ATOM 2583 N N . GLU A 1 336 ? 20.422 8.164 3.324 1 95.69 336 GLU A N 1
ATOM 2584 C CA . GLU A 1 336 ? 19.641 7.059 2.797 1 95.69 336 GLU A CA 1
ATOM 2585 C C . GLU A 1 336 ? 18.156 7.41 2.746 1 95.69 336 GLU A C 1
ATOM 2587 O O . GLU A 1 336 ? 17.359 6.68 2.154 1 95.69 336 GLU A O 1
ATOM 2592 N N . PHE A 1 337 ? 17.781 8.531 3.391 1 98.12 337 PHE A N 1
ATOM 2593 C CA . PHE A 1 337 ? 16.406 8.984 3.354 1 98.12 337 PHE A CA 1
ATOM 2594 C C . PHE A 1 337 ? 16.109 9.742 2.064 1 98.12 337 PHE A C 1
ATOM 2596 O O . PHE A 1 337 ? 17.016 10.297 1.449 1 98.12 337 PHE A O 1
ATOM 2603 N N . PRO A 1 338 ? 14.867 9.703 1.627 1 97.81 338 PRO A N 1
ATOM 2604 C CA . PRO A 1 338 ? 14.531 10.547 0.483 1 97.81 338 PRO A CA 1
ATOM 2605 C C . PRO A 1 338 ? 14.914 12.008 0.699 1 97.81 338 PRO A C 1
ATOM 2607 O O . PRO A 1 338 ? 14.547 12.609 1.714 1 97.81 338 PRO A O 1
ATOM 2610 N N . SER A 1 339 ? 15.539 12.57 -0.236 1 97.38 339 SER A N 1
ATOM 2611 C CA . SER A 1 339 ? 16.078 13.914 -0.094 1 97.38 339 SER A CA 1
ATOM 2612 C C . SER A 1 339 ? 14.969 14.961 -0.081 1 97.38 339 SER A C 1
ATOM 2614 O O . SER A 1 339 ? 14.008 14.867 -0.848 1 97.38 339 SER A O 1
ATOM 2616 N N . ILE A 1 340 ? 15.172 16 0.685 1 98.19 340 ILE A N 1
ATOM 2617 C CA . ILE A 1 340 ? 14.234 17.125 0.698 1 98.19 340 ILE A CA 1
ATOM 2618 C C . ILE A 1 340 ? 14.914 18.375 0.152 1 98.19 340 ILE A C 1
ATOM 2620 O O . ILE A 1 340 ? 14.422 19.484 0.35 1 98.19 340 ILE A O 1
ATOM 2624 N N . LYS A 1 341 ? 16.062 18.203 -0.469 1 97.75 341 LYS A N 1
ATOM 2625 C CA . LYS A 1 341 ? 16.719 19.297 -1.158 1 97.75 341 LYS A CA 1
ATOM 2626 C C . LYS A 1 341 ? 15.945 19.719 -2.4 1 97.75 341 LYS A C 1
ATOM 2628 O O . LYS A 1 341 ? 15.406 18.875 -3.119 1 97.75 341 LYS A O 1
ATOM 2633 N N . LEU A 1 342 ? 15.828 21.016 -2.605 1 98.5 342 LEU A N 1
ATOM 2634 C CA . LEU A 1 342 ? 15.203 21.578 -3.799 1 98.5 342 LEU A CA 1
ATOM 2635 C C . LEU A 1 342 ? 16.156 22.531 -4.504 1 98.5 342 LEU A C 1
ATOM 2637 O O . LEU A 1 342 ? 16.641 23.5 -3.9 1 98.5 342 LEU A O 1
ATOM 2641 N N . SER A 1 343 ? 16.422 22.266 -5.723 1 97.94 343 SER A N 1
ATOM 2642 C CA . SER A 1 343 ? 17.266 23.141 -6.539 1 97.94 343 SER A CA 1
ATOM 2643 C C . SER A 1 343 ? 16.422 24.047 -7.43 1 97.94 343 SER A C 1
ATOM 2645 O O . SER A 1 343 ? 15.266 23.75 -7.711 1 97.94 343 SER A O 1
ATOM 2647 N N . PRO A 1 344 ? 17 25.109 -7.91 1 98.19 344 PRO A N 1
ATOM 2648 C CA . PRO A 1 344 ? 16.234 26.078 -8.703 1 98.19 344 PRO A CA 1
ATOM 2649 C C . PRO A 1 344 ? 15.672 25.484 -9.992 1 98.19 344 PRO A C 1
ATOM 2651 O O . PRO A 1 344 ? 14.711 26.016 -10.547 1 98.19 344 PRO A O 1
ATOM 2654 N N . ASP A 1 345 ? 16.219 24.375 -10.461 1 98.06 345 ASP A N 1
ATOM 2655 C CA . ASP A 1 345 ? 15.781 23.781 -11.719 1 98.06 345 ASP A CA 1
ATOM 2656 C C . ASP A 1 345 ? 14.703 22.734 -11.477 1 98.06 345 ASP A C 1
ATOM 2658 O O . ASP A 1 345 ? 14.203 22.109 -12.422 1 98.06 345 ASP A O 1
ATOM 2662 N N . GLU A 1 346 ? 14.352 22.562 -10.227 1 98.38 346 GLU A N 1
ATOM 2663 C CA . GLU A 1 346 ? 13.359 21.547 -9.852 1 98.38 346 GLU A CA 1
ATOM 2664 C C . GLU A 1 346 ? 12.086 22.203 -9.328 1 98.38 346 GLU A C 1
ATOM 2666 O O . GLU A 1 346 ? 12.078 23.375 -8.977 1 98.38 346 GLU A O 1
ATOM 2671 N N . THR A 1 347 ? 11.016 21.469 -9.352 1 98.81 347 THR A N 1
ATOM 2672 C CA . THR A 1 347 ? 9.758 21.844 -8.711 1 98.81 347 THR A CA 1
ATOM 2673 C C . THR A 1 347 ? 9.352 20.781 -7.68 1 98.81 347 THR A C 1
ATOM 2675 O O . THR A 1 347 ? 9.32 19.594 -7.98 1 98.81 347 THR A O 1
ATOM 2678 N N . TYR A 1 348 ? 9.172 21.234 -6.492 1 98.81 348 TYR A N 1
ATOM 2679 C CA . TYR A 1 348 ? 8.633 20.375 -5.445 1 98.81 348 TYR A CA 1
ATOM 2680 C C . TYR A 1 348 ? 7.156 20.094 -5.68 1 98.81 348 TYR A C 1
ATOM 2682 O O . TYR A 1 348 ? 6.379 21 -5.945 1 98.81 348 TYR A O 1
ATOM 2690 N N . ARG A 1 349 ? 6.777 18.828 -5.609 1 98.75 349 ARG A N 1
ATOM 2691 C CA . ARG A 1 349 ? 5.375 18.422 -5.711 1 98.75 349 ARG A CA 1
ATOM 2692 C C . ARG A 1 349 ? 5.016 17.422 -4.629 1 98.75 349 ARG A C 1
ATOM 2694 O O . ARG A 1 349 ? 5.82 16.547 -4.301 1 98.75 349 ARG A O 1
ATOM 2701 N N . HIS A 1 350 ? 3.861 17.547 -4.105 1 98.81 350 HIS A N 1
ATOM 2702 C CA . HIS A 1 350 ? 3.314 16.719 -3.039 1 98.81 350 HIS A CA 1
ATOM 2703 C C . HIS A 1 350 ? 1.792 16.656 -3.109 1 98.81 350 HIS A C 1
ATOM 2705 O O . HIS A 1 350 ? 1.131 17.703 -3.158 1 98.81 350 HIS A O 1
ATOM 2711 N N . GLU A 1 351 ? 1.259 15.43 -3.16 1 98.81 351 GLU A N 1
ATOM 2712 C CA . GLU A 1 351 ? -0.192 15.281 -3.201 1 98.81 351 GLU A CA 1
ATOM 2713 C C . GLU A 1 351 ? -0.687 14.375 -2.078 1 98.81 351 GLU A C 1
ATOM 2715 O O . GLU A 1 351 ? -0.078 13.336 -1.794 1 98.81 351 GLU A O 1
ATOM 2720 N N . VAL A 1 352 ? -1.722 14.773 -1.444 1 98.88 352 VAL A N 1
ATOM 2721 C CA . VAL A 1 352 ? -2.471 13.938 -0.509 1 98.88 352 VAL A CA 1
ATOM 2722 C C . VAL A 1 352 ? -3.967 14.062 -0.792 1 98.88 352 VAL A C 1
ATOM 2724 O O . VAL A 1 352 ? -4.449 15.141 -1.149 1 98.88 352 VAL A O 1
ATOM 2727 N N . VAL A 1 353 ? -4.668 13 -0.76 1 98.88 353 VAL A N 1
ATOM 2728 C CA . VAL A 1 353 ? -6.121 12.945 -0.86 1 98.88 353 VAL A CA 1
ATOM 2729 C C . VAL A 1 353 ? -6.707 12.352 0.419 1 98.88 353 VAL A C 1
ATOM 2731 O O . VAL A 1 353 ? -6.379 11.227 0.796 1 98.88 353 VAL A O 1
ATOM 2734 N N . TYR A 1 354 ? -7.453 13.125 1.107 1 98.94 354 TYR A N 1
ATOM 2735 C CA . TYR A 1 354 ? -8.305 12.609 2.17 1 98.94 354 TYR A CA 1
ATOM 2736 C C . TYR A 1 354 ? -9.68 12.219 1.626 1 98.94 354 TYR A C 1
ATOM 2738 O O . TYR A 1 354 ? -10.492 13.086 1.304 1 98.94 354 TYR A O 1
ATOM 2746 N N . TRP A 1 355 ? -9.906 10.969 1.493 1 98.75 355 TRP A N 1
ATOM 2747 C CA . TRP A 1 355 ? -11.164 10.461 0.961 1 98.75 355 TRP A CA 1
ATOM 2748 C C . TRP A 1 355 ? -12.102 10.031 2.088 1 98.75 355 TRP A C 1
ATOM 2750 O O . TRP A 1 355 ? -11.93 8.961 2.678 1 98.75 355 TRP A O 1
ATOM 2760 N N . PHE A 1 356 ? -13.086 10.844 2.338 1 98.62 356 PHE A N 1
ATOM 2761 C CA . PHE A 1 356 ? -14.062 10.562 3.383 1 98.62 356 PHE A CA 1
ATOM 2762 C C . PHE A 1 356 ? -15.203 9.703 2.842 1 98.62 356 PHE A C 1
ATOM 2764 O O . PHE A 1 356 ? -15.711 9.961 1.749 1 98.62 356 PHE A O 1
ATOM 2771 N N . LYS A 1 357 ? -15.523 8.703 3.594 1 96.5 357 LYS A N 1
ATOM 2772 C CA . LYS A 1 357 ? -16.547 7.742 3.191 1 96.5 357 LYS A CA 1
ATOM 2773 C C . LYS A 1 357 ? -17.5 7.434 4.348 1 96.5 357 LYS A C 1
ATOM 2775 O O . LYS A 1 357 ? -17.234 7.805 5.492 1 96.5 357 LYS A O 1
ATOM 2780 N N . ILE A 1 358 ? -18.625 6.836 3.994 1 94.06 358 ILE A N 1
ATOM 2781 C CA . ILE A 1 358 ? -19.562 6.285 4.969 1 94.06 358 ILE A CA 1
ATOM 2782 C C . ILE A 1 358 ? -19.688 4.777 4.773 1 94.06 358 ILE A C 1
ATOM 2784 O O . ILE A 1 358 ? -20.156 4.316 3.73 1 94.06 358 ILE A O 1
ATOM 2788 N N . GLU A 1 359 ? -19.219 4.07 5.664 1 88.62 359 GLU A N 1
ATOM 2789 C CA . GLU A 1 359 ? -19.297 2.615 5.59 1 88.62 359 GLU A CA 1
ATOM 2790 C C . GLU A 1 359 ? -20.516 2.092 6.344 1 88.62 359 GLU A C 1
ATOM 2792 O O . GLU A 1 359 ? -20.891 2.633 7.387 1 88.62 359 GLU A O 1
ATOM 2797 N N . LYS A 1 360 ? -21.312 1.213 5.668 1 71.44 360 LYS A N 1
ATOM 2798 C CA . LYS A 1 360 ? -22.484 0.608 6.316 1 71.44 360 LYS A CA 1
ATOM 2799 C C . LYS A 1 360 ? -22.047 -0.452 7.328 1 71.44 360 LYS A C 1
ATOM 2801 O O . LYS A 1 360 ? -21.219 -1.314 7.02 1 71.44 360 LYS A O 1
ATOM 2806 N N . ILE A 1 361 ? -21.891 -0.137 8.539 1 58.44 361 ILE A N 1
ATOM 2807 C CA . ILE A 1 361 ? -21.609 -1.189 9.508 1 58.44 361 ILE A CA 1
ATOM 2808 C C . ILE A 1 361 ? -22.922 -1.877 9.914 1 58.44 361 ILE A C 1
ATOM 2810 O O . ILE A 1 361 ? -23.922 -1.212 10.18 1 58.44 361 ILE A O 1
ATOM 2814 N N . CYS A 1 362 ? -23.016 -3.049 9.352 1 51.53 362 CYS A N 1
ATOM 2815 C CA . CYS A 1 362 ? -24.188 -3.826 9.734 1 51.53 362 CYS A CA 1
ATOM 2816 C C . CYS A 1 362 ? -24.438 -3.742 11.242 1 51.53 362 CYS A C 1
ATOM 2818 O O . CYS A 1 362 ? -23.547 -4.086 12.031 1 51.53 362 CYS A O 1
ATOM 2820 N N . ARG A 1 363 ? -25.312 -2.984 11.633 1 45.75 363 ARG A N 1
ATOM 2821 C CA . ARG A 1 363 ? -25.688 -2.828 13.031 1 45.75 363 ARG A CA 1
ATOM 2822 C C . ARG A 1 363 ? -25.844 -4.184 13.711 1 45.75 363 ARG A C 1
ATOM 2824 O O . ARG A 1 363 ? -25.875 -4.266 14.945 1 45.75 363 ARG A O 1
ATOM 2831 N N . CYS A 1 364 ? -26.172 -5.117 12.984 1 45.38 364 CYS A N 1
ATOM 2832 C CA . CYS A 1 364 ? -26.312 -6.391 13.68 1 45.38 364 CYS A CA 1
ATOM 2833 C C . CYS A 1 364 ? -25 -6.816 14.32 1 45.38 364 CYS A C 1
ATOM 2835 O O . CYS A 1 364 ? -24.969 -7.723 15.156 1 45.38 364 CYS A O 1
ATOM 2837 N N . CYS A 1 365 ? -23.984 -6.402 13.773 1 41.59 365 CYS A N 1
ATOM 2838 C CA . CYS A 1 365 ? -22.703 -6.887 14.266 1 41.59 365 CYS A CA 1
ATOM 2839 C C . CYS A 1 365 ? -22.281 -6.129 15.516 1 41.59 365 CYS A C 1
ATOM 2841 O O . CYS A 1 365 ? -21.328 -6.527 16.203 1 41.59 365 CYS A O 1
ATOM 2843 N N . TYR A 1 366 ? -22.547 -4.945 15.688 1 37.62 366 TYR A N 1
ATOM 2844 C CA . TYR A 1 366 ? -22.109 -4.195 16.859 1 37.62 366 TYR A CA 1
ATOM 2845 C C . TYR A 1 366 ? -23.094 -4.375 18.016 1 37.62 366 TYR A C 1
ATOM 2847 O O . TYR A 1 366 ? -22.875 -3.869 19.109 1 37.62 366 TYR A O 1
ATOM 2855 N N . LYS A 1 367 ? -24.25 -4.902 17.781 1 33.09 367 LYS A N 1
ATOM 2856 C CA . LYS A 1 367 ? -25.125 -5.164 18.922 1 33.09 367 LYS A CA 1
ATOM 2857 C C . LYS A 1 367 ? -24.625 -6.34 19.75 1 33.09 367 LYS A C 1
ATOM 2859 O O . LYS A 1 367 ? -25.328 -6.824 20.641 1 33.09 367 LYS A O 1
ATOM 2864 N N . ASN A 1 368 ? -23.422 -6.875 19.641 1 28.08 368 ASN A N 1
ATOM 2865 C CA . ASN A 1 368 ? -23.266 -7.742 20.797 1 28.08 368 ASN A CA 1
ATOM 2866 C C . ASN A 1 368 ? -23.016 -6.934 22.078 1 28.08 368 ASN A C 1
ATOM 2868 O O . ASN A 1 368 ? -22.188 -6.016 22.078 1 28.08 368 ASN A O 1
ATOM 2872 N N . MET B 1 1 ? -7.246 -24.016 19.781 1 61.16 1 MET B N 1
ATOM 2873 C CA . MET B 1 1 ? -7.426 -25.203 18.953 1 61.16 1 MET B CA 1
ATOM 2874 C C . MET B 1 1 ? -6.598 -25.109 17.688 1 61.16 1 MET B C 1
ATOM 2876 O O . MET B 1 1 ? -6.504 -24.047 17.078 1 61.16 1 MET B O 1
ATOM 2880 N N . SER B 1 2 ? -5.68 -26.156 17.25 1 86.88 2 SER B N 1
ATOM 2881 C CA . SER B 1 2 ? -4.426 -26.219 16.5 1 86.88 2 SER B CA 1
ATOM 2882 C C . SER B 1 2 ? -4.664 -26.562 15.039 1 86.88 2 SER B C 1
ATOM 2884 O O . SER B 1 2 ? -5.734 -27.047 14.68 1 86.88 2 SER B O 1
ATOM 2886 N N . ILE B 1 3 ? -4.055 -26.109 14.133 1 95.94 3 ILE B N 1
ATOM 2887 C CA . ILE B 1 3 ? -3.975 -26.516 12.727 1 95.94 3 ILE B CA 1
ATOM 2888 C C . ILE B 1 3 ? -3.697 -28.016 12.641 1 95.94 3 ILE B C 1
ATOM 2890 O O . ILE B 1 3 ? -2.963 -28.562 13.461 1 95.94 3 ILE B O 1
ATOM 2894 N N . THR B 1 4 ? -4.441 -28.734 11.766 1 97.38 4 THR B N 1
ATOM 2895 C CA . THR B 1 4 ? -4.098 -30.125 11.484 1 97.38 4 THR B CA 1
ATOM 2896 C C . THR B 1 4 ? -3.477 -30.25 10.094 1 97.38 4 THR B C 1
ATOM 2898 O O . THR B 1 4 ? -3.816 -29.484 9.188 1 97.38 4 THR B O 1
ATOM 2901 N N . VAL B 1 5 ? -2.592 -31.188 9.953 1 98 5 VAL B N 1
ATOM 2902 C CA . VAL B 1 5 ? -1.952 -31.5 8.68 1 98 5 VAL B CA 1
ATOM 2903 C C . VAL B 1 5 ? -2.123 -33 8.375 1 98 5 VAL B C 1
ATOM 2905 O O . VAL B 1 5 ? -1.583 -33.844 9.094 1 98 5 VAL B O 1
ATOM 2908 N N . GLU B 1 6 ? -2.875 -33.281 7.297 1 98.06 6 GLU B N 1
ATOM 2909 C CA . GLU B 1 6 ? -3.127 -34.656 6.898 1 98.06 6 GLU B CA 1
ATOM 2910 C C . GLU B 1 6 ? -2.416 -35 5.59 1 98.06 6 GLU B C 1
ATOM 2912 O O . GLU B 1 6 ? -2.424 -34.188 4.652 1 98.06 6 GLU B O 1
ATOM 2917 N N . GLU B 1 7 ? -1.812 -36.125 5.559 1 97.94 7 GLU B N 1
ATOM 2918 C CA . GLU B 1 7 ? -1.091 -36.625 4.379 1 97.94 7 GLU B CA 1
ATOM 2919 C C . GLU B 1 7 ? -1.835 -37.75 3.703 1 97.94 7 GLU B C 1
ATOM 2921 O O . GLU B 1 7 ? -2.359 -38.656 4.375 1 97.94 7 GLU B O 1
ATOM 2926 N N . LYS B 1 8 ? -1.923 -37.688 2.375 1 98.06 8 LYS B N 1
ATOM 2927 C CA . LYS B 1 8 ? -2.486 -38.781 1.582 1 98.06 8 LYS B CA 1
ATOM 2928 C C . LYS B 1 8 ? -1.736 -38.938 0.264 1 98.06 8 LYS B C 1
ATOM 2930 O O . LYS B 1 8 ? -1.023 -38.031 -0.168 1 98.06 8 LYS B O 1
ATOM 2935 N N . ASN B 1 9 ? -1.895 -40.125 -0.294 1 98.12 9 ASN B N 1
ATOM 2936 C CA . ASN B 1 9 ? -1.403 -40.312 -1.655 1 98.12 9 ASN B CA 1
ATOM 2937 C C . ASN B 1 9 ? -2.236 -39.531 -2.662 1 98.12 9 ASN B C 1
ATOM 2939 O O . ASN B 1 9 ? -3.465 -39.469 -2.562 1 98.12 9 ASN B O 1
ATOM 2943 N N . PHE B 1 10 ? -1.598 -38.906 -3.537 1 98.19 10 PHE B N 1
ATOM 2944 C CA . PHE B 1 10 ? -2.311 -38.156 -4.566 1 98.19 10 PHE B CA 1
ATOM 2945 C C . PHE B 1 10 ? -2.293 -38.906 -5.891 1 98.19 10 PHE B C 1
ATOM 2947 O O . PHE B 1 10 ? -3.289 -38.938 -6.617 1 98.19 10 PHE B O 1
ATOM 2954 N N . GLY B 1 11 ? -1.089 -39.469 -6.207 1 97.81 11 GLY B N 1
ATOM 2955 C CA . GLY B 1 11 ? -1.003 -40.312 -7.406 1 97.81 11 GLY B CA 1
ATOM 2956 C C . GLY B 1 11 ? 0.424 -40.594 -7.816 1 97.81 11 GLY B C 1
ATOM 2957 O O . GLY B 1 11 ? 1.37 -40.031 -7.27 1 97.81 11 GLY B O 1
ATOM 2958 N N . LEU B 1 12 ? 0.525 -41.594 -8.727 1 97.69 12 LEU B N 1
ATOM 2959 C CA . LEU B 1 12 ? 1.815 -41.969 -9.289 1 97.69 12 LEU B CA 1
ATOM 2960 C C . LEU B 1 12 ? 2.088 -41.219 -10.594 1 97.69 12 LEU B C 1
ATOM 2962 O O . LEU B 1 12 ? 1.206 -41.125 -11.445 1 97.69 12 LEU B O 1
ATOM 2966 N N . VAL B 1 13 ? 3.273 -40.719 -10.625 1 97.19 13 VAL B N 1
ATOM 2967 C CA . VAL B 1 13 ? 3.627 -40 -11.844 1 97.19 13 VAL B CA 1
ATOM 2968 C C . VAL B 1 13 ? 5.086 -40.25 -12.203 1 97.19 13 VAL B C 1
ATOM 2970 O O . VAL B 1 13 ? 5.875 -40.688 -11.352 1 97.19 13 VAL B O 1
ATOM 2973 N N . THR B 1 14 ? 5.41 -40.156 -13.5 1 96.25 14 THR B N 1
ATOM 2974 C CA . THR B 1 14 ? 6.805 -40.25 -13.93 1 96.25 14 THR B CA 1
ATOM 2975 C C . THR B 1 14 ? 7.555 -38.938 -13.602 1 96.25 14 THR B C 1
ATOM 2977 O O . THR B 1 14 ? 7.145 -37.875 -14.023 1 96.25 14 THR B O 1
ATOM 2980 N N . ASN B 1 15 ? 8.555 -39.031 -12.828 1 95.69 15 ASN B N 1
ATOM 2981 C CA . ASN B 1 15 ? 9.438 -37.906 -12.57 1 95.69 15 ASN B CA 1
ATOM 2982 C C . ASN B 1 15 ? 10.156 -37.438 -13.836 1 95.69 15 ASN B C 1
ATOM 2984 O O . ASN B 1 15 ? 10.906 -38.219 -14.438 1 95.69 15 ASN B O 1
ATOM 2988 N N . PRO B 1 16 ? 9.914 -36.219 -14.227 1 93.12 16 PRO B N 1
ATOM 2989 C CA . PRO B 1 16 ? 10.484 -35.812 -15.508 1 93.12 16 PRO B CA 1
ATOM 2990 C C . PRO B 1 16 ? 12.008 -35.688 -15.477 1 93.12 16 PRO B C 1
ATOM 2992 O O . PRO B 1 16 ? 12.656 -35.688 -16.531 1 93.12 16 PRO B O 1
ATOM 2995 N N . LEU B 1 17 ? 12.617 -35.625 -14.312 1 93.44 17 LEU B N 1
ATOM 2996 C CA . LEU B 1 17 ? 14.062 -35.5 -14.195 1 93.44 17 LEU B CA 1
ATOM 2997 C C . LEU B 1 17 ? 14.734 -36.875 -14.164 1 93.44 17 LEU B C 1
ATOM 2999 O O . LEU B 1 17 ? 15.805 -37.062 -14.742 1 93.44 17 LEU B O 1
ATOM 3003 N N . THR B 1 18 ? 14.102 -37.875 -13.555 1 93.69 18 THR B N 1
ATOM 3004 C CA . THR B 1 18 ? 14.727 -39.156 -13.367 1 93.69 18 THR B CA 1
ATOM 3005 C C . THR B 1 18 ? 14.086 -40.219 -14.281 1 93.69 18 THR B C 1
ATOM 3007 O O . THR B 1 18 ? 14.625 -41.312 -14.445 1 93.69 18 THR B O 1
ATOM 3010 N N . GLU B 1 19 ? 12.945 -39.938 -14.781 1 93.75 19 GLU B N 1
ATOM 3011 C CA . GLU B 1 19 ? 12.188 -40.844 -15.664 1 93.75 19 GLU B CA 1
ATOM 3012 C C . GLU B 1 19 ? 11.688 -42.062 -14.914 1 93.75 19 GLU B C 1
ATOM 3014 O O . GLU B 1 19 ? 11.406 -43.094 -15.516 1 93.75 19 GLU B O 1
ATOM 3019 N N . THR B 1 20 ? 11.625 -41.969 -13.656 1 95.88 20 THR B N 1
ATOM 3020 C CA . THR B 1 20 ? 11.102 -43.031 -12.828 1 95.88 20 THR B CA 1
ATOM 3021 C C . THR B 1 20 ? 9.734 -42.688 -12.25 1 95.88 20 THR B C 1
ATOM 3023 O O . THR B 1 20 ? 9.422 -41.5 -12.109 1 95.88 20 THR B O 1
ATOM 3026 N N . ARG B 1 21 ? 8.961 -43.719 -11.977 1 96.88 21 ARG B N 1
ATOM 3027 C CA . ARG B 1 21 ? 7.664 -43.5 -11.352 1 96.88 21 ARG B CA 1
ATOM 3028 C C . ARG B 1 21 ? 7.824 -43.156 -9.867 1 96.88 21 ARG B C 1
ATOM 3030 O O . ARG B 1 21 ? 8.594 -43.812 -9.164 1 96.88 21 ARG B O 1
ATOM 3037 N N . GLN B 1 22 ? 7.18 -42.156 -9.469 1 96.81 22 GLN B N 1
ATOM 3038 C CA . GLN B 1 22 ? 7.266 -41.719 -8.086 1 96.81 22 GLN B CA 1
ATOM 3039 C C . GLN B 1 22 ? 5.887 -41.344 -7.539 1 96.81 22 GLN B C 1
ATOM 3041 O O . GLN B 1 22 ? 5.066 -40.75 -8.242 1 96.81 22 GLN B O 1
ATOM 3046 N N . MET B 1 23 ? 5.578 -41.781 -6.293 1 97.88 23 MET B N 1
ATOM 3047 C CA . MET B 1 23 ? 4.332 -41.438 -5.621 1 97.88 23 MET B CA 1
ATOM 3048 C C . MET B 1 23 ? 4.355 -39.969 -5.156 1 97.88 23 MET B C 1
ATOM 3050 O O . MET B 1 23 ? 5.305 -39.531 -4.496 1 97.88 23 MET B O 1
ATOM 3054 N N . VAL B 1 24 ? 3.375 -39.25 -5.566 1 98.44 24 VAL B N 1
ATOM 3055 C CA . VAL B 1 24 ? 3.18 -37.844 -5.129 1 98.44 24 VAL B CA 1
ATOM 3056 C C . VAL B 1 24 ? 2.199 -37.812 -3.957 1 98.44 24 VAL B C 1
ATOM 3058 O O . VAL B 1 24 ? 1.161 -38.5 -3.988 1 98.44 24 VAL B O 1
ATOM 3061 N N . ARG B 1 25 ? 2.541 -37.031 -2.961 1 98.38 25 ARG B N 1
ATOM 3062 C CA . ARG B 1 25 ? 1.688 -36.906 -1.782 1 98.38 25 ARG B CA 1
ATOM 3063 C C . ARG B 1 25 ? 0.977 -35.562 -1.764 1 98.38 25 ARG B C 1
ATOM 3065 O O . ARG B 1 25 ? 1.427 -34.594 -2.402 1 98.38 25 ARG B O 1
ATOM 3072 N N . CYS B 1 26 ? -0.159 -35.594 -1.118 1 98.62 26 CYS B N 1
ATOM 3073 C CA . CYS B 1 26 ? -0.958 -34.406 -0.85 1 98.62 26 CYS B CA 1
ATOM 3074 C C . CYS B 1 26 ? -1.018 -34.125 0.645 1 98.62 26 CYS B C 1
ATOM 3076 O O . CYS B 1 26 ? -1.159 -35.031 1.455 1 98.62 26 CYS B O 1
ATOM 3078 N N . TYR B 1 27 ? -0.813 -32.938 1.014 1 98.81 27 TYR B N 1
ATOM 3079 C CA . TYR B 1 27 ? -0.921 -32.469 2.391 1 98.81 27 TYR B CA 1
ATOM 3080 C C . TYR B 1 27 ? -2.064 -31.484 2.541 1 98.81 27 TYR B C 1
ATOM 3082 O O . TYR B 1 27 ? -2.092 -30.453 1.862 1 98.81 27 TYR B O 1
ATOM 3090 N N . THR B 1 28 ? -2.992 -31.766 3.4 1 98.81 28 THR B N 1
ATOM 3091 C CA . THR B 1 28 ? -4.133 -30.891 3.641 1 98.81 28 THR B CA 1
ATOM 3092 C C . THR B 1 28 ? -4.02 -30.219 5.008 1 98.81 28 THR B C 1
ATOM 3094 O O . THR B 1 28 ? -3.996 -30.891 6.035 1 98.81 28 THR B O 1
ATOM 3097 N N . LEU B 1 29 ? -3.902 -28.938 5.004 1 98.81 29 LEU B N 1
ATOM 3098 C CA . LEU B 1 29 ? -3.916 -28.109 6.207 1 98.81 29 LEU B CA 1
ATOM 3099 C C . LEU B 1 29 ? -5.336 -27.672 6.539 1 98.81 29 LEU B C 1
ATOM 3101 O O . LEU B 1 29 ? -6.066 -27.203 5.664 1 98.81 29 LEU B O 1
ATOM 3105 N N . ARG B 1 30 ? -5.758 -27.797 7.797 1 98.38 30 ARG B N 1
ATOM 3106 C CA . ARG B 1 30 ? -7.098 -27.391 8.211 1 98.38 30 ARG B CA 1
ATOM 3107 C C . ARG B 1 30 ? -7.047 -26.547 9.477 1 98.38 30 ARG B C 1
ATOM 3109 O O . ARG B 1 30 ? -6.34 -26.875 10.43 1 98.38 30 ARG B O 1
ATOM 3116 N N . ASN B 1 31 ? -7.754 -25.438 9.453 1 97.62 31 ASN B N 1
ATOM 3117 C CA . ASN B 1 31 ? -7.855 -24.641 10.68 1 97.62 31 ASN B CA 1
ATOM 3118 C C . ASN B 1 31 ? -9.188 -24.875 11.391 1 97.62 31 ASN B C 1
ATOM 3120 O O . ASN B 1 31 ? -9.969 -25.734 10.977 1 97.62 31 ASN B O 1
ATOM 3124 N N . THR B 1 32 ? -9.422 -24.188 12.445 1 95.38 32 THR B N 1
ATOM 3125 C CA . THR B 1 32 ? -10.602 -24.422 13.281 1 95.38 32 THR B CA 1
ATOM 3126 C C . THR B 1 32 ? -11.797 -23.625 12.766 1 95.38 32 THR B C 1
ATOM 3128 O O . THR B 1 32 ? -12.914 -23.797 13.25 1 95.38 32 THR B O 1
ATOM 3131 N N . LYS B 1 33 ? -11.586 -22.828 11.734 1 94.19 33 LYS B N 1
ATOM 3132 C CA . LYS B 1 33 ? -12.641 -21.953 11.242 1 94.19 33 LYS B CA 1
ATOM 3133 C C . LYS B 1 33 ? -13.266 -22.5 9.969 1 94.19 33 LYS B C 1
ATOM 3135 O O . LYS B 1 33 ? -14.07 -21.828 9.32 1 94.19 33 LYS B O 1
ATOM 3140 N N . GLY B 1 34 ? -12.844 -23.672 9.57 1 95.62 34 GLY B N 1
ATOM 3141 C CA . GLY B 1 34 ? -13.477 -24.328 8.438 1 95.62 34 GLY B CA 1
ATOM 3142 C C . GLY B 1 34 ? -12.688 -24.172 7.145 1 95.62 34 GLY B C 1
ATOM 3143 O O . GLY B 1 34 ? -13.109 -24.656 6.094 1 95.62 34 GLY B O 1
ATOM 3144 N N . MET B 1 35 ? -11.539 -23.562 7.211 1 97.81 35 MET B N 1
ATOM 3145 C CA . MET B 1 35 ? -10.695 -23.422 6.027 1 97.81 35 MET B CA 1
ATOM 3146 C C . MET B 1 35 ? -9.734 -24.594 5.906 1 97.81 35 MET B C 1
ATOM 3148 O O . MET B 1 35 ? -9.219 -25.094 6.914 1 97.81 35 MET B O 1
ATOM 3152 N N . SER B 1 36 ? -9.531 -25.031 4.746 1 98.62 36 SER B N 1
ATOM 3153 C CA . SER B 1 36 ? -8.508 -26.031 4.477 1 98.62 36 SER B CA 1
ATOM 3154 C C . SER B 1 36 ? -7.773 -25.734 3.172 1 98.62 36 SER B C 1
ATOM 3156 O O . SER B 1 36 ? -8.344 -25.156 2.252 1 98.62 36 SER B O 1
ATOM 3158 N N . VAL B 1 37 ? -6.531 -26.078 3.109 1 98.94 37 VAL B N 1
ATOM 3159 C CA . VAL B 1 37 ? -5.66 -25.922 1.951 1 98.94 37 VAL B CA 1
ATOM 3160 C C . VAL B 1 37 ? -4.941 -27.234 1.658 1 98.94 37 VAL B C 1
ATOM 3162 O O . VAL B 1 37 ? -4.352 -27.844 2.557 1 98.94 37 VAL B O 1
ATOM 3165 N N . SER B 1 38 ? -5 -27.703 0.451 1 98.88 38 SER B N 1
ATOM 3166 C CA . SER B 1 38 ? -4.242 -28.875 0.035 1 98.88 38 SER B CA 1
ATOM 3167 C C . SER B 1 38 ? -3.09 -28.5 -0.889 1 98.88 38 SER B C 1
ATOM 3169 O O . SER B 1 38 ? -3.281 -27.75 -1.848 1 98.88 38 SER B O 1
ATOM 3171 N N . VAL B 1 39 ? -1.96 -29 -0.546 1 98.94 39 VAL B N 1
ATOM 3172 C CA . VAL B 1 39 ? -0.787 -28.797 -1.392 1 98.94 39 VAL B CA 1
ATOM 3173 C C . VAL B 1 39 ? -0.189 -30.156 -1.764 1 98.94 39 VAL B C 1
ATOM 3175 O O . VAL B 1 39 ? -0.221 -31.094 -0.966 1 98.94 39 VAL B O 1
ATOM 3178 N N . ILE B 1 40 ? 0.375 -30.266 -2.98 1 98.88 40 ILE B N 1
ATOM 3179 C CA . ILE B 1 40 ? 0.913 -31.547 -3.418 1 98.88 40 ILE B CA 1
ATOM 3180 C C . ILE B 1 40 ? 2.391 -31.391 -3.773 1 98.88 40 ILE B C 1
ATOM 3182 O O . ILE B 1 40 ? 2.842 -30.297 -4.109 1 98.88 40 ILE B O 1
ATOM 3186 N N . GLN B 1 41 ? 3.107 -32.438 -3.758 1 98.75 41 GLN B N 1
ATOM 3187 C CA . GLN B 1 41 ? 4.547 -32.438 -3.994 1 98.75 41 GLN B CA 1
ATOM 3188 C C . GLN B 1 41 ? 4.871 -32.062 -5.434 1 98.75 41 GLN B C 1
ATOM 3190 O O . GLN B 1 41 ? 5.906 -31.453 -5.699 1 98.75 41 GLN B O 1
ATOM 3195 N N . LEU B 1 42 ? 3.982 -32.531 -6.359 1 98.69 42 LEU B N 1
ATOM 3196 C CA . LEU B 1 42 ? 4.203 -32.125 -7.742 1 98.69 42 LEU B CA 1
ATOM 3197 C C . LEU B 1 42 ? 4.086 -30.625 -7.895 1 98.69 42 LEU B C 1
ATOM 3199 O O . LEU B 1 42 ? 3.01 -30.062 -7.688 1 98.69 42 LEU B O 1
ATOM 3203 N N . GLY B 1 43 ? 5.211 -29.984 -8.133 1 98.62 43 GLY B N 1
ATOM 3204 C CA . GLY B 1 43 ? 5.254 -28.547 -8.359 1 98.62 43 GLY B CA 1
ATOM 3205 C C . GLY B 1 43 ? 5.059 -27.734 -7.094 1 98.62 43 GLY B C 1
ATOM 3206 O O . GLY B 1 43 ? 4.844 -26.516 -7.152 1 98.62 43 GLY B O 1
ATOM 3207 N N . ALA B 1 44 ? 5.059 -28.438 -5.895 1 98.88 44 ALA B N 1
ATOM 3208 C CA . ALA B 1 44 ? 4.645 -27.734 -4.691 1 98.88 44 ALA B CA 1
ATOM 3209 C C . ALA B 1 44 ? 3.379 -26.922 -4.945 1 98.88 44 ALA B C 1
ATOM 3211 O O . ALA B 1 44 ? 3.336 -25.719 -4.656 1 98.88 44 ALA B O 1
ATOM 3212 N N . THR B 1 45 ? 2.373 -27.562 -5.426 1 98.88 45 THR B N 1
ATOM 3213 C CA . THR B 1 45 ? 1.186 -26.953 -6.027 1 98.88 45 THR B CA 1
ATOM 3214 C C . THR B 1 45 ? 0.077 -26.797 -4.992 1 98.88 45 THR B C 1
ATOM 3216 O O . THR B 1 45 ? -0.182 -27.703 -4.203 1 98.88 45 THR B O 1
ATOM 3219 N N . ILE B 1 46 ? -0.522 -25.625 -4.973 1 98.94 46 ILE B N 1
ATOM 3220 C CA . ILE B 1 46 ? -1.776 -25.484 -4.242 1 98.94 46 ILE B CA 1
ATOM 3221 C C . ILE B 1 46 ? -2.91 -26.141 -5.027 1 98.94 46 ILE B C 1
ATOM 3223 O O . ILE B 1 46 ? -3.256 -25.688 -6.121 1 98.94 46 ILE B O 1
ATOM 3227 N N . GLN B 1 47 ? -3.467 -27.188 -4.469 1 98.88 47 GLN B N 1
ATOM 3228 C CA . GLN B 1 47 ? -4.449 -27.984 -5.184 1 98.88 47 GLN B CA 1
ATOM 3229 C C . GLN B 1 47 ? -5.871 -27.547 -4.848 1 98.88 47 GLN B C 1
ATOM 3231 O O . GLN B 1 47 ? -6.754 -27.578 -5.707 1 98.88 47 GLN B O 1
ATOM 3236 N N . SER B 1 48 ? -6.098 -27.141 -3.686 1 98.81 48 SER B N 1
ATOM 3237 C CA . SER B 1 48 ? -7.418 -26.672 -3.279 1 98.81 48 SER B CA 1
ATOM 3238 C C . SER B 1 48 ? -7.324 -25.688 -2.117 1 98.81 48 SER B C 1
ATOM 3240 O O . SER B 1 48 ? -6.367 -25.719 -1.345 1 98.81 48 SER B O 1
ATOM 3242 N N . ILE B 1 49 ? -8.234 -24.781 -2.025 1 98.94 49 ILE B N 1
ATOM 3243 C CA . ILE B 1 49 ? -8.516 -23.891 -0.911 1 98.94 49 ILE B CA 1
ATOM 3244 C C . ILE B 1 49 ? -10.016 -23.859 -0.631 1 98.94 49 ILE B C 1
ATOM 3246 O O . ILE B 1 49 ? -10.789 -23.281 -1.4 1 98.94 49 ILE B O 1
ATOM 3250 N N . SER B 1 50 ? -10.398 -24.484 0.432 1 98.56 50 SER B N 1
ATOM 3251 C CA . SER B 1 50 ? -11.805 -24.5 0.823 1 98.56 50 SER B CA 1
ATOM 3252 C C . SER B 1 50 ? -12.078 -23.531 1.969 1 98.56 50 SER B C 1
ATOM 3254 O O . SER B 1 50 ? -11.367 -23.547 2.98 1 98.56 50 SER B O 1
ATOM 3256 N N . LEU B 1 51 ? -12.969 -22.688 1.79 1 95.69 51 LEU B N 1
ATOM 3257 C CA . LEU B 1 51 ? -13.258 -21.672 2.793 1 95.69 51 LEU B CA 1
ATOM 3258 C C . LEU B 1 51 ? -14.758 -21.484 2.965 1 95.69 51 LEU B C 1
ATOM 3260 O O . LEU B 1 51 ? -15.516 -21.578 1.997 1 95.69 51 LEU B O 1
ATOM 3264 N N . PRO B 1 52 ? -15.211 -21.25 4.172 1 95.56 52 PRO B N 1
ATOM 3265 C CA . PRO B 1 52 ? -16.625 -20.969 4.402 1 95.56 52 PRO B CA 1
ATOM 3266 C C . PRO B 1 52 ? -17.031 -19.562 3.938 1 95.56 52 PRO B C 1
ATOM 3268 O O . PRO B 1 52 ? -16.172 -18.703 3.721 1 95.56 52 PRO B O 1
ATOM 3271 N N . ASP B 1 53 ? -18.281 -19.406 3.707 1 93.88 53 ASP B N 1
ATOM 3272 C CA . ASP B 1 53 ? -18.859 -18.078 3.516 1 93.88 53 ASP B CA 1
ATOM 3273 C C . ASP B 1 53 ? -19.594 -17.609 4.77 1 93.88 53 ASP B C 1
ATOM 3275 O O . ASP B 1 53 ? -19.438 -18.203 5.84 1 93.88 53 ASP B O 1
ATOM 3279 N N . GLY B 1 54 ? -20.312 -16.484 4.652 1 86.25 54 GLY B N 1
ATOM 3280 C CA . GLY B 1 54 ? -21.031 -15.945 5.793 1 86.25 54 GLY B CA 1
ATOM 3281 C C . GLY B 1 54 ? -22.062 -16.906 6.355 1 86.25 54 GLY B C 1
ATOM 3282 O O . GLY B 1 54 ? -22.406 -16.859 7.539 1 86.25 54 GLY B O 1
ATOM 3283 N N . SER B 1 55 ? -22.5 -17.875 5.629 1 87.81 55 SER B N 1
ATOM 3284 C CA . SER B 1 55 ? -23.484 -18.875 6.047 1 87.81 55 SER B CA 1
ATOM 3285 C C . SER B 1 55 ? -22.812 -20.188 6.434 1 87.81 55 SER B C 1
ATOM 3287 O O . SER B 1 55 ? -23.484 -21.203 6.598 1 87.81 55 SER B O 1
ATOM 3289 N N . LYS B 1 56 ? -21.531 -20.219 6.395 1 90.12 56 LYS B N 1
ATOM 3290 C CA . LYS B 1 56 ? -20.719 -21.359 6.801 1 90.12 56 LYS B CA 1
ATOM 3291 C C . LYS B 1 56 ? -20.703 -22.438 5.723 1 90.12 56 LYS B C 1
ATOM 3293 O O . LYS B 1 56 ? -20.297 -23.578 5.977 1 90.12 56 LYS B O 1
ATOM 3298 N N . LYS B 1 57 ? -21.266 -22.031 4.605 1 94.38 57 LYS B N 1
ATOM 3299 C CA . LYS B 1 57 ? -21.125 -22.953 3.479 1 94.38 57 LYS B CA 1
ATOM 3300 C C . LYS B 1 57 ? -19.688 -22.969 2.951 1 94.38 57 LYS B C 1
ATOM 3302 O O . LYS B 1 57 ? -19.141 -21.922 2.592 1 94.38 57 LYS B O 1
ATOM 3307 N N . VAL B 1 58 ? -19.156 -24.125 2.85 1 97.31 58 VAL B N 1
ATOM 3308 C CA . VAL B 1 58 ? -17.766 -24.266 2.449 1 97.31 58 VAL B CA 1
ATOM 3309 C C . VAL B 1 58 ? -17.688 -24.531 0.946 1 97.31 58 VAL B C 1
ATOM 3311 O O . VAL B 1 58 ? -18.422 -25.344 0.407 1 97.31 58 VAL B O 1
ATOM 3314 N N . GLU B 1 59 ? -16.859 -23.781 0.28 1 97.75 59 GLU B N 1
ATOM 3315 C CA . GLU B 1 59 ? -16.609 -23.938 -1.148 1 97.75 59 GLU B CA 1
ATOM 3316 C C . GLU B 1 59 ? -15.109 -23.938 -1.445 1 97.75 59 GLU B C 1
ATOM 3318 O O . GLU B 1 59 ? -14.344 -23.203 -0.825 1 97.75 59 GLU B O 1
ATOM 3323 N N . ASP B 1 60 ? -14.695 -24.859 -2.338 1 98.75 60 ASP B N 1
ATOM 3324 C CA . ASP B 1 60 ? -13.352 -24.781 -2.893 1 98.75 60 ASP B CA 1
ATOM 3325 C C . ASP B 1 60 ? -13.234 -23.609 -3.871 1 98.75 60 ASP B C 1
ATOM 3327 O O . ASP B 1 60 ? -13.914 -23.594 -4.898 1 98.75 60 ASP B O 1
ATOM 3331 N N . VAL B 1 61 ? -12.352 -22.672 -3.557 1 98.88 61 VAL B N 1
ATOM 3332 C CA . VAL B 1 61 ? -12.273 -21.453 -4.359 1 98.88 61 VAL B CA 1
ATOM 3333 C C . VAL B 1 61 ? -11.047 -21.5 -5.258 1 98.88 61 VAL B C 1
ATOM 3335 O O . VAL B 1 61 ? -10.727 -20.516 -5.938 1 98.88 61 VAL B O 1
ATOM 3338 N N . CYS B 1 62 ? -10.328 -22.547 -5.312 1 98.81 62 CYS B N 1
ATOM 3339 C CA . CYS B 1 62 ? -9.094 -22.734 -6.066 1 98.81 62 CYS B CA 1
ATOM 3340 C C . CYS B 1 62 ? -9.305 -23.688 -7.234 1 98.81 62 CYS B C 1
ATOM 3342 O O . CYS B 1 62 ? -9.844 -24.781 -7.055 1 98.81 62 CYS B O 1
ATOM 3344 N N . LEU B 1 63 ? -8.914 -23.188 -8.438 1 98.81 63 LEU B N 1
ATOM 3345 C CA . LEU B 1 63 ? -8.93 -24.141 -9.555 1 98.81 63 LEU B CA 1
ATOM 3346 C C . LEU B 1 63 ? -7.883 -25.219 -9.367 1 98.81 63 LEU B C 1
ATOM 3348 O O . LEU B 1 63 ? -6.891 -25.016 -8.656 1 98.81 63 LEU B O 1
ATOM 3352 N N . GLY B 1 64 ? -8.094 -26.359 -9.961 1 98.62 64 GLY B N 1
ATOM 3353 C CA . GLY B 1 64 ? -7.191 -27.5 -9.859 1 98.62 64 GLY B CA 1
ATOM 3354 C C . GLY B 1 64 ? -7.766 -28.781 -10.445 1 98.62 64 GLY B C 1
ATOM 3355 O O . GLY B 1 64 ? -8.711 -28.734 -11.234 1 98.62 64 GLY B O 1
ATOM 3356 N N . PHE B 1 65 ? -7.145 -29.859 -10.078 1 98.69 65 PHE B N 1
ATOM 3357 C CA . PHE B 1 65 ? -7.543 -31.156 -10.602 1 98.69 65 PHE B CA 1
ATOM 3358 C C . PHE B 1 65 ? -7.688 -32.188 -9.484 1 98.69 65 PHE B C 1
ATOM 3360 O O . PHE B 1 65 ? -7.066 -32.031 -8.422 1 98.69 65 PHE B O 1
ATOM 3367 N N . ASP B 1 66 ? -8.438 -33.219 -9.727 1 97.62 66 ASP B N 1
ATOM 3368 C CA . ASP B 1 66 ? -8.727 -34.219 -8.711 1 97.62 66 ASP B CA 1
ATOM 3369 C C . ASP B 1 66 ? -7.59 -35.219 -8.602 1 97.62 66 ASP B C 1
ATOM 3371 O O . ASP B 1 66 ? -7.43 -35.875 -7.574 1 97.62 66 ASP B O 1
ATOM 3375 N N . ASP B 1 67 ? -6.879 -35.344 -9.68 1 96.5 67 ASP B N 1
ATOM 3376 C CA . ASP B 1 67 ? -5.84 -36.375 -9.68 1 96.5 67 ASP B CA 1
ATOM 3377 C C . ASP B 1 67 ? -4.578 -35.875 -10.383 1 96.5 67 ASP B C 1
ATOM 3379 O O . ASP B 1 67 ? -4.566 -34.781 -10.953 1 96.5 67 ASP B O 1
ATOM 3383 N N . ILE B 1 68 ? -3.594 -36.656 -10.305 1 96.94 68 ILE B N 1
ATOM 3384 C CA . ILE B 1 68 ? -2.26 -36.312 -10.773 1 96.94 68 ILE B CA 1
ATOM 3385 C C . ILE B 1 68 ? -2.262 -36.188 -12.289 1 96.94 68 ILE B C 1
ATOM 3387 O O . ILE B 1 68 ? -1.535 -35.344 -12.852 1 96.94 68 ILE B O 1
ATOM 3391 N N . ASP B 1 69 ? -3.076 -36.906 -13.031 1 96.38 69 ASP B N 1
ATOM 3392 C CA . ASP B 1 69 ? -3.148 -36.875 -14.492 1 96.38 69 ASP B CA 1
ATOM 3393 C C . ASP B 1 69 ? -3.617 -35.531 -14.984 1 96.38 69 ASP B C 1
ATOM 3395 O O . ASP B 1 69 ? -3.154 -35.031 -16.016 1 96.38 69 ASP B O 1
ATOM 3399 N N . GLY B 1 70 ? -4.574 -34.938 -14.258 1 97.38 70 GLY B N 1
ATOM 3400 C CA . GLY B 1 70 ? -5.02 -33.625 -14.609 1 97.38 70 GLY B CA 1
ATOM 3401 C C . GLY B 1 70 ? -3.896 -32.594 -14.609 1 97.38 70 GLY B C 1
ATOM 3402 O O . GLY B 1 70 ? -3.824 -31.734 -15.5 1 97.38 70 GLY B O 1
ATOM 3403 N N . TYR B 1 71 ? -3.008 -32.688 -13.625 1 97.94 71 TYR B N 1
ATOM 3404 C CA . TYR B 1 71 ? -1.893 -31.734 -13.531 1 97.94 71 TYR B CA 1
ATOM 3405 C C . TYR B 1 71 ? -0.859 -32.031 -14.617 1 97.94 71 TYR B C 1
ATOM 3407 O O . TYR B 1 71 ? -0.31 -31.078 -15.211 1 97.94 71 TYR B O 1
ATOM 3415 N N . VAL B 1 72 ? -0.63 -33.219 -14.906 1 96.31 72 VAL B N 1
ATOM 3416 C CA . VAL B 1 72 ? 0.351 -33.594 -15.93 1 96.31 72 VAL B CA 1
ATOM 3417 C C . VAL B 1 72 ? -0.153 -33.156 -17.297 1 96.31 72 VAL B C 1
ATOM 3419 O O . VAL B 1 72 ? 0.588 -32.562 -18.078 1 96.31 72 VAL B O 1
ATOM 3422 N N . ALA B 1 73 ? -1.435 -33.375 -17.578 1 95.38 73 ALA B N 1
ATOM 3423 C CA . ALA B 1 73 ? -2.021 -33.094 -18.875 1 95.38 73 ALA B CA 1
ATOM 3424 C C . ALA B 1 73 ? -2.125 -31.594 -19.125 1 95.38 73 ALA B C 1
ATOM 3426 O O . ALA B 1 73 ? -2.166 -31.141 -20.281 1 95.38 73 ALA B O 1
ATOM 3427 N N . ASN B 1 74 ? -2.137 -30.844 -18.078 1 96.19 74 ASN B N 1
ATOM 3428 C CA . ASN B 1 74 ? -2.363 -29.422 -18.203 1 96.19 74 ASN B CA 1
ATOM 3429 C C . ASN B 1 74 ? -1.212 -28.609 -17.609 1 96.19 74 ASN B C 1
ATOM 3431 O O . ASN B 1 74 ? -1.421 -27.516 -17.094 1 96.19 74 ASN B O 1
ATOM 3435 N N . LYS B 1 75 ? -0.012 -29.156 -17.688 1 94.31 75 LYS B N 1
ATOM 3436 C CA . LYS B 1 75 ? 1.147 -28.531 -17.062 1 94.31 75 LYS B CA 1
ATOM 3437 C C . LYS B 1 75 ? 1.389 -27.141 -17.609 1 94.31 75 LYS B C 1
ATOM 3439 O O . LYS B 1 75 ? 1.901 -26.266 -16.906 1 94.31 75 LYS B O 1
ATOM 3444 N N . ALA B 1 76 ? 0.923 -26.828 -18.828 1 91.88 76 ALA B N 1
ATOM 3445 C CA . ALA B 1 76 ? 1.184 -25.562 -19.5 1 91.88 76 ALA B CA 1
ATOM 3446 C C . ALA B 1 76 ? 0.312 -24.453 -18.906 1 91.88 76 ALA B C 1
ATOM 3448 O O . ALA B 1 76 ? 0.56 -23.266 -19.156 1 91.88 76 ALA B O 1
ATOM 3449 N N . ALA B 1 77 ? -0.709 -24.859 -18.125 1 95.06 77 ALA B N 1
ATOM 3450 C CA . ALA B 1 77 ? -1.568 -23.859 -17.5 1 95.06 77 ALA B CA 1
ATOM 3451 C C . ALA B 1 77 ? -1.035 -23.453 -16.141 1 95.06 77 ALA B C 1
ATOM 3453 O O . ALA B 1 77 ? -1.496 -22.469 -15.547 1 95.06 77 ALA B O 1
ATOM 3454 N N . TYR B 1 78 ? -0.05 -24.156 -15.586 1 97.75 78 TYR B N 1
ATOM 3455 C CA . TYR B 1 78 ? 0.67 -23.844 -14.359 1 97.75 78 TYR B CA 1
ATOM 3456 C C . TYR B 1 78 ? -0.286 -23.766 -13.172 1 97.75 78 TYR B C 1
ATOM 3458 O O . TYR B 1 78 ? 0.03 -23.141 -12.156 1 97.75 78 TYR B O 1
ATOM 3466 N N . ILE B 1 79 ? -1.477 -24.344 -13.219 1 98.31 79 ILE B N 1
ATOM 3467 C CA . ILE B 1 79 ? -2.525 -24.156 -12.227 1 98.31 79 ILE B CA 1
ATOM 3468 C C . ILE B 1 79 ? -2.012 -24.547 -10.852 1 98.31 79 ILE B C 1
ATOM 3470 O O . ILE B 1 79 ? -1.757 -25.734 -10.594 1 98.31 79 ILE B O 1
ATOM 3474 N N . GLY B 1 80 ? -1.871 -23.562 -9.992 1 98.62 80 GLY B N 1
ATOM 3475 C CA . GLY B 1 80 ? -1.522 -23.766 -8.594 1 98.62 80 GLY B CA 1
ATOM 3476 C C . GLY B 1 80 ? -0.042 -24.016 -8.383 1 98.62 80 GLY B C 1
ATOM 3477 O O . GLY B 1 80 ? 0.422 -24.078 -7.238 1 98.62 80 GLY B O 1
ATOM 3478 N N . GLY B 1 81 ? 0.731 -24.125 -9.391 1 98.75 81 GLY B N 1
ATOM 3479 C CA . GLY B 1 81 ? 2.111 -24.578 -9.297 1 98.75 81 GLY B CA 1
ATOM 3480 C C . GLY B 1 81 ? 3.074 -23.469 -8.906 1 98.75 81 GLY B C 1
ATOM 3481 O O . GLY B 1 81 ? 2.793 -22.297 -9.117 1 98.75 81 GLY B O 1
ATOM 3482 N N . THR B 1 82 ? 4.188 -23.844 -8.328 1 98.81 82 THR B N 1
ATOM 3483 C CA . THR B 1 82 ? 5.293 -22.938 -8.07 1 98.81 82 THR B CA 1
ATOM 3484 C C . THR B 1 82 ? 6.016 -22.578 -9.359 1 98.81 82 THR B C 1
ATOM 3486 O O . THR B 1 82 ? 6.375 -23.469 -10.141 1 98.81 82 THR B O 1
ATOM 3489 N N . LEU B 1 83 ? 6.188 -21.297 -9.539 1 98.69 83 LEU B N 1
ATOM 3490 C CA . LEU B 1 83 ? 6.855 -20.828 -10.75 1 98.69 83 LEU B CA 1
ATOM 3491 C C . LEU B 1 83 ? 8.336 -20.562 -10.484 1 98.69 83 LEU B C 1
ATOM 3493 O O . LEU B 1 83 ? 8.695 -19.984 -9.453 1 98.69 83 LEU B O 1
ATOM 3497 N N . GLY B 1 84 ? 9.172 -20.969 -11.461 1 97.94 84 GLY B N 1
ATOM 3498 C CA . GLY B 1 84 ? 10.602 -20.719 -11.383 1 97.94 84 GLY B CA 1
ATOM 3499 C C . GLY B 1 84 ? 11.422 -21.594 -12.312 1 97.94 84 GLY B C 1
ATOM 3500 O O . GLY B 1 84 ? 10.883 -22.5 -12.945 1 97.94 84 GLY B O 1
ATOM 3501 N N . ARG B 1 85 ? 12.703 -21.219 -12.43 1 98.5 85 ARG B N 1
ATOM 3502 C CA . ARG B 1 85 ? 13.469 -20.406 -11.5 1 98.5 85 ARG B CA 1
ATOM 3503 C C . ARG B 1 85 ? 13.078 -18.938 -11.617 1 98.5 85 ARG B C 1
ATOM 3505 O O . ARG B 1 85 ? 13.305 -18.156 -10.688 1 98.5 85 ARG B O 1
ATOM 3512 N N . VAL B 1 86 ? 12.555 -18.578 -12.805 1 98.69 86 VAL B N 1
ATOM 3513 C CA . VAL B 1 86 ? 12.094 -17.203 -12.984 1 98.69 86 VAL B CA 1
ATOM 3514 C C . VAL B 1 86 ? 10.633 -17.203 -13.43 1 98.69 86 VAL B C 1
ATOM 3516 O O . VAL B 1 86 ? 10.305 -17.75 -14.492 1 98.69 86 VAL B O 1
ATOM 3519 N N . ALA B 1 87 ? 9.836 -16.656 -12.562 1 98.56 87 ALA B N 1
ATOM 3520 C CA . ALA B 1 87 ? 8.43 -16.453 -12.914 1 98.56 87 ALA B CA 1
ATOM 3521 C C . ALA B 1 87 ? 8.281 -15.375 -13.977 1 98.56 87 ALA B C 1
ATOM 3523 O O . ALA B 1 87 ? 8.984 -14.359 -13.945 1 98.56 87 ALA B O 1
ATOM 3524 N N . ASN B 1 88 ? 7.328 -15.617 -14.875 1 98.25 88 ASN B N 1
ATOM 3525 C CA . ASN B 1 88 ? 7.043 -14.68 -15.953 1 98.25 88 ASN B CA 1
ATOM 3526 C C . ASN B 1 88 ? 8.148 -14.68 -17 1 98.25 88 ASN B C 1
ATOM 3528 O O . ASN B 1 88 ? 8.867 -15.672 -17.156 1 98.25 88 ASN B O 1
ATOM 3532 N N . ARG B 1 89 ? 8.336 -13.695 -17.844 1 97.88 89 ARG B N 1
ATOM 3533 C CA . ARG B 1 89 ? 9.078 -13.758 -19.094 1 97.88 89 ARG B CA 1
ATOM 3534 C C . ARG B 1 89 ? 10.5 -13.227 -18.906 1 97.88 89 ARG B C 1
ATOM 3536 O O . ARG B 1 89 ? 10.734 -12.344 -18.078 1 97.88 89 ARG B O 1
ATOM 3543 N N . VAL B 1 90 ? 11.328 -13.812 -19.594 1 97.81 90 VAL B N 1
ATOM 3544 C CA . VAL B 1 90 ? 12.641 -13.273 -19.922 1 97.81 90 VAL B CA 1
ATOM 3545 C C . VAL B 1 90 ? 12.766 -13.07 -21.422 1 97.81 90 VAL B C 1
ATOM 3547 O O . VAL B 1 90 ? 12.695 -14.031 -22.203 1 97.81 90 VAL B O 1
ATOM 3550 N N . ALA B 1 91 ? 12.977 -11.891 -21.781 1 96.94 91 ALA B N 1
ATOM 3551 C CA . ALA B 1 91 ? 13.023 -11.531 -23.203 1 96.94 91 ALA B CA 1
ATOM 3552 C C . ALA B 1 91 ? 14.141 -12.273 -23.922 1 96.94 91 ALA B C 1
ATOM 3554 O O . ALA B 1 91 ? 15.266 -12.359 -23.422 1 96.94 91 ALA B O 1
ATOM 3555 N N . GLY B 1 92 ? 13.828 -12.867 -25.094 1 95.5 92 GLY B N 1
ATOM 3556 C CA . GLY B 1 92 ? 14.812 -13.531 -25.938 1 95.5 92 GLY B CA 1
ATOM 3557 C C . GLY B 1 92 ? 15.391 -14.781 -25.312 1 95.5 92 GLY B C 1
ATOM 3558 O O . GLY B 1 92 ? 16.156 -15.5 -25.953 1 95.5 92 GLY B O 1
ATOM 3559 N N . GLY B 1 93 ? 15.102 -15.078 -24.078 1 96.69 93 GLY B N 1
ATOM 3560 C CA . GLY B 1 93 ? 15.648 -16.234 -23.391 1 96.69 93 GLY B CA 1
ATOM 3561 C C . GLY B 1 93 ? 17.156 -16.172 -23.203 1 96.69 93 GLY B C 1
ATOM 3562 O O . GLY B 1 93 ? 17.859 -17.156 -23.375 1 96.69 93 GLY B O 1
ATOM 3563 N N . ALA B 1 94 ? 17.578 -15.008 -22.984 1 94.56 94 ALA B N 1
ATOM 3564 C CA . ALA B 1 94 ? 19.016 -14.82 -22.812 1 94.56 94 ALA B CA 1
ATOM 3565 C C . ALA B 1 94 ? 19.312 -13.695 -21.812 1 94.56 94 ALA B C 1
ATOM 3567 O O . ALA B 1 94 ? 18.5 -12.781 -21.641 1 94.56 94 ALA B O 1
ATOM 3568 N N . LEU B 1 95 ? 20.406 -13.875 -21.156 1 93.44 95 LEU B N 1
ATOM 3569 C CA . LEU B 1 95 ? 20.875 -12.836 -20.25 1 93.44 95 LEU B CA 1
ATOM 3570 C C . LEU B 1 95 ? 22.391 -12.836 -20.156 1 93.44 95 LEU B C 1
ATOM 3572 O O . LEU B 1 95 ? 23.047 -13.75 -20.656 1 93.44 95 LEU B O 1
ATOM 3576 N N . THR B 1 96 ? 22.875 -11.797 -19.562 1 91.81 96 THR B N 1
ATOM 3577 C CA . THR B 1 96 ? 24.312 -11.695 -19.328 1 91.81 96 THR B CA 1
ATOM 3578 C C . THR B 1 96 ? 24.625 -11.711 -17.828 1 91.81 96 THR B C 1
ATOM 3580 O O . THR B 1 96 ? 24.047 -10.93 -17.078 1 91.81 96 THR B O 1
ATOM 3583 N N . ILE B 1 97 ? 25.438 -12.664 -17.484 1 90.19 97 ILE B N 1
ATOM 3584 C CA . ILE B 1 97 ? 25.953 -12.734 -16.125 1 90.19 97 ILE B CA 1
ATOM 3585 C C . ILE B 1 97 ? 27.469 -12.68 -16.141 1 90.19 97 ILE B C 1
ATOM 3587 O O . ILE B 1 97 ? 28.125 -13.547 -16.719 1 90.19 97 ILE B O 1
ATOM 3591 N N . ASP B 1 98 ? 27.984 -11.758 -15.469 1 85.62 98 ASP B N 1
ATOM 3592 C CA . ASP B 1 98 ? 29.438 -11.602 -15.383 1 85.62 98 ASP B CA 1
ATOM 3593 C C . ASP B 1 98 ? 30.078 -11.688 -16.766 1 85.62 98 ASP B C 1
ATOM 3595 O O . ASP B 1 98 ? 31 -12.484 -16.969 1 85.62 98 ASP B O 1
ATOM 3599 N N . ASP B 1 99 ? 29.547 -11.055 -17.75 1 86.88 99 ASP B N 1
ATOM 3600 C CA . ASP B 1 99 ? 30.062 -10.883 -19.109 1 86.88 99 ASP B CA 1
ATOM 3601 C C . ASP B 1 99 ? 29.906 -12.164 -19.922 1 86.88 99 ASP B C 1
ATOM 3603 O O . ASP B 1 99 ? 30.594 -12.352 -20.938 1 86.88 99 ASP B O 1
ATOM 3607 N N . THR B 1 100 ? 29.203 -13.055 -19.406 1 90.38 100 THR B N 1
ATOM 3608 C CA . THR B 1 100 ? 28.906 -14.281 -20.125 1 90.38 100 THR B CA 1
ATOM 3609 C C . THR B 1 100 ? 27.438 -14.344 -20.516 1 90.38 100 THR B C 1
ATOM 3611 O O . THR B 1 100 ? 26.562 -14.094 -19.688 1 90.38 100 THR B O 1
ATOM 3614 N N . THR B 1 101 ? 27.281 -14.727 -21.656 1 93.88 101 THR B N 1
ATOM 3615 C CA . THR B 1 101 ? 25.906 -14.891 -22.141 1 93.88 101 THR B CA 1
ATOM 3616 C C . THR B 1 101 ? 25.344 -16.25 -21.719 1 93.88 101 THR B C 1
ATOM 3618 O O . THR B 1 101 ? 26 -17.281 -21.875 1 93.88 101 THR B O 1
ATOM 3621 N N . VAL B 1 102 ? 24.234 -16.234 -21.156 1 95.88 102 VAL B N 1
ATOM 3622 C CA . VAL B 1 102 ? 23.516 -17.422 -20.734 1 95.88 102 VAL B CA 1
ATOM 3623 C C . VAL B 1 102 ? 22.219 -17.547 -21.547 1 95.88 102 VAL B C 1
ATOM 3625 O O . VAL B 1 102 ? 21.438 -16.609 -21.625 1 95.88 102 VAL B O 1
ATOM 3628 N N . ASN B 1 103 ? 22.078 -18.719 -22.172 1 97.06 103 ASN B N 1
ATOM 3629 C CA . ASN B 1 103 ? 20.859 -18.984 -22.922 1 97.06 103 ASN B CA 1
ATOM 3630 C C . ASN B 1 103 ? 19.906 -19.891 -22.141 1 97.06 103 ASN B C 1
ATOM 3632 O O . ASN B 1 103 ? 20.281 -20.984 -21.734 1 97.06 103 ASN B O 1
ATOM 3636 N N . LEU B 1 104 ? 18.719 -19.406 -21.984 1 98.31 104 LEU B N 1
ATOM 3637 C CA . LEU B 1 104 ? 17.641 -20.188 -21.375 1 98.31 104 LEU B CA 1
ATOM 3638 C C . LEU B 1 104 ? 16.766 -20.812 -22.438 1 98.31 104 LEU B C 1
ATOM 3640 O O . LEU B 1 104 ? 16.766 -20.375 -23.594 1 98.31 104 LEU B O 1
ATOM 3644 N N . THR B 1 105 ? 16.078 -21.812 -22.031 1 97.94 105 THR B N 1
ATOM 3645 C CA . THR B 1 105 ? 15.117 -22.406 -22.969 1 97.94 105 THR B CA 1
ATOM 3646 C C . THR B 1 105 ? 14.07 -21.375 -23.375 1 97.94 105 THR B C 1
ATOM 3648 O O . THR B 1 105 ? 13.648 -20.547 -22.562 1 97.94 105 THR B O 1
ATOM 3651 N N . ARG B 1 106 ? 13.656 -21.375 -24.578 1 97.88 106 ARG B N 1
ATOM 3652 C CA . ARG B 1 106 ? 12.625 -20.484 -25.109 1 97.88 106 ARG B CA 1
ATOM 3653 C C . ARG B 1 106 ? 11.312 -21.25 -25.312 1 97.88 106 ARG B C 1
ATOM 3655 O O . ARG B 1 106 ? 10.891 -21.469 -26.438 1 97.88 106 ARG B O 1
ATOM 3662 N N . ASN B 1 107 ? 10.641 -21.484 -24.281 1 96.69 107 ASN B N 1
ATOM 3663 C CA . ASN B 1 107 ? 9.43 -22.297 -24.312 1 96.69 107 ASN B CA 1
ATOM 3664 C C . ASN B 1 107 ? 8.211 -21.453 -24.703 1 96.69 107 ASN B C 1
ATOM 3666 O O . ASN B 1 107 ? 7.105 -21.984 -24.828 1 96.69 107 ASN B O 1
ATOM 3670 N N . GLY B 1 108 ? 8.367 -20.188 -24.859 1 94.5 108 GLY B N 1
ATOM 3671 C CA . GLY B 1 108 ? 7.316 -19.328 -25.391 1 94.5 108 GLY B CA 1
ATOM 3672 C C . GLY B 1 108 ? 7.402 -19.141 -26.891 1 94.5 108 GLY B C 1
ATOM 3673 O O . GLY B 1 108 ? 8.047 -18.203 -27.359 1 94.5 108 GLY B O 1
ATOM 3674 N N . GLU B 1 109 ? 6.848 -20.016 -27.547 1 89.5 109 GLU B N 1
ATOM 3675 C CA . GLU B 1 109 ? 6.809 -19.984 -29.016 1 89.5 109 GLU B CA 1
ATOM 3676 C C . GLU B 1 109 ? 8.203 -19.812 -29.594 1 89.5 109 GLU B C 1
ATOM 3678 O O . GLU B 1 109 ? 8.375 -19.141 -30.609 1 89.5 109 GLU B O 1
ATOM 3683 N N . GLY B 1 110 ? 9.188 -20.203 -28.828 1 93.62 110 GLY B N 1
ATOM 3684 C CA . GLY B 1 110 ? 10.562 -20.141 -29.281 1 93.62 110 GLY B CA 1
ATOM 3685 C C . GLY B 1 110 ? 11.148 -18.734 -29.188 1 93.62 110 GLY B C 1
ATOM 3686 O O . GLY B 1 110 ? 12.242 -18.484 -29.688 1 93.62 110 GLY B O 1
ATOM 3687 N N . GLN B 1 111 ? 10.484 -17.891 -28.562 1 94.62 111 GLN B N 1
ATOM 3688 C CA . GLN B 1 111 ? 10.875 -16.484 -28.641 1 94.62 111 GLN B CA 1
ATOM 3689 C C . GLN B 1 111 ? 11.32 -15.961 -27.281 1 94.62 111 GLN B C 1
ATOM 3691 O O . GLN B 1 111 ? 12.164 -15.07 -27.188 1 94.62 111 GLN B O 1
ATOM 3696 N N . TYR B 1 112 ? 10.742 -16.422 -26.219 1 97.25 112 TYR B N 1
ATOM 3697 C CA . TYR B 1 112 ? 11.078 -15.945 -24.891 1 97.25 112 TYR B CA 1
ATOM 3698 C C . TYR B 1 112 ? 11.008 -17.078 -23.875 1 97.25 112 TYR B C 1
ATOM 3700 O O . TYR B 1 112 ? 10.508 -18.172 -24.188 1 97.25 112 TYR B O 1
ATOM 3708 N N . HIS B 1 113 ? 11.664 -16.922 -22.797 1 98.12 113 HIS B N 1
ATOM 3709 C CA . HIS B 1 113 ? 11.641 -17.828 -21.656 1 98.12 113 HIS B CA 1
ATOM 3710 C C . HIS B 1 113 ? 10.477 -17.531 -20.734 1 98.12 113 HIS B C 1
ATOM 3712 O O . HIS B 1 113 ? 10.211 -16.359 -20.422 1 98.12 113 HIS B O 1
ATOM 3718 N N . LEU B 1 114 ? 9.75 -18.562 -20.375 1 98.06 114 LEU B N 1
ATOM 3719 C CA . LEU B 1 114 ? 8.555 -18.344 -19.578 1 98.06 114 LEU B CA 1
ATOM 3720 C C . LEU B 1 114 ? 8.5 -19.297 -18.391 1 98.06 114 LEU B C 1
ATOM 3722 O O . LEU B 1 114 ? 8.625 -20.516 -18.562 1 98.06 114 LEU B O 1
ATOM 3726 N N . HIS B 1 115 ? 8.289 -18.781 -17.219 1 98.44 115 HIS B N 1
ATOM 3727 C CA . HIS B 1 115 ? 7.961 -19.5 -16 1 98.44 115 HIS B CA 1
ATOM 3728 C C . HIS B 1 115 ? 8.93 -20.641 -15.758 1 98.44 115 HIS B C 1
ATOM 3730 O O . HIS B 1 115 ? 8.523 -21.734 -15.328 1 98.44 115 HIS B O 1
ATOM 3736 N N . GLY B 1 116 ? 10.164 -20.484 -16.125 1 98 116 GLY B N 1
ATOM 3737 C CA . GLY B 1 116 ? 11.211 -21.422 -15.742 1 98 116 GLY B CA 1
ATOM 3738 C C . GLY B 1 116 ? 11.492 -22.453 -16.812 1 98 116 GLY B C 1
ATOM 3739 O O . GLY B 1 116 ? 12.312 -23.359 -16.594 1 98 116 GLY B O 1
ATOM 3740 N N . GLY B 1 117 ? 10.766 -22.453 -17.969 1 98 117 GLY B N 1
ATOM 3741 C CA . GLY B 1 117 ? 11.125 -23.312 -19.078 1 98 117 GLY B CA 1
ATOM 3742 C C . GLY B 1 117 ? 10.156 -24.469 -19.281 1 98 117 GLY B C 1
ATOM 3743 O O . GLY B 1 117 ? 9.016 -24.406 -18.797 1 98 117 GLY B O 1
ATOM 3744 N N . PHE B 1 118 ? 10.578 -25.469 -20.047 1 96.88 118 PHE B N 1
ATOM 3745 C CA . PHE B 1 118 ? 9.742 -26.625 -20.375 1 96.88 118 PHE B CA 1
ATOM 3746 C C . PHE B 1 118 ? 9.461 -27.469 -19.141 1 96.88 118 PHE B C 1
ATOM 3748 O O . PHE B 1 118 ? 8.344 -27.938 -18.953 1 96.88 118 PHE B O 1
ATOM 3755 N N . VAL B 1 119 ? 10.484 -27.703 -18.391 1 97.25 119 VAL B N 1
ATOM 3756 C CA . VAL B 1 119 ? 10.367 -28.422 -17.125 1 97.25 119 VAL B CA 1
ATOM 3757 C C . VAL B 1 119 ? 10.742 -27.5 -15.969 1 97.25 119 VAL B C 1
ATOM 3759 O O . VAL B 1 119 ? 11.781 -27.688 -15.328 1 97.25 119 VAL B O 1
ATOM 3762 N N . GLY B 1 120 ? 9.844 -26.562 -15.703 1 97.62 120 GLY B N 1
ATOM 3763 C CA . GLY B 1 120 ? 10.062 -25.641 -14.602 1 97.62 120 GLY B CA 1
ATOM 3764 C C . GLY B 1 120 ? 9.727 -26.219 -13.25 1 97.62 120 GLY B C 1
ATOM 3765 O O . GLY B 1 120 ? 9.477 -27.422 -13.133 1 97.62 120 GLY B O 1
ATOM 3766 N N . LEU B 1 121 ? 9.719 -25.375 -12.25 1 98.5 121 LEU B N 1
ATOM 3767 C CA . LEU B 1 121 ? 9.531 -25.828 -10.875 1 98.5 121 LEU B CA 1
ATOM 3768 C C . LEU B 1 121 ? 8.109 -26.312 -10.648 1 98.5 121 LEU B C 1
ATOM 3770 O O . LEU B 1 121 ? 7.844 -27.031 -9.68 1 98.5 121 LEU B O 1
ATOM 3774 N N . ASN B 1 122 ? 7.168 -25.953 -11.484 1 98 122 ASN B N 1
ATOM 3775 C CA . ASN B 1 122 ? 5.789 -26.438 -11.406 1 98 122 ASN B CA 1
ATOM 3776 C C . ASN B 1 122 ? 5.672 -27.891 -11.859 1 98 122 ASN B C 1
ATOM 3778 O O . ASN B 1 122 ? 4.652 -28.531 -11.617 1 98 122 ASN B O 1
ATOM 3782 N N . SER B 1 123 ? 6.723 -28.422 -12.508 1 96.62 123 SER B N 1
ATOM 3783 C CA . SER B 1 123 ? 6.609 -29.719 -13.18 1 96.62 123 SER B CA 1
ATOM 3784 C C . SER B 1 123 ? 7.426 -30.781 -12.469 1 96.62 123 SER B C 1
ATOM 3786 O O . SER B 1 123 ? 7.367 -31.953 -12.828 1 96.62 123 SER B O 1
ATOM 3788 N N . VAL B 1 124 ? 8.164 -30.453 -11.484 1 98 124 VAL B N 1
ATOM 3789 C CA . VAL B 1 124 ? 9.023 -31.406 -10.805 1 98 124 VAL B CA 1
ATOM 3790 C C . VAL B 1 124 ? 8.367 -31.859 -9.508 1 98 124 VAL B C 1
ATOM 3792 O O . VAL B 1 124 ? 7.383 -31.266 -9.055 1 98 124 VAL B O 1
ATOM 3795 N N . ILE B 1 125 ? 8.875 -32.969 -8.984 1 98.5 125 ILE B N 1
ATOM 3796 C CA . ILE B 1 125 ? 8.375 -33.5 -7.711 1 98.5 125 ILE B CA 1
ATOM 3797 C C . ILE B 1 125 ? 9.25 -33 -6.566 1 98.5 125 ILE B C 1
ATOM 3799 O O . ILE B 1 125 ? 10.43 -33.344 -6.48 1 98.5 125 ILE B O 1
ATOM 3803 N N . TRP B 1 126 ? 8.711 -32.156 -5.723 1 98.75 126 TRP B N 1
ATOM 3804 C CA . TRP B 1 126 ? 9.422 -31.625 -4.57 1 98.75 126 TRP B CA 1
ATOM 3805 C C . TRP B 1 126 ? 9.516 -32.656 -3.445 1 98.75 126 TRP B C 1
ATOM 3807 O O . TRP B 1 126 ? 8.578 -33.406 -3.225 1 98.75 126 TRP B O 1
ATOM 3817 N N . GLU B 1 127 ? 10.578 -32.656 -2.75 1 98.19 127 GLU B N 1
ATOM 3818 C CA . GLU B 1 127 ? 10.734 -33.469 -1.549 1 98.19 127 GLU B CA 1
ATOM 3819 C C . GLU B 1 127 ? 10.125 -32.781 -0.332 1 98.19 127 GLU B C 1
ATOM 3821 O O . GLU B 1 127 ? 10.062 -31.547 -0.271 1 98.19 127 GLU B O 1
ATOM 3826 N N . VAL B 1 128 ? 9.656 -33.625 0.557 1 98.56 128 VAL B N 1
ATOM 3827 C CA . VAL B 1 128 ? 9.211 -33.062 1.833 1 98.56 128 VAL B CA 1
ATOM 3828 C C . VAL B 1 128 ? 10.414 -32.875 2.76 1 98.56 128 VAL B C 1
ATOM 3830 O O . VAL B 1 128 ? 11 -33.875 3.232 1 98.56 128 VAL B O 1
ATOM 3833 N N . LYS B 1 129 ? 10.742 -31.688 3 1 98.44 129 LYS B N 1
ATOM 3834 C CA . LYS B 1 129 ? 11.836 -31.406 3.92 1 98.44 129 LYS B CA 1
ATOM 3835 C C . LYS B 1 129 ? 11.391 -31.531 5.371 1 98.44 129 LYS B C 1
ATOM 3837 O O . LYS B 1 129 ? 12.117 -32.094 6.203 1 98.44 129 LYS B O 1
ATOM 3842 N N . GLN B 1 130 ? 10.211 -31 5.617 1 97.88 130 GLN B N 1
ATOM 3843 C CA . GLN B 1 130 ? 9.719 -30.984 6.988 1 97.88 130 GLN B CA 1
ATOM 3844 C C . GLN B 1 130 ? 8.203 -30.828 7.031 1 97.88 130 GLN B C 1
ATOM 3846 O O . GLN B 1 130 ? 7.637 -30 6.309 1 97.88 130 GLN B O 1
ATOM 3851 N N . LYS B 1 131 ? 7.574 -31.703 7.836 1 97.44 131 LYS B N 1
ATOM 3852 C CA . LYS B 1 131 ? 6.191 -31.453 8.227 1 97.44 131 LYS B CA 1
ATOM 3853 C C . LYS B 1 131 ? 6.121 -30.734 9.57 1 97.44 131 LYS B C 1
ATOM 3855 O O . LYS B 1 131 ? 6.836 -31.094 10.508 1 97.44 131 LYS B O 1
ATOM 3860 N N . THR B 1 132 ? 5.434 -29.672 9.594 1 95 132 THR B N 1
ATOM 3861 C CA . THR B 1 132 ? 5.227 -28.953 10.852 1 95 132 THR B CA 1
ATOM 3862 C C . THR B 1 132 ? 3.764 -29.016 11.273 1 95 132 THR B C 1
ATOM 3864 O O . THR B 1 132 ? 2.9 -29.422 10.492 1 95 132 THR B O 1
ATOM 3867 N N . PRO B 1 133 ? 3.461 -28.625 12.531 1 94.88 133 PRO B N 1
ATOM 3868 C CA . PRO B 1 133 ? 2.066 -28.609 12.977 1 94.88 133 PRO B CA 1
ATOM 3869 C C . PRO B 1 133 ? 1.188 -27.672 12.164 1 94.88 133 PRO B C 1
ATOM 3871 O O . PRO B 1 133 ? -0.032 -27.844 12.109 1 94.88 133 PRO B O 1
ATOM 3874 N N . GLU B 1 134 ? 1.814 -26.719 11.5 1 97 134 GLU B N 1
ATOM 3875 C CA . GLU B 1 134 ? 1.001 -25.703 10.82 1 97 134 GLU B CA 1
ATOM 3876 C C . GLU B 1 134 ? 1.177 -25.781 9.305 1 97 134 GLU B C 1
ATOM 3878 O O . GLU B 1 134 ? 0.646 -24.938 8.57 1 97 134 GLU B O 1
ATOM 3883 N N . GLY B 1 135 ? 2.045 -26.75 8.891 1 98.25 135 GLY B N 1
ATOM 3884 C CA . GLY B 1 135 ? 2.209 -26.781 7.445 1 98.25 135 GLY B CA 1
ATOM 3885 C C . GLY B 1 135 ? 3.283 -27.75 6.988 1 98.25 135 GLY B C 1
ATOM 3886 O O . GLY B 1 135 ? 3.434 -28.828 7.555 1 98.25 135 GLY B O 1
ATOM 3887 N N . VAL B 1 136 ? 3.852 -27.484 5.855 1 98.81 136 VAL B N 1
ATOM 3888 C CA . VAL B 1 136 ? 4.828 -28.359 5.227 1 98.81 136 VAL B CA 1
ATOM 3889 C C . VAL B 1 136 ? 5.891 -27.531 4.508 1 98.81 136 VAL B C 1
ATOM 3891 O O . VAL B 1 136 ? 5.602 -26.438 4.012 1 98.81 136 VAL B O 1
ATOM 3894 N N . VAL B 1 137 ? 7.121 -27.953 4.547 1 98.88 137 VAL B N 1
ATOM 3895 C CA . VAL B 1 137 ? 8.242 -27.391 3.812 1 98.88 137 VAL B CA 1
ATOM 3896 C C . VAL B 1 137 ? 8.672 -28.344 2.699 1 98.88 137 VAL B C 1
ATOM 3898 O O . VAL B 1 137 ? 9.023 -29.484 2.961 1 98.88 137 VAL B O 1
ATOM 3901 N N . PHE B 1 138 ? 8.633 -27.891 1.486 1 98.94 138 PHE B N 1
ATOM 3902 C CA . PHE B 1 138 ? 9.125 -28.641 0.33 1 98.94 138 PHE B CA 1
ATOM 3903 C C . PHE B 1 138 ? 10.508 -28.156 -0.079 1 98.94 138 PHE B C 1
ATOM 3905 O O . PHE B 1 138 ? 10.844 -26.984 0.107 1 98.94 138 PHE B O 1
ATOM 3912 N N . GLN B 1 139 ? 11.242 -29.016 -0.609 1 98.81 139 GLN B N 1
ATOM 3913 C CA . GLN B 1 139 ? 12.586 -28.688 -1.088 1 98.81 139 GLN B CA 1
ATOM 3914 C C . GLN B 1 139 ? 12.828 -29.281 -2.473 1 98.81 139 GLN B C 1
ATOM 3916 O O . GLN B 1 139 ? 12.344 -30.375 -2.783 1 98.81 139 GLN B O 1
ATOM 3921 N N . HIS B 1 140 ? 13.5 -28.609 -3.258 1 98.75 140 HIS B N 1
ATOM 3922 C CA . HIS B 1 140 ? 13.945 -29.094 -4.559 1 98.75 140 HIS B CA 1
ATOM 3923 C C . HIS B 1 140 ? 15.312 -28.531 -4.918 1 98.75 140 HIS B C 1
ATOM 3925 O O . HIS B 1 140 ? 15.594 -27.359 -4.652 1 98.75 140 HIS B O 1
ATOM 3931 N N . GLU B 1 141 ? 16.125 -29.328 -5.414 1 98.5 141 GLU B N 1
ATOM 3932 C CA . GLU B 1 141 ? 17.406 -28.906 -5.969 1 98.5 141 GLU B CA 1
ATOM 3933 C C . GLU B 1 141 ? 17.375 -28.922 -7.496 1 98.5 141 GLU B C 1
ATOM 3935 O O . GLU B 1 141 ? 17.156 -29.953 -8.109 1 98.5 141 GLU B O 1
ATOM 3940 N N . SER B 1 142 ? 17.484 -27.781 -8.086 1 98.25 142 SER B N 1
ATOM 3941 C CA . SER B 1 142 ? 17.609 -27.609 -9.531 1 98.25 142 SER B CA 1
ATOM 3942 C C . SER B 1 142 ? 19.078 -27.562 -9.961 1 98.25 142 SER B C 1
ATOM 3944 O O . SER B 1 142 ? 19.766 -26.578 -9.688 1 98.25 142 SER B O 1
ATOM 3946 N N . PRO B 1 143 ? 19.531 -28.484 -10.664 1 97.81 143 PRO B N 1
ATOM 3947 C CA . PRO B 1 143 ? 20.969 -28.594 -10.938 1 97.81 143 PRO B CA 1
ATOM 3948 C C . PRO B 1 143 ? 21.469 -27.531 -11.922 1 97.81 143 PRO B C 1
ATOM 3950 O O . PRO B 1 143 ? 20.672 -26.969 -12.672 1 97.81 143 PRO B O 1
ATOM 3953 N N . HIS B 1 144 ? 22.812 -27.312 -11.898 1 97.81 144 HIS B N 1
ATOM 3954 C CA . HIS B 1 144 ? 23.469 -26.453 -12.883 1 97.81 144 HIS B CA 1
ATOM 3955 C C . HIS B 1 144 ? 23.109 -26.875 -14.305 1 97.81 144 HIS B C 1
ATOM 3957 O O . HIS B 1 144 ? 23.156 -28.062 -14.641 1 97.81 144 HIS B O 1
ATOM 3963 N N . GLY B 1 145 ? 22.672 -25.891 -15.055 1 97.25 145 GLY B N 1
ATOM 3964 C CA . GLY B 1 145 ? 22.406 -26.141 -16.469 1 97.25 145 GLY B CA 1
ATOM 3965 C C . GLY B 1 145 ? 20.953 -26.469 -16.766 1 97.25 145 GLY B C 1
ATOM 3966 O O . GLY B 1 145 ? 20.531 -26.422 -17.922 1 97.25 145 GLY B O 1
ATOM 3967 N N . HIS B 1 146 ? 20.172 -26.828 -15.719 1 97.62 146 HIS B N 1
ATOM 3968 C CA . HIS B 1 146 ? 18.766 -27.141 -15.93 1 97.62 146 HIS B CA 1
ATOM 3969 C C . HIS B 1 146 ? 18.031 -25.953 -16.562 1 97.62 146 HIS B C 1
ATOM 3971 O O . HIS B 1 146 ? 18.047 -24.844 -16.016 1 97.62 146 HIS B O 1
ATOM 3977 N N . GLU B 1 147 ? 17.406 -26.203 -17.75 1 98.06 147 GLU B N 1
ATOM 3978 C CA . GLU B 1 147 ? 16.703 -25.188 -18.531 1 98.06 147 GLU B CA 1
ATOM 3979 C C . GLU B 1 147 ? 17.625 -24.031 -18.906 1 98.06 147 GLU B C 1
ATOM 3981 O O . GLU B 1 147 ? 17.156 -22.938 -19.219 1 98.06 147 GLU B O 1
ATOM 3986 N N . GLY B 1 148 ? 18.922 -24.156 -18.688 1 97.75 148 GLY B N 1
ATOM 3987 C CA . GLY B 1 148 ? 19.922 -23.188 -19.125 1 97.75 148 GLY B CA 1
ATOM 3988 C C . GLY B 1 148 ? 20.469 -22.344 -17.984 1 97.75 148 GLY B C 1
ATOM 3989 O O . GLY B 1 148 ? 21.422 -21.594 -18.172 1 97.75 148 GLY B O 1
ATOM 3990 N N . TYR B 1 149 ? 19.953 -22.5 -16.797 1 98.12 149 TYR B N 1
ATOM 3991 C CA . TYR B 1 149 ? 20.328 -21.641 -15.672 1 98.12 149 TYR B CA 1
ATOM 3992 C C . TYR B 1 149 ? 21.703 -22.016 -15.148 1 98.12 149 TYR B C 1
ATOM 3994 O O . TYR B 1 149 ? 22 -23.203 -14.945 1 98.12 149 TYR B O 1
ATOM 4002 N N . PRO B 1 150 ? 22.516 -21.062 -14.914 1 97.56 150 PRO B N 1
ATOM 4003 C CA . PRO B 1 150 ? 23.781 -21.391 -14.25 1 97.56 150 PRO B CA 1
ATOM 4004 C C . PRO B 1 150 ? 23.609 -21.656 -12.758 1 97.56 150 PRO B C 1
ATOM 4006 O O . PRO B 1 150 ? 22.766 -21.031 -12.109 1 97.56 150 PRO B O 1
ATOM 4009 N N . GLY B 1 151 ? 24.391 -22.609 -12.242 1 97.69 151 GLY B N 1
ATOM 4010 C CA . GLY B 1 151 ? 24.438 -22.891 -10.82 1 97.69 151 GLY B CA 1
ATOM 4011 C C . GLY B 1 151 ? 23.375 -23.875 -10.359 1 97.69 151 GLY B C 1
ATOM 4012 O O . GLY B 1 151 ? 22.328 -24 -11.008 1 97.69 151 GLY B O 1
ATOM 4013 N N . THR B 1 152 ? 23.672 -24.531 -9.297 1 98.69 152 THR B N 1
ATOM 4014 C CA . THR B 1 152 ? 22.672 -25.344 -8.609 1 98.69 152 THR B CA 1
ATOM 4015 C C . THR B 1 152 ? 21.844 -24.484 -7.66 1 98.69 152 THR B C 1
ATOM 4017 O O . THR B 1 152 ? 22.391 -23.734 -6.848 1 98.69 152 THR B O 1
ATOM 4020 N N . LEU B 1 153 ? 20.562 -24.562 -7.832 1 98.81 153 LEU B N 1
ATOM 4021 C CA . LEU B 1 153 ? 19.672 -23.812 -6.969 1 98.81 153 LEU B CA 1
ATOM 4022 C C . LEU B 1 153 ? 18.969 -24.734 -5.969 1 98.81 153 LEU B C 1
ATOM 4024 O O . LEU B 1 153 ? 18.344 -25.719 -6.355 1 98.81 153 LEU B O 1
ATOM 4028 N N . ARG B 1 154 ? 19.125 -24.453 -4.762 1 98.69 154 ARG B N 1
ATOM 4029 C CA . ARG B 1 154 ? 18.391 -25.109 -3.701 1 98.69 154 ARG B CA 1
ATOM 4030 C C . ARG B 1 154 ? 17.219 -24.25 -3.234 1 98.69 154 ARG B C 1
ATOM 4032 O O . ARG B 1 154 ? 17.406 -23.172 -2.689 1 98.69 154 ARG B O 1
ATOM 4039 N N . CYS B 1 155 ? 16.047 -24.781 -3.387 1 98.31 155 CYS B N 1
ATOM 4040 C CA . CYS B 1 155 ? 14.836 -24 -3.127 1 98.31 155 CYS B CA 1
ATOM 4041 C C . CYS B 1 155 ? 14.016 -24.625 -2.008 1 98.31 155 CYS B C 1
ATOM 4043 O O . CYS B 1 155 ? 13.906 -25.859 -1.926 1 98.31 155 CYS B O 1
ATOM 4045 N N . LEU B 1 156 ? 13.477 -23.781 -1.231 1 98.81 156 LEU B N 1
ATOM 4046 C CA . LEU B 1 156 ? 12.484 -24.172 -0.237 1 98.81 156 LEU B CA 1
ATOM 4047 C C . LEU B 1 156 ? 11.18 -23.406 -0.448 1 98.81 156 LEU B C 1
ATOM 4049 O O . LEU B 1 156 ? 11.195 -22.219 -0.759 1 98.81 156 LEU B O 1
ATOM 4053 N N . VAL B 1 157 ? 10.094 -24.094 -0.355 1 98.88 157 VAL B N 1
ATOM 4054 C CA . VAL B 1 157 ? 8.766 -23.484 -0.266 1 98.88 157 VAL B CA 1
ATOM 4055 C C . VAL B 1 157 ? 8.078 -23.938 1.018 1 98.88 157 VAL B C 1
ATOM 4057 O O . VAL B 1 157 ? 7.957 -25.141 1.273 1 98.88 157 VAL B O 1
ATOM 4060 N N . THR B 1 158 ? 7.707 -23.016 1.809 1 98.94 158 THR B N 1
ATOM 4061 C CA . THR B 1 158 ? 7.004 -23.312 3.051 1 98.94 158 THR B CA 1
ATOM 4062 C C . THR B 1 158 ? 5.547 -22.859 2.967 1 98.94 158 THR B C 1
ATOM 4064 O O . THR B 1 158 ? 5.27 -21.703 2.682 1 98.94 158 THR B O 1
ATOM 4067 N N . TYR B 1 159 ? 4.648 -23.797 3.172 1 98.94 159 TYR B N 1
ATOM 4068 C CA . TYR B 1 159 ? 3.229 -23.5 3.332 1 98.94 159 TYR B CA 1
ATOM 4069 C C . TYR B 1 159 ? 2.811 -23.594 4.793 1 98.94 159 TYR B C 1
ATOM 4071 O O . TYR B 1 159 ? 3.094 -24.594 5.461 1 98.94 159 TYR B O 1
ATOM 4079 N N . ARG B 1 160 ? 2.211 -22.609 5.281 1 98.81 160 ARG B N 1
ATOM 4080 C CA . ARG B 1 160 ? 1.668 -22.594 6.637 1 98.81 160 ARG B CA 1
ATOM 4081 C C . ARG B 1 160 ? 0.271 -21.984 6.664 1 98.81 160 ARG B C 1
ATOM 4083 O O . ARG B 1 160 ? -0.006 -21.016 5.938 1 98.81 160 ARG B O 1
ATOM 4090 N N . LEU B 1 161 ? -0.59 -22.547 7.43 1 98.75 161 LEU B N 1
ATOM 4091 C CA . LEU B 1 161 ? -1.932 -22.031 7.676 1 98.75 161 LEU B CA 1
ATOM 4092 C C . LEU B 1 161 ? -2.123 -21.688 9.148 1 98.75 161 LEU B C 1
ATOM 4094 O O . LEU B 1 161 ? -1.678 -22.422 10.023 1 98.75 161 LEU B O 1
ATOM 4098 N N . ASP B 1 162 ? -2.748 -20.562 9.469 1 98 162 ASP B N 1
ATOM 4099 C CA . ASP B 1 162 ? -3.041 -20.281 10.875 1 98 162 ASP B CA 1
ATOM 4100 C C . ASP B 1 162 ? -4.547 -20.266 11.125 1 98 162 ASP B C 1
ATOM 4102 O O . ASP B 1 162 ? -5.336 -20.562 10.227 1 98 162 ASP B O 1
ATOM 4106 N N . ASN B 1 163 ? -4.938 -20 12.336 1 96.94 163 ASN B N 1
ATOM 4107 C CA . ASN B 1 163 ? -6.34 -20.094 12.711 1 96.94 163 ASN B CA 1
ATOM 4108 C C . ASN B 1 163 ? -7.109 -18.844 12.336 1 96.94 163 ASN B C 1
ATOM 4110 O O . ASN B 1 163 ? -8.336 -18.797 12.461 1 96.94 163 ASN B O 1
ATOM 4114 N N . GLU B 1 164 ? -6.426 -17.812 11.781 1 95.81 164 GLU B N 1
ATOM 4115 C CA . GLU B 1 164 ? -7.082 -16.609 11.273 1 95.81 164 GLU B CA 1
ATOM 4116 C C . GLU B 1 164 ? -7.316 -16.703 9.766 1 95.81 164 GLU B C 1
ATOM 4118 O O . GLU B 1 164 ? -7.715 -15.734 9.125 1 95.81 164 GLU B O 1
ATOM 4123 N N . SER B 1 165 ? -7.055 -17.906 9.18 1 98 165 SER B N 1
ATOM 4124 C CA . SER B 1 165 ? -7.266 -18.203 7.773 1 98 165 SER B CA 1
ATOM 4125 C C . SER B 1 165 ? -6.266 -17.469 6.887 1 98 165 SER B C 1
ATOM 4127 O O . SER B 1 165 ? -6.613 -17.016 5.797 1 98 165 SER B O 1
ATOM 4129 N N . ARG B 1 166 ? -5.082 -17.328 7.473 1 98.56 166 ARG B N 1
ATOM 4130 C CA . ARG B 1 166 ? -3.957 -16.859 6.672 1 98.56 166 ARG B CA 1
ATOM 4131 C C . ARG B 1 166 ? -3.145 -18.031 6.12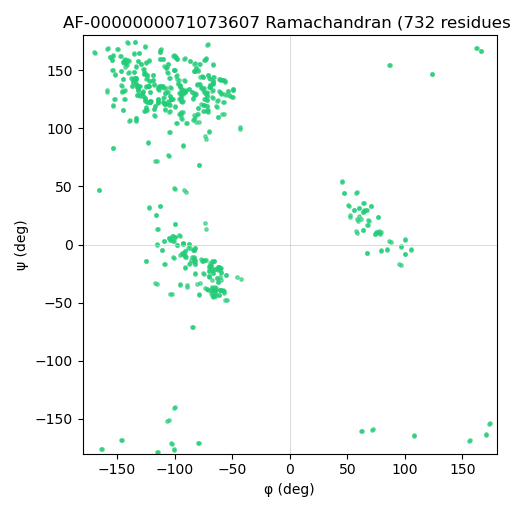5 1 98.56 166 ARG B C 1
ATOM 4133 O O . ARG B 1 166 ? -2.672 -18.875 6.887 1 98.56 166 ARG B O 1
ATOM 4140 N N . LEU B 1 167 ? -3.012 -18.047 4.797 1 98.94 167 LEU B N 1
ATOM 4141 C CA . LEU B 1 167 ? -2.086 -18.969 4.141 1 98.94 167 LEU B CA 1
ATOM 4142 C C . LEU B 1 167 ? -0.755 -18.281 3.85 1 98.94 167 LEU B C 1
ATOM 4144 O O . LEU B 1 167 ? -0.698 -17.344 3.049 1 98.94 167 LEU B O 1
ATOM 4148 N N . PHE B 1 168 ? 0.274 -18.703 4.52 1 98.81 168 PHE B N 1
ATOM 4149 C CA . PHE B 1 168 ? 1.621 -18.188 4.316 1 98.81 168 PHE B CA 1
ATOM 4150 C C . PHE B 1 168 ? 2.381 -19.031 3.303 1 98.81 168 PHE B C 1
ATOM 4152 O O . PHE B 1 168 ? 2.385 -20.266 3.393 1 98.81 168 PHE B O 1
ATOM 4159 N N . ILE B 1 169 ? 2.957 -18.406 2.34 1 98.94 169 ILE B N 1
ATOM 4160 C CA . ILE B 1 169 ? 3.91 -19.031 1.435 1 98.94 169 ILE B CA 1
ATOM 4161 C C . ILE B 1 169 ? 5.25 -18.297 1.504 1 98.94 169 ILE B C 1
ATOM 4163 O O . ILE B 1 169 ? 5.316 -17.094 1.277 1 98.94 169 ILE B O 1
ATOM 4167 N N . SER B 1 170 ? 6.27 -18.984 1.817 1 98.75 170 SER B N 1
ATOM 4168 C CA . SER B 1 170 ? 7.617 -18.422 1.855 1 98.75 170 SER B CA 1
ATOM 4169 C C . SER B 1 170 ? 8.562 -19.188 0.938 1 98.75 170 SER B C 1
ATOM 4171 O O . SER B 1 170 ? 8.547 -20.422 0.913 1 98.75 170 SER B O 1
ATOM 4173 N N . TYR B 1 171 ? 9.344 -18.469 0.228 1 98.94 171 TYR B N 1
ATOM 4174 C CA . TYR B 1 171 ? 10.383 -19.031 -0.624 1 98.94 171 TYR B CA 1
ATOM 4175 C C . TYR B 1 171 ? 11.766 -18.672 -0.108 1 98.94 171 TYR B C 1
ATOM 4177 O O . TYR B 1 171 ? 12 -17.531 0.314 1 98.94 171 TYR B O 1
ATOM 4185 N N . GLU B 1 172 ? 12.602 -19.578 -0.11 1 98.88 172 GLU B N 1
ATOM 4186 C CA . GLU B 1 172 ? 14.023 -19.375 0.132 1 98.88 172 GLU B CA 1
ATOM 4187 C C . GLU B 1 172 ? 14.867 -20.125 -0.898 1 98.88 172 GLU B C 1
ATOM 4189 O O . GLU B 1 172 ? 14.516 -21.234 -1.303 1 98.88 172 GLU B O 1
ATOM 4194 N N . ALA B 1 173 ? 15.961 -19.516 -1.284 1 98.88 173 ALA B N 1
ATOM 4195 C CA . ALA B 1 173 ? 16.828 -20.219 -2.229 1 98.88 173 ALA B CA 1
ATOM 4196 C C . ALA B 1 173 ? 18.281 -19.781 -2.061 1 98.88 173 ALA B C 1
ATOM 4198 O O . ALA B 1 173 ? 18.547 -18.641 -1.694 1 98.88 173 ALA B O 1
ATOM 4199 N N . THR B 1 174 ? 19.141 -20.656 -2.268 1 98.88 174 THR B N 1
ATOM 4200 C CA . THR B 1 174 ? 20.578 -20.438 -2.32 1 98.88 174 THR B CA 1
ATOM 4201 C C . THR B 1 174 ? 21.172 -21.078 -3.564 1 98.88 174 THR B C 1
ATOM 4203 O O . THR B 1 174 ? 20.516 -21.891 -4.234 1 98.88 174 THR B O 1
ATOM 4206 N N . THR B 1 175 ? 22.375 -20.703 -3.873 1 98.75 175 THR B N 1
ATOM 4207 C CA . THR B 1 175 ? 23.016 -21.219 -5.078 1 98.75 175 THR B CA 1
ATOM 4208 C C . THR B 1 175 ? 24.516 -21.344 -4.871 1 98.75 175 THR B C 1
ATOM 4210 O O . THR B 1 175 ? 25.062 -20.844 -3.889 1 98.75 175 THR B O 1
ATOM 4213 N N . ASP B 1 176 ? 25.203 -22.125 -5.723 1 98.38 176 ASP B N 1
ATOM 4214 C CA . ASP B 1 176 ? 26.641 -22.328 -5.621 1 98.38 176 ASP B CA 1
ATOM 4215 C C . ASP B 1 176 ? 27.375 -21.453 -6.629 1 98.38 176 ASP B C 1
ATOM 4217 O O . ASP B 1 176 ? 28.609 -21.328 -6.578 1 98.38 176 ASP B O 1
ATOM 4221 N N . ARG B 1 177 ? 26.641 -20.844 -7.578 1 95.94 177 ARG B N 1
ATOM 4222 C CA . ARG B 1 177 ? 27.141 -19.891 -8.562 1 95.94 177 ARG B CA 1
ATOM 4223 C C . ARG B 1 177 ? 26.094 -18.812 -8.859 1 95.94 177 ARG B C 1
ATOM 4225 O O . ARG B 1 177 ? 24.906 -19.031 -8.695 1 95.94 177 ARG B O 1
ATOM 4232 N N . THR B 1 178 ? 26.609 -17.672 -9.344 1 97.56 178 THR B N 1
ATOM 4233 C CA . THR B 1 178 ? 25.688 -16.594 -9.672 1 97.56 178 THR B CA 1
ATOM 4234 C C . THR B 1 178 ? 24.641 -17.062 -10.68 1 97.56 178 THR B C 1
ATOM 4236 O O . THR B 1 178 ? 24.984 -17.672 -11.688 1 97.56 178 THR B O 1
ATOM 4239 N N . THR B 1 179 ? 23.422 -16.828 -10.391 1 98 179 THR B N 1
ATOM 4240 C CA . THR B 1 179 ? 22.297 -17.188 -11.227 1 98 179 THR B CA 1
ATOM 4241 C C . THR B 1 179 ? 21.172 -16.156 -11.094 1 98 179 THR B C 1
ATOM 4243 O O . THR B 1 179 ? 21.422 -15.023 -10.672 1 98 179 THR B O 1
ATOM 4246 N N . ILE B 1 180 ? 19.938 -16.406 -11.602 1 98.31 180 ILE B N 1
ATOM 4247 C CA . ILE B 1 180 ? 18.781 -15.547 -11.43 1 98.31 180 ILE B CA 1
ATOM 4248 C C . ILE B 1 180 ? 17.641 -16.344 -10.812 1 98.31 180 ILE B C 1
ATOM 4250 O O . ILE B 1 180 ? 17.516 -17.547 -11.039 1 98.31 180 ILE B O 1
ATOM 4254 N N . VAL B 1 181 ? 16.922 -15.719 -9.977 1 98.81 181 VAL B N 1
ATOM 4255 C CA . VAL B 1 181 ? 15.812 -16.359 -9.273 1 98.81 181 VAL B CA 1
ATOM 4256 C C . VAL B 1 181 ? 14.672 -15.352 -9.094 1 98.81 181 VAL B C 1
ATOM 4258 O O . VAL B 1 181 ? 14.906 -14.195 -8.727 1 98.81 181 VAL B O 1
ATOM 4261 N N . ASN B 1 182 ? 13.492 -15.648 -9.367 1 98.88 182 ASN B N 1
ATOM 4262 C CA . ASN B 1 182 ? 12.25 -14.906 -9.18 1 98.88 182 ASN B CA 1
ATOM 4263 C C . ASN B 1 182 ? 11.047 -15.844 -9.055 1 98.88 182 ASN B C 1
ATOM 4265 O O . ASN B 1 182 ? 10.305 -16.031 -10.008 1 98.88 182 ASN B O 1
ATOM 4269 N N . LEU B 1 183 ? 10.805 -16.359 -7.891 1 98.88 183 LEU B N 1
ATOM 4270 C CA . LEU B 1 183 ? 9.812 -17.422 -7.676 1 98.88 183 LEU B CA 1
ATOM 4271 C C . LEU B 1 183 ? 8.43 -16.812 -7.449 1 98.88 183 LEU B C 1
ATOM 4273 O O . LEU B 1 183 ? 8.305 -15.656 -7.047 1 98.88 183 LEU B O 1
ATOM 4277 N N . SER B 1 184 ? 7.422 -17.547 -7.672 1 98.81 184 SER B N 1
ATOM 4278 C CA . SER B 1 184 ? 6.031 -17.172 -7.434 1 98.81 184 SER B CA 1
ATOM 4279 C C . SER B 1 184 ? 5.125 -18.406 -7.43 1 98.81 184 SER B C 1
ATOM 4281 O O . SER B 1 184 ? 5.605 -19.531 -7.371 1 98.81 184 SER B O 1
ATOM 4283 N N . ASN B 1 185 ? 3.898 -18.203 -7.32 1 98.81 185 ASN B N 1
ATOM 4284 C CA . ASN B 1 185 ? 2.885 -19.25 -7.387 1 98.81 185 ASN B CA 1
ATOM 4285 C C . ASN B 1 185 ? 1.738 -18.859 -8.312 1 98.81 185 ASN B C 1
ATOM 4287 O O . ASN B 1 185 ? 1.275 -17.719 -8.289 1 98.81 185 ASN B O 1
ATOM 4291 N N . HIS B 1 186 ? 1.329 -19.75 -9.117 1 98.69 186 HIS B N 1
ATOM 4292 C CA . HIS B 1 186 ? 0.281 -19.484 -10.094 1 98.69 186 HIS B CA 1
ATOM 4293 C C . HIS B 1 186 ? -1.067 -20.016 -9.617 1 98.69 186 HIS B C 1
ATOM 4295 O O . HIS B 1 186 ? -1.743 -20.75 -10.344 1 98.69 186 HIS B O 1
ATOM 4301 N N . VAL B 1 187 ? -1.479 -19.766 -8.453 1 98.81 187 VAL B N 1
ATOM 4302 C CA . VAL B 1 187 ? -2.781 -20.172 -7.938 1 98.81 187 VAL B CA 1
ATOM 4303 C C . VAL B 1 187 ? -3.887 -19.422 -8.672 1 98.81 187 VAL B C 1
ATOM 4305 O O . VAL B 1 187 ? -3.797 -18.203 -8.844 1 98.81 187 VAL B O 1
ATOM 4308 N N . TYR B 1 188 ? -4.859 -20.141 -9.219 1 98.81 188 TYR B N 1
ATOM 4309 C CA . TYR B 1 188 ? -6.07 -19.625 -9.844 1 98.81 188 TYR B CA 1
ATOM 4310 C C . TYR B 1 188 ? -7.234 -19.625 -8.859 1 98.81 188 TYR B C 1
ATOM 4312 O O . TYR B 1 188 ? -7.602 -20.688 -8.328 1 98.81 188 TYR B O 1
ATOM 4320 N N . LEU B 1 189 ? -7.859 -18.5 -8.68 1 98.94 189 LEU B N 1
ATOM 4321 C CA . LEU B 1 189 ? -8.883 -18.391 -7.652 1 98.94 189 LEU B CA 1
ATOM 4322 C C . LEU B 1 189 ? -10.195 -17.859 -8.234 1 98.94 189 LEU B C 1
ATOM 4324 O O . LEU B 1 189 ? -10.18 -17.125 -9.227 1 98.94 189 LEU B O 1
ATOM 4328 N N . ASN B 1 190 ? -11.227 -18.234 -7.781 1 98.88 190 ASN B N 1
ATOM 4329 C CA . ASN B 1 190 ? -12.57 -17.672 -7.867 1 98.88 190 ASN B CA 1
ATOM 4330 C C . ASN B 1 190 ? -13.312 -17.781 -6.539 1 98.88 190 ASN B C 1
ATOM 4332 O O . ASN B 1 190 ? -13.742 -18.875 -6.145 1 98.88 190 ASN B O 1
ATOM 4336 N N . LEU B 1 191 ? -13.461 -16.656 -5.844 1 98.75 191 LEU B N 1
ATOM 4337 C CA . LEU B 1 191 ? -14 -16.688 -4.484 1 98.75 191 LEU B CA 1
ATOM 4338 C C . LEU B 1 191 ? -15.461 -17.109 -4.48 1 98.75 191 LEU B C 1
ATOM 4340 O O . LEU B 1 191 ? -16.016 -17.453 -3.432 1 98.75 191 LEU B O 1
ATOM 4344 N N . ALA B 1 192 ? -16.109 -17.094 -5.629 1 98.19 192 ALA B N 1
ATOM 4345 C CA . ALA B 1 192 ? -17.469 -17.625 -5.754 1 98.19 192 ALA B CA 1
ATOM 4346 C C . ALA B 1 192 ? -17.453 -19.156 -5.766 1 98.19 192 ALA B C 1
ATOM 4348 O O . ALA B 1 192 ? -18.5 -19.781 -5.578 1 98.19 192 ALA B O 1
ATOM 4349 N N . GLY B 1 193 ? -16.344 -19.766 -5.938 1 98.69 193 GLY B N 1
ATOM 4350 C CA . GLY B 1 193 ? -16.156 -21.188 -6.152 1 98.69 193 GLY B CA 1
ATOM 4351 C C . GLY B 1 193 ? -15.414 -21.5 -7.438 1 98.69 193 GLY B C 1
ATOM 4352 O O . GLY B 1 193 ? -15.602 -20.828 -8.453 1 98.69 193 GLY B O 1
ATOM 4353 N N . HIS B 1 194 ? -14.617 -22.594 -7.391 1 98.69 194 HIS B N 1
ATOM 4354 C CA . HIS B 1 194 ? -13.805 -22.922 -8.555 1 98.69 194 HIS B CA 1
ATOM 4355 C C . HIS B 1 194 ? -14.68 -23.203 -9.773 1 98.69 194 HIS B C 1
ATOM 4357 O O . HIS B 1 194 ? -14.234 -23.047 -10.914 1 98.69 194 HIS B O 1
ATOM 4363 N N . ASN B 1 195 ? -15.93 -23.5 -9.562 1 98.12 195 ASN B N 1
ATOM 4364 C CA . ASN B 1 195 ? -16.844 -23.906 -10.625 1 98.12 195 ASN B CA 1
ATOM 4365 C C . ASN B 1 195 ? -17.766 -22.75 -11.031 1 98.12 195 ASN B C 1
ATOM 4367 O O . ASN B 1 195 ? -18.672 -22.938 -11.844 1 98.12 195 ASN B O 1
ATOM 4371 N N . ALA B 1 196 ? -17.547 -21.578 -10.523 1 98.38 196 ALA B N 1
ATOM 4372 C CA . ALA B 1 196 ? -18.484 -20.484 -10.727 1 98.38 196 ALA B CA 1
ATOM 4373 C C . ALA B 1 196 ? -18.25 -19.812 -12.078 1 98.38 196 ALA B C 1
ATOM 4375 O O . ALA B 1 196 ? -19.109 -19.078 -12.57 1 98.38 196 ALA B O 1
ATOM 4376 N N . GLY B 1 197 ? -17.188 -20 -12.688 1 98.38 197 GLY B N 1
ATOM 4377 C CA . GLY B 1 197 ? -16.922 -19.531 -14.039 1 98.38 197 GLY B CA 1
ATOM 4378 C C . GLY B 1 197 ? -16.938 -18.016 -14.172 1 98.38 197 GLY B C 1
ATOM 4379 O O . GLY B 1 197 ? -16.75 -17.312 -13.18 1 98.38 197 GLY B O 1
ATOM 4380 N N . PRO B 1 198 ? -17.109 -17.547 -15.438 1 98.38 198 PRO B N 1
ATOM 4381 C CA . PRO B 1 198 ? -17.047 -16.109 -15.711 1 98.38 198 PRO B CA 1
ATOM 4382 C C . PRO B 1 198 ? -18.141 -15.32 -14.992 1 98.38 198 PRO B C 1
ATOM 4384 O O . PRO B 1 198 ? -17.938 -14.172 -14.602 1 98.38 198 PRO B O 1
ATOM 4387 N N . LYS B 1 199 ? -19.266 -15.977 -14.836 1 98.25 199 LYS B N 1
ATOM 4388 C CA . LYS B 1 199 ? -20.344 -15.297 -14.133 1 98.25 199 LYS B CA 1
ATOM 4389 C C . LYS B 1 199 ? -19.984 -15.016 -12.68 1 98.25 199 LYS B C 1
ATOM 4391 O O . LYS B 1 199 ? -20.219 -13.922 -12.172 1 98.25 199 LYS B O 1
ATOM 4396 N N . GLY B 1 200 ? -19.391 -16.047 -12.031 1 98.38 200 GLY B N 1
ATOM 4397 C CA . GLY B 1 200 ? -18.938 -15.859 -10.664 1 98.38 200 GLY B CA 1
ATOM 4398 C C . GLY B 1 200 ? -17.812 -14.844 -10.547 1 98.38 200 GLY B C 1
ATOM 4399 O O . GLY B 1 200 ? -17.812 -14 -9.641 1 98.38 200 GLY B O 1
ATOM 4400 N N . LEU B 1 201 ? -16.891 -14.898 -11.469 1 98.75 201 LEU B N 1
ATOM 4401 C CA . LEU B 1 201 ? -15.734 -14 -11.422 1 98.75 201 LEU B CA 1
ATOM 4402 C C . LEU B 1 201 ? -16.172 -12.555 -11.602 1 98.75 201 LEU B C 1
ATOM 4404 O O . LEU B 1 201 ? -15.641 -11.656 -10.938 1 98.75 201 LEU B O 1
ATOM 4408 N N . ALA B 1 202 ? -17.156 -12.32 -12.438 1 98.5 202 ALA B N 1
ATOM 4409 C CA . ALA B 1 202 ? -17.609 -10.977 -12.773 1 98.5 202 ALA B CA 1
ATOM 4410 C C . ALA B 1 202 ? -18.141 -10.25 -11.547 1 98.5 202 ALA B C 1
ATOM 4412 O O . ALA B 1 202 ? -18.156 -9.023 -11.5 1 98.5 202 ALA B O 1
ATOM 4413 N N . GLU B 1 203 ? -18.516 -10.977 -10.547 1 98 203 GLU B N 1
ATOM 4414 C CA . GLU B 1 203 ? -19.172 -10.406 -9.375 1 98 203 GLU B CA 1
ATOM 4415 C C . GLU B 1 203 ? -18.141 -9.938 -8.352 1 98 203 GLU B C 1
ATOM 4417 O O . GLU B 1 203 ? -18.5 -9.367 -7.316 1 98 203 GLU B O 1
ATOM 4422 N N . HIS B 1 204 ? -16.875 -10.102 -8.664 1 98.56 204 HIS B N 1
ATOM 4423 C CA . HIS B 1 204 ? -15.828 -9.695 -7.73 1 98.56 204 HIS B CA 1
ATOM 4424 C C . HIS B 1 204 ? -15.539 -8.203 -7.84 1 98.56 204 HIS B C 1
ATOM 4426 O O . HIS B 1 204 ? -15.727 -7.605 -8.898 1 98.56 204 HIS B O 1
ATOM 4432 N N . THR B 1 205 ? -15.148 -7.578 -6.754 1 98.19 205 THR B N 1
ATOM 4433 C CA . THR B 1 205 ? -14.461 -6.293 -6.781 1 98.19 205 THR B CA 1
ATOM 4434 C C . THR B 1 205 ? -12.969 -6.473 -6.5 1 98.19 205 THR B C 1
ATOM 4436 O O . THR B 1 205 ? -12.578 -7.348 -5.723 1 98.19 205 THR B O 1
ATOM 4439 N N . VAL B 1 206 ? -12.133 -5.691 -7.16 1 98.75 206 VAL B N 1
ATOM 4440 C CA . VAL B 1 206 ? -10.688 -5.809 -7.031 1 98.75 206 VAL B CA 1
ATOM 4441 C C . VAL B 1 206 ? -10.086 -4.441 -6.719 1 98.75 206 VAL B C 1
ATOM 4443 O O . VAL B 1 206 ? -10.438 -3.439 -7.348 1 98.75 206 VAL B O 1
ATOM 4446 N N . GLU B 1 207 ? -9.273 -4.402 -5.734 1 98.69 207 GLU B N 1
ATOM 4447 C CA . GLU B 1 207 ? -8.477 -3.238 -5.348 1 98.69 207 GLU B CA 1
ATOM 4448 C C . GLU B 1 207 ? -6.992 -3.582 -5.273 1 98.69 207 GLU B C 1
ATOM 4450 O O . GLU B 1 207 ? -6.602 -4.52 -4.574 1 98.69 207 GLU B O 1
ATOM 4455 N N . ILE B 1 208 ? -6.125 -2.889 -5.988 1 98.88 208 ILE B N 1
ATOM 4456 C CA . ILE B 1 208 ? -4.68 -3.084 -5.957 1 98.88 208 ILE B CA 1
ATOM 4457 C C . ILE B 1 208 ? -3.988 -1.758 -5.652 1 98.88 208 ILE B C 1
ATOM 4459 O O . ILE B 1 208 ? -4.215 -0.759 -6.34 1 98.88 208 ILE B O 1
ATOM 4463 N N . ALA B 1 209 ? -3.154 -1.712 -4.645 1 98.75 209 ALA B N 1
ATOM 4464 C CA . ALA B 1 209 ? -2.461 -0.503 -4.207 1 98.75 209 ALA B CA 1
ATOM 4465 C C . ALA B 1 209 ? -1.269 -0.196 -5.105 1 98.75 209 ALA B C 1
ATOM 4467 O O . ALA B 1 209 ? -0.119 -0.244 -4.66 1 98.75 209 ALA B O 1
ATOM 4468 N N . SER B 1 210 ? -1.613 0.185 -6.359 1 98.88 210 SER B N 1
ATOM 4469 C CA . SER B 1 210 ? -0.567 0.478 -7.336 1 98.88 210 SER B CA 1
ATOM 4470 C C . SER B 1 210 ? -0.988 1.601 -8.273 1 98.88 210 SER B C 1
ATOM 4472 O O . SER B 1 210 ? -2.074 1.558 -8.859 1 98.88 210 SER B O 1
ATOM 4474 N N . SER B 1 211 ? -0.082 2.547 -8.422 1 98.81 211 SER B N 1
ATOM 4475 C CA . SER B 1 211 ? -0.355 3.637 -9.352 1 98.81 211 SER B CA 1
ATOM 4476 C C . SER B 1 211 ? 0.319 3.393 -10.695 1 98.81 211 SER B C 1
ATOM 4478 O O . SER B 1 211 ? 0.242 4.23 -11.602 1 98.81 211 SER B O 1
ATOM 4480 N N . GLU B 1 212 ? 1.046 2.254 -10.812 1 98.94 212 GLU B N 1
ATOM 4481 C CA . GLU B 1 212 ? 1.776 1.956 -12.039 1 98.94 212 GLU B CA 1
ATOM 4482 C C . GLU B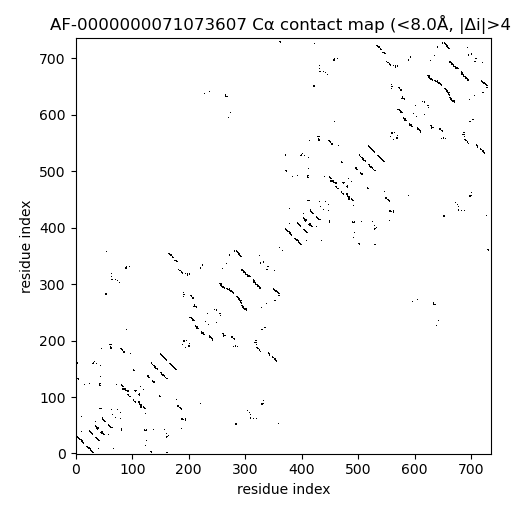 1 212 ? 1.717 0.468 -12.375 1 98.94 212 GLU B C 1
ATOM 4484 O O . GLU B 1 212 ? 1.518 -0.364 -11.484 1 98.94 212 GLU B O 1
ATOM 4489 N N . ILE B 1 213 ? 1.883 0.144 -13.602 1 98.88 213 ILE B N 1
ATOM 4490 C CA . ILE B 1 213 ? 2.115 -1.217 -14.07 1 98.88 213 ILE B CA 1
ATOM 4491 C C . ILE B 1 213 ? 3.406 -1.268 -14.891 1 98.88 213 ILE B C 1
ATOM 4493 O O . ILE B 1 213 ? 3.867 -0.242 -15.391 1 98.88 213 ILE B O 1
ATOM 4497 N N . VAL B 1 214 ? 3.973 -2.42 -14.969 1 98.88 214 VAL B N 1
ATOM 4498 C CA . VAL B 1 214 ? 5.082 -2.631 -15.891 1 98.88 214 VAL B CA 1
ATOM 4499 C C . VAL B 1 214 ? 4.566 -2.639 -17.328 1 98.88 214 VAL B C 1
ATOM 4501 O O . VAL B 1 214 ? 3.768 -3.502 -17.703 1 98.88 214 VAL B O 1
ATOM 4504 N N . GLU B 1 215 ? 4.992 -1.682 -18.062 1 98.44 215 GLU B N 1
ATOM 4505 C CA . GLU B 1 215 ? 4.566 -1.58 -19.453 1 98.44 215 GLU B CA 1
ATOM 4506 C C . GLU B 1 215 ? 5.113 -2.736 -20.281 1 98.44 215 GLU B C 1
ATOM 4508 O O . GLU B 1 215 ? 6.27 -3.131 -20.125 1 98.44 215 GLU B O 1
ATOM 4513 N N . THR B 1 216 ? 4.277 -3.268 -21.156 1 97.5 216 THR B N 1
ATOM 4514 C CA . THR B 1 216 ? 4.727 -4.359 -22.016 1 97.5 216 THR B CA 1
ATOM 4515 C C . THR B 1 216 ? 4.477 -4.035 -23.484 1 97.5 216 THR B C 1
ATOM 4517 O O . THR B 1 216 ? 3.604 -3.227 -23.797 1 97.5 216 THR B O 1
ATOM 4520 N N . GLY B 1 217 ? 5.344 -4.523 -24.312 1 93.75 217 GLY B N 1
ATOM 4521 C CA . GLY B 1 217 ? 5.18 -4.461 -25.75 1 93.75 217 GLY B CA 1
ATOM 4522 C C . GLY B 1 217 ? 4.664 -5.754 -26.359 1 93.75 217 GLY B C 1
ATOM 4523 O O . GLY B 1 217 ? 3.795 -6.41 -25.781 1 93.75 217 GLY B O 1
ATOM 4524 N N . ASP B 1 218 ? 5.242 -6.047 -27.484 1 85.56 218 ASP B N 1
ATOM 4525 C CA . ASP B 1 218 ? 4.883 -7.281 -28.172 1 85.56 218 ASP B CA 1
ATOM 4526 C C . ASP B 1 218 ? 5.18 -8.508 -27.312 1 85.56 218 ASP B C 1
ATOM 4528 O O . ASP B 1 218 ? 6.191 -8.547 -26.609 1 85.56 218 ASP B O 1
ATOM 4532 N N . MET B 1 219 ? 4.309 -9.508 -27.359 1 89.81 219 MET B N 1
ATOM 4533 C CA . MET B 1 219 ? 4.473 -10.781 -26.672 1 89.81 219 MET B CA 1
ATOM 4534 C C . MET B 1 219 ? 4.48 -10.586 -25.156 1 89.81 219 MET B C 1
ATOM 4536 O O . MET B 1 219 ? 5.043 -11.398 -24.422 1 89.81 219 MET B O 1
ATOM 4540 N N . GLN B 1 220 ? 4.062 -9.328 -24.672 1 95.12 220 GLN B N 1
ATOM 4541 C CA . GLN B 1 220 ? 3.949 -8.984 -23.266 1 95.12 220 GLN B CA 1
ATOM 4542 C C . GLN B 1 220 ? 5.316 -8.961 -22.578 1 95.12 220 GLN B C 1
ATOM 4544 O O . GLN B 1 220 ? 5.453 -9.359 -21.422 1 95.12 220 GLN B O 1
ATOM 4549 N N . ILE B 1 221 ? 6.348 -8.633 -23.406 1 96.75 221 ILE B N 1
ATOM 4550 C CA . ILE B 1 221 ? 7.688 -8.414 -22.875 1 96.75 221 ILE B CA 1
ATOM 4551 C C . ILE B 1 221 ? 7.797 -7 -22.312 1 96.75 221 ILE B C 1
ATOM 4553 O O . ILE B 1 221 ? 7.434 -6.031 -22.984 1 96.75 221 ILE B O 1
ATOM 4557 N N . PRO B 1 222 ? 8.266 -6.809 -21.125 1 98.06 222 PRO B N 1
ATOM 4558 C CA . PRO B 1 222 ? 8.398 -5.469 -20.547 1 98.06 222 PRO B CA 1
ATOM 4559 C C . PRO B 1 222 ? 9.266 -4.543 -21.406 1 98.06 222 PRO B C 1
ATOM 4561 O O . PRO B 1 222 ? 10.289 -4.977 -21.938 1 98.06 222 PRO B O 1
ATOM 4564 N N . THR B 1 223 ? 8.938 -3.287 -21.531 1 98.06 223 THR B N 1
ATOM 4565 C CA . THR B 1 223 ? 9.672 -2.283 -22.297 1 98.06 223 THR B CA 1
ATOM 4566 C C . THR B 1 223 ? 10.766 -1.646 -21.438 1 98.06 223 THR B C 1
ATOM 4568 O O . THR B 1 223 ? 11.664 -0.989 -21.969 1 98.06 223 THR B O 1
ATOM 4571 N N . GLY B 1 224 ? 10.617 -1.843 -20.156 1 97.88 224 GLY B N 1
ATOM 4572 C CA . GLY B 1 224 ? 11.492 -1.147 -19.219 1 97.88 224 GLY B CA 1
ATOM 4573 C C . GLY B 1 224 ? 10.844 0.069 -18.594 1 97.88 224 GLY B C 1
ATOM 4574 O O . GLY B 1 224 ? 11.367 0.625 -17.625 1 97.88 224 GLY B O 1
ATOM 4575 N N . GLU B 1 225 ? 9.703 0.427 -19.078 1 98.06 225 GLU B N 1
ATOM 4576 C CA . GLU B 1 225 ? 8.992 1.595 -18.578 1 98.06 225 GLU B CA 1
ATOM 4577 C C . GLU B 1 225 ? 7.883 1.187 -17.609 1 98.06 225 GLU B C 1
ATOM 4579 O O . GLU B 1 225 ? 7.375 0.065 -17.672 1 98.06 225 GLU B O 1
ATOM 4584 N N . LEU B 1 226 ? 7.582 2.039 -16.656 1 98.69 226 LEU B N 1
ATOM 4585 C CA . LEU B 1 226 ? 6.422 1.929 -15.789 1 98.69 226 LEU B CA 1
ATOM 4586 C C . LEU B 1 226 ? 5.324 2.898 -16.203 1 98.69 226 LEU B C 1
ATOM 4588 O O . LEU B 1 226 ? 5.578 4.098 -16.375 1 98.69 226 LEU B O 1
ATOM 4592 N N . ALA B 1 227 ? 4.16 2.408 -16.438 1 98.75 227 ALA B N 1
ATOM 4593 C CA . ALA B 1 227 ? 3.062 3.232 -16.938 1 98.75 227 ALA B CA 1
ATOM 4594 C C . ALA B 1 227 ? 2.078 3.559 -15.812 1 98.75 227 ALA B C 1
ATOM 4596 O O . ALA B 1 227 ? 1.709 2.684 -15.031 1 98.75 227 ALA B O 1
ATOM 4597 N N . LEU B 1 228 ? 1.652 4.82 -15.719 1 98.81 228 LEU B N 1
ATOM 4598 C CA . LEU B 1 228 ? 0.631 5.227 -14.758 1 98.81 228 LEU B CA 1
ATOM 4599 C C . LEU B 1 228 ? -0.713 4.586 -15.094 1 98.81 228 LEU B C 1
ATOM 4601 O O . LEU B 1 228 ? -1.067 4.457 -16.266 1 98.81 228 LEU B O 1
ATOM 4605 N N . VAL B 1 229 ? -1.445 4.254 -14.086 1 98.75 229 VAL B N 1
ATOM 4606 C CA . VAL B 1 229 ? -2.734 3.613 -14.328 1 98.75 229 VAL B CA 1
ATOM 4607 C C . VAL B 1 229 ? -3.832 4.676 -14.398 1 98.75 229 VAL B C 1
ATOM 4609 O O . VAL B 1 229 ? -4.961 4.379 -14.797 1 98.75 229 VAL B O 1
ATOM 4612 N N . ASP B 1 230 ? -3.57 5.891 -14.086 1 97 230 ASP B N 1
ATOM 4613 C CA . ASP B 1 230 ? -4.543 6.977 -14.07 1 97 230 ASP B CA 1
ATOM 4614 C C . ASP B 1 230 ? -5.344 7.023 -15.367 1 97 230 ASP B C 1
ATOM 4616 O O . ASP B 1 230 ? -4.77 7.035 -16.453 1 97 230 ASP B O 1
ATOM 4620 N N . ASN B 1 231 ? -6.684 7.016 -15.227 1 96.12 231 ASN B N 1
ATOM 4621 C CA . ASN B 1 231 ? -7.605 7.16 -16.344 1 96.12 231 ASN B CA 1
ATOM 4622 C C . ASN B 1 231 ? -7.418 6.051 -17.375 1 96.12 231 ASN B C 1
ATOM 4624 O O . ASN B 1 231 ? -7.504 6.293 -18.578 1 96.12 231 ASN B O 1
ATOM 4628 N N . THR B 1 232 ? -7.031 4.879 -16.969 1 97.88 232 THR B N 1
ATOM 4629 C CA . THR B 1 232 ? -6.922 3.703 -17.828 1 97.88 232 THR B CA 1
ATOM 4630 C C . THR B 1 232 ? -7.723 2.539 -17.25 1 97.88 232 THR B C 1
ATOM 4632 O O . THR B 1 232 ? -8.211 2.617 -16.109 1 97.88 232 THR B O 1
ATOM 4635 N N . VAL B 1 233 ? -7.871 1.48 -18.016 1 97.81 233 VAL B N 1
ATOM 4636 C CA . VAL B 1 233 ? -8.586 0.282 -17.594 1 97.81 233 VAL B CA 1
ATOM 4637 C C . VAL B 1 233 ? -7.828 -0.398 -16.453 1 97.81 233 VAL B C 1
ATOM 4639 O O . VAL B 1 233 ? -8.398 -1.199 -15.703 1 97.81 233 VAL B O 1
ATOM 4642 N N . PHE B 1 234 ? -6.555 -0.01 -16.219 1 98.69 234 PHE B N 1
ATOM 4643 C CA . PHE B 1 234 ? -5.711 -0.689 -15.242 1 98.69 234 PHE B CA 1
ATOM 4644 C C . PHE B 1 234 ? -5.832 -0.033 -13.875 1 98.69 234 PHE B C 1
ATOM 4646 O O . PHE B 1 234 ? -5.25 -0.512 -12.898 1 98.69 234 PHE B O 1
ATOM 4653 N N . ASP B 1 235 ? -6.582 1.118 -13.812 1 98.69 235 ASP B N 1
ATOM 4654 C CA . ASP B 1 235 ? -6.727 1.8 -12.531 1 98.69 235 ASP B CA 1
ATOM 4655 C C . ASP B 1 235 ? -7.609 0.995 -11.578 1 98.69 235 ASP B C 1
ATOM 4657 O O . ASP B 1 235 ? -8.836 1.051 -11.672 1 98.69 235 ASP B O 1
ATOM 4661 N N . LEU B 1 236 ? -6.984 0.237 -10.703 1 98.75 236 LEU B N 1
ATOM 4662 C CA . LEU B 1 236 ? -7.66 -0.585 -9.711 1 98.75 236 LEU B CA 1
ATOM 4663 C C . LEU B 1 236 ? -7.324 -0.114 -8.297 1 98.75 236 LEU B C 1
ATOM 4665 O O . LEU B 1 236 ? -7.352 -0.905 -7.352 1 98.75 236 LEU B O 1
ATOM 4669 N N . ARG B 1 237 ? -6.969 1.102 -8.07 1 98.38 237 ARG B N 1
ATOM 4670 C CA . ARG B 1 237 ? -6.547 1.616 -6.773 1 98.38 237 ARG B CA 1
ATOM 4671 C C . ARG B 1 237 ? -7.719 1.688 -5.805 1 98.38 237 ARG B C 1
ATOM 4673 O O . ARG B 1 237 ? -7.531 1.657 -4.586 1 98.38 237 ARG B O 1
ATOM 4680 N N . SER B 1 238 ? -8.93 1.834 -6.301 1 96.81 238 SER B N 1
ATOM 4681 C CA . SER B 1 238 ? -10.18 1.667 -5.566 1 96.81 238 SER B CA 1
ATOM 4682 C C . SER B 1 238 ? -10.93 0.418 -6.023 1 96.81 238 SER B C 1
ATOM 4684 O O . SER B 1 238 ? -10.695 -0.082 -7.125 1 96.81 238 SER B O 1
ATOM 4686 N N . PRO B 1 239 ? -11.844 -0.082 -5.168 1 96.5 239 PRO B N 1
ATOM 4687 C CA . PRO B 1 239 ? -12.547 -1.3 -5.57 1 96.5 239 PRO B CA 1
ATOM 4688 C C . PRO B 1 239 ? -13.328 -1.127 -6.871 1 96.5 239 PRO B C 1
ATOM 4690 O O . PRO B 1 239 ? -14.109 -0.18 -7.008 1 96.5 239 PRO B O 1
ATOM 4693 N N . VAL B 1 240 ? -13.141 -2.033 -7.789 1 97.38 240 VAL B N 1
ATOM 4694 C CA . VAL B 1 240 ? -13.789 -1.994 -9.094 1 97.38 240 VAL B CA 1
ATOM 4695 C C . VAL B 1 240 ? -14.492 -3.324 -9.359 1 97.38 240 VAL B C 1
ATOM 4697 O O . VAL B 1 240 ? -13.914 -4.391 -9.148 1 97.38 240 VAL B O 1
ATOM 4700 N N . PRO B 1 241 ? -15.75 -3.299 -9.789 1 97.69 241 PRO B N 1
ATOM 4701 C CA . PRO B 1 241 ? -16.359 -4.547 -10.242 1 97.69 241 PRO B CA 1
ATOM 4702 C C . PRO B 1 241 ? -15.648 -5.145 -11.453 1 97.69 241 PRO B C 1
ATOM 4704 O O . PRO B 1 241 ? -15.531 -4.492 -12.492 1 97.69 241 PRO B O 1
ATOM 4707 N N . LEU B 1 242 ? -15.242 -6.297 -11.336 1 98.31 242 LEU B N 1
ATOM 4708 C CA . LEU B 1 242 ? -14.375 -6.922 -12.336 1 98.31 242 LEU B CA 1
ATOM 4709 C C . LEU B 1 242 ? -15.125 -7.148 -13.641 1 98.31 242 LEU B C 1
ATOM 4711 O O . LEU B 1 242 ? -14.562 -6.965 -14.727 1 98.31 242 LEU B O 1
ATOM 4715 N N . GLY B 1 243 ? -16.391 -7.555 -13.531 1 97.81 243 GLY B N 1
ATOM 4716 C CA . GLY B 1 243 ? -17.172 -7.793 -14.727 1 97.81 243 GLY B CA 1
ATOM 4717 C C . GLY B 1 243 ? -17.234 -6.594 -15.648 1 97.81 243 GLY B C 1
ATOM 4718 O O . GLY B 1 243 ? -17.016 -6.723 -16.859 1 97.81 243 GLY B O 1
ATOM 4719 N N . ASP B 1 244 ? -17.516 -5.426 -15.094 1 96.88 244 ASP B N 1
ATOM 4720 C CA . ASP B 1 244 ? -17.609 -4.191 -15.867 1 96.88 244 ASP B CA 1
ATOM 4721 C C . ASP B 1 244 ? -16.25 -3.816 -16.469 1 96.88 244 ASP B C 1
ATOM 4723 O O . ASP B 1 244 ? -16.172 -3.365 -17.609 1 96.88 244 ASP B O 1
ATOM 4727 N N . ARG B 1 245 ? -15.25 -4.02 -15.734 1 98 245 ARG B N 1
ATOM 4728 C CA . ARG B 1 245 ? -13.922 -3.629 -16.188 1 98 245 ARG B CA 1
ATOM 4729 C C . ARG B 1 245 ? -13.438 -4.535 -17.312 1 98 245 ARG B C 1
ATOM 4731 O O . ARG B 1 245 ? -12.812 -4.066 -18.266 1 98 245 ARG B O 1
ATOM 4738 N N . LEU B 1 246 ? -13.719 -5.816 -17.219 1 98.25 246 LEU B N 1
ATOM 4739 C CA . LEU B 1 246 ? -13.266 -6.777 -18.219 1 98.25 246 LEU B CA 1
ATOM 4740 C C . LEU B 1 246 ? -13.883 -6.465 -19.578 1 98.25 246 LEU B C 1
ATOM 4742 O O . LEU B 1 246 ? -13.25 -6.691 -20.609 1 98.25 246 LEU B O 1
ATOM 4746 N N . LYS B 1 247 ? -15.07 -5.863 -19.594 1 97.69 247 LYS B N 1
ATOM 4747 C CA . LYS B 1 247 ? -15.727 -5.5 -20.844 1 97.69 247 LYS B CA 1
ATOM 4748 C C . LYS B 1 247 ? -14.93 -4.445 -21.609 1 97.69 247 LYS B C 1
ATOM 4750 O O . LYS B 1 247 ? -15.031 -4.344 -22.828 1 97.69 247 LYS B O 1
ATOM 4755 N N . GLN B 1 248 ? -14.125 -3.764 -20.922 1 97.69 248 GLN B N 1
ATOM 4756 C CA . GLN B 1 248 ? -13.391 -2.658 -21.531 1 97.69 248 GLN B CA 1
ATOM 4757 C C . GLN B 1 248 ? -12.148 -3.156 -22.266 1 97.69 248 GLN B C 1
ATOM 4759 O O . GLN B 1 248 ? -11.477 -2.385 -22.953 1 97.69 248 GLN B O 1
ATOM 4764 N N . PHE B 1 249 ? -11.867 -4.438 -22.172 1 97.5 249 PHE B N 1
ATOM 4765 C CA . PHE B 1 249 ? -10.695 -5.008 -22.812 1 97.5 249 PHE B CA 1
ATOM 4766 C C . PHE B 1 249 ? -11.047 -5.539 -24.203 1 97.5 249 PHE B C 1
ATOM 4768 O O . PHE B 1 249 ? -10.172 -6.027 -24.922 1 97.5 249 PHE B O 1
ATOM 4775 N N . GLU B 1 250 ? -12.219 -5.441 -24.641 1 94.31 250 GLU B N 1
ATOM 4776 C CA . GLU B 1 250 ? -12.711 -6.066 -25.859 1 94.31 250 GLU B CA 1
ATOM 4777 C C . GLU B 1 250 ? -11.891 -5.648 -27.062 1 94.31 250 GLU B C 1
ATOM 4779 O O . GLU B 1 250 ? -11.57 -6.473 -27.922 1 94.31 250 GLU B O 1
ATOM 4784 N N . ASP B 1 251 ? -11.508 -4.406 -27.125 1 94 251 ASP B N 1
ATOM 4785 C CA . ASP B 1 251 ? -10.812 -3.908 -28.312 1 94 251 ASP B CA 1
ATOM 4786 C C . ASP B 1 251 ? -9.305 -3.854 -28.078 1 94 251 ASP B C 1
ATOM 4788 O O . ASP B 1 251 ? -8.578 -3.201 -28.828 1 94 251 ASP B O 1
ATOM 4792 N N . ARG B 1 252 ? -8.891 -4.559 -27.078 1 93.38 252 ARG B N 1
ATOM 4793 C CA . ARG B 1 252 ? -7.469 -4.555 -26.75 1 93.38 252 ARG B CA 1
ATOM 4794 C C . ARG B 1 252 ? -6.809 -5.859 -27.172 1 93.38 252 ARG B C 1
ATOM 4796 O O . ARG B 1 252 ? -7.473 -6.895 -27.281 1 93.38 252 ARG B O 1
ATOM 4803 N N . PRO B 1 253 ? -5.512 -5.789 -27.406 1 92.31 253 PRO B N 1
ATOM 4804 C CA . PRO B 1 253 ? -4.816 -7.02 -27.797 1 92.31 253 PRO B CA 1
ATOM 4805 C C . PRO B 1 253 ? -4.891 -8.102 -26.719 1 92.31 253 PRO B C 1
ATOM 4807 O O . PRO B 1 253 ? -5.074 -9.281 -27.031 1 92.31 253 PRO B O 1
ATOM 4810 N N . ILE B 1 254 ? -4.699 -7.695 -25.516 1 94.5 254 ILE B N 1
ATOM 4811 C CA . ILE B 1 254 ? -4.879 -8.586 -24.375 1 94.5 254 ILE B CA 1
ATOM 4812 C C . ILE B 1 254 ? -6.301 -8.453 -23.828 1 94.5 254 ILE B C 1
ATOM 4814 O O . ILE B 1 254 ? -6.734 -7.359 -23.469 1 94.5 254 ILE B O 1
ATOM 4818 N N . LYS B 1 255 ? -7.031 -9.539 -23.781 1 95.88 255 LYS B N 1
ATOM 4819 C CA . LYS B 1 255 ? -8.461 -9.508 -23.5 1 95.88 255 LYS B CA 1
ATOM 4820 C C . LYS B 1 255 ? -8.742 -9.625 -22.016 1 95.88 255 LYS B C 1
ATOM 4822 O O . LYS B 1 255 ? -9.586 -10.414 -21.594 1 95.88 255 LYS B O 1
ATOM 4827 N N . GLY B 1 256 ? -8.07 -8.938 -21.188 1 98 256 GLY B N 1
ATOM 4828 C CA . GLY B 1 256 ? -8.219 -8.898 -19.75 1 98 256 GLY B CA 1
ATOM 4829 C C . GLY B 1 256 ? -6.965 -8.445 -19.031 1 98 256 GLY B C 1
ATOM 4830 O O . GLY B 1 256 ? -6.059 -7.879 -19.641 1 98 256 GLY B O 1
ATOM 4831 N N . PHE B 1 257 ? -6.941 -8.594 -17.781 1 98.69 257 PHE B N 1
ATOM 4832 C CA . PHE B 1 257 ? -5.766 -8.227 -17.016 1 98.69 257 PHE B CA 1
ATOM 4833 C C . PHE B 1 257 ? -4.664 -9.266 -17.156 1 98.69 257 PHE B C 1
ATOM 4835 O O . PHE B 1 257 ? -4.93 -10.469 -17.109 1 98.69 257 PHE B O 1
ATOM 4842 N N . ASP B 1 258 ? -3.498 -8.898 -17.344 1 98.5 258 ASP B N 1
ATOM 4843 C CA . ASP B 1 258 ? -2.312 -9.742 -17.438 1 98.5 258 ASP B CA 1
ATOM 4844 C C . ASP B 1 258 ? -1.036 -8.914 -17.328 1 98.5 258 ASP B C 1
ATOM 4846 O O . ASP B 1 258 ? -0.114 -9.062 -18.125 1 98.5 258 ASP B O 1
ATOM 4850 N N . HIS B 1 259 ? -1.002 -8 -16.312 1 98.5 259 HIS B N 1
ATOM 4851 C CA . HIS B 1 259 ? 0.137 -7.113 -16.109 1 98.5 259 HIS B CA 1
ATOM 4852 C C . HIS B 1 259 ? 0.663 -7.199 -14.68 1 98.5 259 HIS B C 1
ATOM 4854 O O . HIS B 1 259 ? -0.079 -7.559 -13.766 1 98.5 259 HIS B O 1
ATOM 4860 N N . CYS B 1 260 ? 1.931 -6.953 -14.609 1 98.88 260 CYS B N 1
ATOM 4861 C CA . CYS B 1 260 ? 2.559 -6.816 -13.305 1 98.88 260 CYS B CA 1
ATOM 4862 C C . CYS B 1 260 ? 2.311 -5.43 -12.727 1 98.88 260 CYS B C 1
ATOM 4864 O O . CYS B 1 260 ? 2.771 -4.43 -13.273 1 98.88 260 CYS B O 1
ATOM 4866 N N . TYR B 1 261 ? 1.556 -5.309 -11.672 1 98.94 261 TYR B N 1
ATOM 4867 C CA . TYR B 1 261 ? 1.338 -4.062 -10.945 1 98.94 261 TYR B CA 1
ATOM 4868 C C . TYR B 1 261 ? 2.52 -3.75 -10.039 1 98.94 261 TYR B C 1
ATOM 4870 O O . TYR B 1 261 ? 3.057 -4.641 -9.375 1 98.94 261 TYR B O 1
ATOM 4878 N N . VAL B 1 262 ? 2.926 -2.506 -9.992 1 98.94 262 VAL B N 1
ATOM 4879 C CA . VAL B 1 262 ? 4.012 -2.051 -9.133 1 98.94 262 VAL B CA 1
ATOM 4880 C C . VAL B 1 262 ? 3.479 -1.772 -7.73 1 98.94 262 VAL B C 1
ATOM 4882 O O . VAL B 1 262 ? 2.801 -0.767 -7.508 1 98.94 262 VAL B O 1
ATOM 4885 N N . VAL B 1 263 ? 3.805 -2.625 -6.82 1 98.88 263 VAL B N 1
ATOM 4886 C CA . VAL B 1 263 ? 3.357 -2.455 -5.441 1 98.88 263 VAL B CA 1
ATOM 4887 C C . VAL B 1 263 ? 4.551 -2.15 -4.543 1 98.88 263 VAL B C 1
ATOM 4889 O O . VAL B 1 263 ? 5.703 -2.256 -4.973 1 98.88 263 VAL B O 1
ATOM 4892 N N . ASN B 1 264 ? 4.27 -1.67 -3.303 1 98.75 264 ASN B N 1
ATOM 4893 C CA . ASN B 1 264 ? 5.305 -1.352 -2.324 1 98.75 264 ASN B CA 1
ATOM 4894 C C . ASN B 1 264 ? 6.312 -0.35 -2.879 1 98.75 264 ASN B C 1
ATOM 4896 O O . ASN B 1 264 ? 7.512 -0.453 -2.609 1 98.75 264 ASN B O 1
ATOM 4900 N N . GLY B 1 265 ? 5.863 0.524 -3.783 1 98.25 265 GLY B N 1
ATOM 4901 C CA . GLY B 1 265 ? 6.734 1.524 -4.375 1 98.25 265 GLY B CA 1
ATOM 4902 C C . GLY B 1 265 ? 7.805 0.928 -5.273 1 98.25 265 GLY B C 1
ATOM 4903 O O . GLY B 1 265 ? 8.844 1.545 -5.5 1 98.25 265 GLY B O 1
ATOM 4904 N N . GLY B 1 266 ? 7.621 -0.308 -5.68 1 98.56 266 GLY B N 1
ATOM 4905 C CA . GLY B 1 266 ? 8.602 -0.995 -6.508 1 98.56 266 GLY B CA 1
ATOM 4906 C C . GLY B 1 266 ? 9.812 -1.474 -5.727 1 98.56 266 GLY B C 1
ATOM 4907 O O . GLY B 1 266 ? 10.883 -1.684 -6.297 1 98.56 266 GLY B O 1
ATOM 4908 N N . GLN B 1 267 ? 9.625 -1.666 -4.375 1 98 267 GLN B N 1
ATOM 4909 C CA . GLN B 1 267 ? 10.758 -2.023 -3.525 1 98 267 GLN B CA 1
ATOM 4910 C C . GLN B 1 267 ? 10.539 -3.379 -2.857 1 98 267 GLN B C 1
ATOM 4912 O O . GLN B 1 267 ? 9.398 -3.756 -2.57 1 98 267 GLN B O 1
ATOM 4917 N N . LEU B 1 268 ? 11.656 -4.121 -2.674 1 98.25 268 LEU B N 1
ATOM 4918 C CA . LEU B 1 268 ? 11.648 -5.262 -1.769 1 98.25 268 LEU B CA 1
ATOM 4919 C C . LEU B 1 268 ? 11.586 -4.805 -0.315 1 98.25 268 LEU B C 1
ATOM 4921 O O . LEU B 1 268 ? 12.422 -4.012 0.126 1 98.25 268 LEU B O 1
ATOM 4925 N N . LEU B 1 269 ? 10.617 -5.262 0.439 1 98.69 269 LEU B N 1
ATOM 4926 C CA . LEU B 1 269 ? 10.461 -4.871 1.836 1 98.69 269 LEU B CA 1
ATOM 4927 C C . LEU B 1 269 ? 11.039 -5.938 2.764 1 98.69 269 LEU B C 1
ATOM 4929 O O . LEU B 1 269 ? 11.242 -7.082 2.348 1 98.69 269 LEU B O 1
ATOM 4933 N N . ARG B 1 270 ? 11.305 -5.57 4.004 1 98.12 270 ARG B N 1
ATOM 4934 C CA . ARG B 1 270 ? 11.828 -6.5 5.004 1 98.12 270 ARG B CA 1
ATOM 4935 C C . ARG B 1 270 ? 10.695 -7.301 5.641 1 98.12 270 ARG B C 1
ATOM 4937 O O . ARG B 1 270 ? 10.938 -8.32 6.297 1 98.12 270 ARG B O 1
ATOM 4944 N N . SER B 1 271 ? 9.422 -6.848 5.43 1 98.56 271 SER B N 1
ATOM 4945 C CA . SER B 1 271 ? 8.219 -7.527 5.918 1 98.56 271 SER B CA 1
ATOM 4946 C C . SER B 1 271 ? 7.016 -7.211 5.039 1 98.56 271 SER B C 1
ATOM 4948 O O . SER B 1 271 ? 7.008 -6.215 4.316 1 98.56 271 SER B O 1
ATOM 4950 N N . THR B 1 272 ? 5.988 -8.016 5.156 1 98.75 272 THR B N 1
ATOM 4951 C CA . THR B 1 272 ? 4.883 -7.938 4.211 1 98.75 272 THR B CA 1
ATOM 4952 C C . THR B 1 272 ? 3.953 -6.777 4.562 1 98.75 272 THR B C 1
ATOM 4954 O O . THR B 1 272 ? 3.857 -6.379 5.727 1 98.75 272 THR B O 1
ATOM 4957 N N . VAL B 1 273 ? 3.363 -6.25 3.549 1 98.75 273 VAL B N 1
ATOM 4958 C CA . VAL B 1 273 ? 2.291 -5.266 3.633 1 98.75 273 VAL B CA 1
ATOM 4959 C C . VAL B 1 273 ? 1.16 -5.652 2.68 1 98.75 273 VAL B C 1
ATOM 4961 O O . VAL B 1 273 ? 1.378 -6.383 1.712 1 98.75 273 VAL B O 1
ATOM 4964 N N . LYS B 1 274 ? -0.045 -5.23 3.025 1 98.81 274 LYS B N 1
ATOM 4965 C CA . LYS B 1 274 ? -1.181 -5.496 2.148 1 98.81 274 LYS B CA 1
ATOM 4966 C C . LYS B 1 274 ? -1.053 -4.73 0.834 1 98.81 274 LYS B C 1
ATOM 4968 O O . LYS B 1 274 ? -0.848 -3.516 0.835 1 98.81 274 LYS B O 1
ATOM 4973 N N . VAL B 1 275 ? -1.278 -5.449 -0.297 1 98.88 275 VAL B N 1
ATOM 4974 C CA . VAL B 1 275 ? -1.106 -4.758 -1.571 1 98.88 275 VAL B CA 1
ATOM 4975 C C . VAL B 1 275 ? -2.383 -4.879 -2.4 1 98.88 275 VAL B C 1
ATOM 4977 O O . VAL B 1 275 ? -2.566 -4.148 -3.377 1 98.88 275 VAL B O 1
ATOM 4980 N N . ALA B 1 276 ? -3.268 -5.773 -2.023 1 98.88 276 ALA B N 1
ATOM 4981 C CA . ALA B 1 276 ? -4.496 -5.953 -2.793 1 98.88 276 ALA B CA 1
ATOM 4982 C C . ALA B 1 276 ? -5.609 -6.523 -1.921 1 98.88 276 ALA B C 1
ATOM 4984 O O . ALA B 1 276 ? -5.344 -7.117 -0.874 1 98.88 276 ALA B O 1
ATOM 4985 N N . LYS B 1 277 ? -6.777 -6.324 -2.348 1 98.62 277 LYS B N 1
ATOM 4986 C CA . LYS B 1 277 ? -7.98 -6.887 -1.743 1 98.62 277 LYS B CA 1
ATOM 4987 C C . LYS B 1 277 ? -9.008 -7.266 -2.809 1 98.62 277 LYS B C 1
ATOM 4989 O O . LYS B 1 277 ? -9.344 -6.449 -3.668 1 98.62 277 LYS B O 1
ATOM 4994 N N . ILE B 1 278 ? -9.453 -8.438 -2.83 1 98.81 278 ILE B N 1
ATOM 4995 C CA . ILE B 1 278 ? -10.453 -8.961 -3.746 1 98.81 278 ILE B CA 1
ATOM 4996 C C . ILE B 1 278 ? -11.648 -9.5 -2.953 1 98.81 278 ILE B C 1
ATOM 4998 O O . ILE B 1 278 ? -11.469 -10.242 -1.981 1 98.81 278 ILE B O 1
ATOM 5002 N N . VAL B 1 279 ? -12.836 -9.094 -3.367 1 97.81 279 VAL B N 1
ATOM 5003 C CA . VAL B 1 279 ? -14.031 -9.461 -2.611 1 97.81 279 VAL B CA 1
ATOM 5004 C C . VAL B 1 279 ? -15.086 -10.031 -3.555 1 97.81 279 VAL B C 1
ATOM 5006 O O . VAL B 1 279 ? -15.25 -9.555 -4.68 1 97.81 279 VAL B O 1
ATOM 5009 N N . HIS B 1 280 ? -15.68 -11.055 -3.154 1 97.62 280 HIS B N 1
ATOM 5010 C CA . HIS B 1 280 ? -16.922 -11.531 -3.75 1 97.62 280 HIS B CA 1
ATOM 5011 C C . HIS B 1 280 ? -18.125 -11.203 -2.861 1 97.62 280 HIS B C 1
ATOM 5013 O O . HIS B 1 280 ? -18.484 -12 -1.995 1 97.62 280 HIS B O 1
ATOM 5019 N N . PRO B 1 281 ? -18.781 -10.141 -3.154 1 94.62 281 PRO B N 1
ATOM 5020 C CA . PRO B 1 281 ? -19.812 -9.625 -2.238 1 94.62 281 PRO B CA 1
ATOM 5021 C C . PRO B 1 281 ? -20.938 -10.625 -2.002 1 94.62 281 PRO B C 1
ATOM 5023 O O . PRO B 1 281 ? -21.375 -10.805 -0.864 1 94.62 281 PRO B O 1
ATOM 5026 N N . PRO B 1 282 ? -21.391 -11.367 -3.006 1 93.5 282 PRO B N 1
ATOM 5027 C CA . PRO B 1 282 ? -22.516 -12.25 -2.75 1 93.5 282 PRO B CA 1
ATOM 5028 C C . PRO B 1 282 ? -22.219 -13.297 -1.672 1 93.5 282 PRO B C 1
ATOM 5030 O O . PRO B 1 282 ? -23.094 -13.602 -0.853 1 93.5 282 PRO B O 1
ATOM 5033 N N . SER B 1 283 ? -21.062 -13.844 -1.639 1 94.75 283 SER B N 1
ATOM 5034 C CA . SER B 1 283 ? -20.75 -14.859 -0.638 1 94.75 283 SER B CA 1
ATOM 5035 C C . SER B 1 283 ? -20.156 -14.227 0.62 1 94.75 283 SER B C 1
ATOM 5037 O O . SER B 1 283 ? -20.094 -14.875 1.669 1 94.75 283 SER B O 1
ATOM 5039 N N . GLY B 1 284 ? -19.641 -13.008 0.491 1 94.44 284 GLY B N 1
ATOM 5040 C CA . GLY B 1 284 ? -18.938 -12.352 1.583 1 94.44 284 GLY B CA 1
ATOM 5041 C C . GLY B 1 284 ? -17.484 -12.75 1.673 1 94.44 284 GLY B C 1
ATOM 5042 O O . GLY B 1 284 ? -16.734 -12.188 2.471 1 94.44 284 GLY B O 1
ATOM 5043 N N . ARG B 1 285 ? -16.984 -13.703 0.826 1 97.38 285 ARG B N 1
ATOM 5044 C CA . ARG B 1 285 ? -15.586 -14.117 0.855 1 97.38 285 ARG B CA 1
ATOM 5045 C C . ARG B 1 285 ? -14.672 -13 0.339 1 97.38 285 ARG B C 1
ATOM 5047 O O . ARG B 1 285 ? -15.008 -12.32 -0.635 1 97.38 285 ARG B O 1
ATOM 5054 N N . ALA B 1 286 ? -13.602 -12.789 1.027 1 97.94 286 ALA B N 1
ATOM 5055 C CA . ALA B 1 286 ? -12.617 -11.773 0.654 1 97.94 286 ALA B CA 1
ATOM 5056 C C . ALA B 1 286 ? -11.203 -12.328 0.76 1 97.94 286 ALA B C 1
ATOM 5058 O O . ALA B 1 286 ? -10.938 -13.227 1.561 1 97.94 286 ALA B O 1
ATOM 5059 N N . LEU B 1 287 ? -10.328 -11.859 -0.074 1 98.81 287 LEU B N 1
ATOM 5060 C CA . LEU B 1 287 ? -8.906 -12.18 -0.073 1 98.81 287 LEU B CA 1
ATOM 5061 C C . LEU B 1 287 ? -8.07 -10.914 0.008 1 98.81 287 LEU B C 1
ATOM 5063 O O . LEU B 1 287 ? -8.18 -10.031 -0.846 1 98.81 287 LEU B O 1
ATOM 5067 N N . GLU B 1 288 ? -7.301 -10.766 1.048 1 98.81 288 GLU B N 1
ATOM 5068 C CA . GLU B 1 288 ? -6.215 -9.789 1.066 1 98.81 288 GLU B CA 1
ATOM 5069 C C . GLU B 1 288 ? -4.887 -10.438 0.676 1 98.81 288 GLU B C 1
ATOM 5071 O O . GLU B 1 288 ? -4.586 -11.555 1.103 1 98.81 288 GLU B O 1
ATOM 5076 N N . VAL B 1 289 ? -4.137 -9.758 -0.139 1 98.94 289 VAL B N 1
ATOM 5077 C CA . VAL B 1 289 ? -2.812 -10.219 -0.539 1 98.94 289 VAL B CA 1
ATOM 5078 C C . VAL B 1 289 ? -1.743 -9.352 0.125 1 98.94 289 VAL B C 1
ATOM 5080 O O . VAL B 1 289 ? -1.742 -8.133 -0.027 1 98.94 289 VAL B O 1
ATOM 5083 N N . TRP B 1 290 ? -0.88 -9.984 0.888 1 98.94 290 TRP B N 1
ATOM 5084 C CA . TRP B 1 290 ? 0.246 -9.336 1.554 1 98.94 290 TRP B CA 1
ATOM 5085 C C . TRP B 1 290 ? 1.571 -9.844 1.002 1 98.94 290 TRP B C 1
ATOM 5087 O O . TRP B 1 290 ? 1.74 -11.047 0.792 1 98.94 290 TRP B O 1
ATOM 5097 N N . THR B 1 291 ? 2.492 -8.922 0.738 1 98.94 291 THR B N 1
ATOM 5098 C CA . THR B 1 291 ? 3.777 -9.414 0.25 1 98.94 291 THR B CA 1
ATOM 5099 C C . THR B 1 291 ? 4.887 -8.406 0.542 1 98.94 291 THR B C 1
ATOM 5101 O O . THR B 1 291 ? 4.609 -7.25 0.873 1 98.94 291 THR B O 1
ATOM 5104 N N . ASP B 1 292 ? 6.086 -8.844 0.516 1 98.88 292 ASP B N 1
ATOM 5105 C CA . ASP B 1 292 ? 7.27 -7.996 0.638 1 98.88 292 ASP B CA 1
ATOM 5106 C C . ASP B 1 292 ? 7.879 -7.703 -0.731 1 98.88 292 ASP B C 1
ATOM 5108 O O . ASP B 1 292 ? 8.953 -7.098 -0.824 1 98.88 292 ASP B O 1
ATOM 5112 N N . GLN B 1 293 ? 7.203 -8.125 -1.822 1 98.94 293 GLN B N 1
ATOM 5113 C CA . GLN B 1 293 ? 7.758 -8.023 -3.168 1 98.94 293 GLN B CA 1
ATOM 5114 C C . GLN B 1 293 ? 7.363 -6.711 -3.834 1 98.94 293 GLN B C 1
ATOM 5116 O O . GLN B 1 293 ? 6.348 -6.109 -3.475 1 98.94 293 GLN B O 1
ATOM 5121 N N . PRO B 1 294 ? 8.086 -6.293 -4.859 1 98.88 294 PRO B N 1
ATOM 5122 C CA . PRO B 1 294 ? 7.816 -5.02 -5.539 1 98.88 294 PRO B CA 1
ATOM 5123 C C . PRO B 1 294 ? 6.699 -5.129 -6.574 1 98.88 294 PRO B C 1
ATOM 5125 O O . PRO B 1 294 ? 6.188 -4.113 -7.047 1 98.88 294 PRO B O 1
ATOM 5128 N N . GLY B 1 295 ? 6.34 -6.406 -6.918 1 98.94 295 GLY B N 1
ATOM 5129 C CA . GLY B 1 295 ? 5.375 -6.566 -7.992 1 98.94 295 GLY B CA 1
ATOM 5130 C C . GLY B 1 295 ? 4.359 -7.664 -7.723 1 98.94 295 GLY B C 1
ATOM 5131 O O . GLY B 1 295 ? 4.617 -8.57 -6.934 1 98.94 295 GLY B O 1
ATOM 5132 N N . MET B 1 296 ? 3.252 -7.516 -8.422 1 98.94 296 MET B N 1
ATOM 5133 C CA . MET B 1 296 ? 2.205 -8.531 -8.398 1 98.94 296 MET B CA 1
ATOM 5134 C C . MET B 1 296 ? 1.533 -8.648 -9.766 1 98.94 296 MET B C 1
ATOM 5136 O O . MET B 1 296 ? 0.899 -7.699 -10.234 1 98.94 296 MET B O 1
ATOM 5140 N N . GLN B 1 297 ? 1.658 -9.75 -10.375 1 98.88 297 GLN B N 1
ATOM 5141 C CA . GLN B 1 297 ? 0.952 -10.031 -11.617 1 98.88 297 GLN B CA 1
ATOM 5142 C C . GLN B 1 297 ? -0.526 -10.305 -11.367 1 98.88 297 GLN B C 1
ATOM 5144 O O . GLN B 1 297 ? -0.868 -11.18 -10.562 1 98.88 297 GLN B O 1
ATOM 5149 N N . PHE B 1 298 ? -1.333 -9.508 -11.945 1 98.94 298 PHE B N 1
ATOM 5150 C CA . PHE B 1 298 ? -2.768 -9.766 -11.898 1 98.94 298 PHE B CA 1
ATOM 5151 C C . PHE B 1 298 ? -3.262 -10.312 -13.234 1 98.94 298 PHE B C 1
ATOM 5153 O O . PHE B 1 298 ? -3.109 -9.656 -14.273 1 98.94 298 PHE B O 1
ATOM 5160 N N . TYR B 1 299 ? -3.809 -11.5 -13.219 1 98.81 299 TYR B N 1
ATOM 5161 C CA . TYR B 1 299 ? -4.203 -12.211 -14.43 1 98.81 299 TYR B CA 1
ATOM 5162 C C . TYR B 1 299 ? -5.621 -12.758 -14.297 1 98.81 299 TYR B C 1
ATOM 5164 O O . TYR B 1 299 ? -5.98 -13.328 -13.266 1 98.81 299 TYR B O 1
ATOM 5172 N N . THR B 1 300 ? -6.43 -12.578 -15.328 1 98.75 300 THR B N 1
ATOM 5173 C CA . THR B 1 300 ? -7.832 -12.969 -15.242 1 98.75 300 THR B CA 1
ATOM 5174 C C . THR B 1 300 ? -8.125 -14.148 -16.172 1 98.75 300 THR B C 1
ATOM 5176 O O . THR B 1 300 ? -9.188 -14.203 -16.781 1 98.75 300 THR B O 1
ATOM 5179 N N . ALA B 1 301 ? -7.129 -15.016 -16.344 1 98.19 301 ALA B N 1
ATOM 5180 C CA . ALA B 1 301 ? -7.266 -16.281 -17.062 1 98.19 301 ALA B CA 1
ATOM 5181 C C . ALA B 1 301 ? -7.746 -16.047 -18.5 1 98.19 301 ALA B C 1
ATOM 5183 O O . ALA B 1 301 ? -8.625 -16.766 -18.984 1 98.19 301 ALA B O 1
ATOM 5184 N N . ASN B 1 302 ? -7.16 -15.094 -19.125 1 96.62 302 ASN B N 1
ATOM 5185 C CA . ASN B 1 302 ? -7.582 -14.688 -20.469 1 96.62 302 ASN B CA 1
ATOM 5186 C C . ASN B 1 302 ? -7.277 -15.766 -21.5 1 96.62 302 ASN B C 1
ATOM 5188 O O . ASN B 1 302 ? -7.859 -15.773 -22.594 1 96.62 302 ASN B O 1
ATOM 5192 N N . ASN B 1 303 ? -6.367 -16.703 -21.172 1 93.75 303 ASN B N 1
ATOM 5193 C CA . ASN B 1 303 ? -5.852 -17.625 -22.188 1 93.75 303 ASN B CA 1
ATOM 5194 C C . ASN B 1 303 ? -6.379 -19.047 -21.984 1 93.75 303 ASN B C 1
ATOM 5196 O O . ASN B 1 303 ? -5.984 -19.969 -22.688 1 93.75 303 ASN B O 1
ATOM 5200 N N . ILE B 1 304 ? -7.223 -19.203 -21 1 95.81 304 ILE B N 1
ATOM 5201 C CA . ILE B 1 304 ? -7.82 -20.516 -20.797 1 95.81 304 ILE B CA 1
ATOM 5202 C C . ILE B 1 304 ? -8.969 -20.719 -21.781 1 95.81 304 ILE B C 1
ATOM 5204 O O . ILE B 1 304 ? -9.914 -19.938 -21.828 1 95.81 304 ILE B O 1
ATOM 5208 N N . THR B 1 305 ? -8.875 -21.656 -22.625 1 92.75 305 THR B N 1
ATOM 5209 C CA . THR B 1 305 ? -9.977 -21.969 -23.531 1 92.75 305 THR B CA 1
ATOM 5210 C C . THR B 1 305 ? -11 -22.875 -22.875 1 92.75 305 THR B C 1
ATOM 5212 O O . THR B 1 305 ? -12.117 -22.453 -22.562 1 92.75 305 THR B O 1
ATOM 5215 N N . LYS B 1 306 ? -10.648 -24.125 -22.656 1 96 306 LYS B N 1
ATOM 5216 C CA . LYS B 1 306 ? -11.461 -25.094 -21.906 1 96 306 LYS B CA 1
ATOM 5217 C C . LYS B 1 306 ? -10.602 -26.172 -21.281 1 96 306 LYS B C 1
ATOM 5219 O O . LYS B 1 306 ? -9.914 -26.922 -21.984 1 96 306 LYS B O 1
ATOM 5224 N N . ILE B 1 307 ? -10.609 -26.297 -20 1 97.56 307 ILE B N 1
ATOM 5225 C CA . ILE B 1 307 ? -9.852 -27.297 -19.25 1 97.56 307 ILE B CA 1
ATOM 5226 C C . ILE B 1 307 ? -10.797 -28.062 -18.312 1 97.56 307 ILE B C 1
ATOM 5228 O O . ILE B 1 307 ? -11.602 -27.453 -17.609 1 97.56 307 ILE B O 1
ATOM 5232 N N . SER B 1 308 ? -10.766 -29.391 -18.391 1 97.62 308 SER B N 1
ATOM 5233 C CA . SER B 1 308 ? -11.523 -30.172 -17.422 1 97.62 308 SER B CA 1
ATOM 5234 C C . SER B 1 308 ? -10.883 -30.125 -16.047 1 97.62 308 SER B C 1
ATOM 5236 O O . SER B 1 308 ? -9.75 -30.578 -15.859 1 97.62 308 SER B O 1
ATOM 5238 N N . GLY B 1 309 ? -11.602 -29.547 -15.125 1 97.88 309 GLY B N 1
ATOM 5239 C CA . GLY B 1 309 ? -11.062 -29.344 -13.789 1 97.88 309 GLY B CA 1
ATOM 5240 C C . GLY B 1 309 ? -11.656 -30.281 -12.766 1 97.88 309 GLY B C 1
ATOM 5241 O O . GLY B 1 309 ? -11.938 -31.453 -13.07 1 97.88 309 GLY B O 1
ATOM 5242 N N . LYS B 1 310 ? -11.711 -29.875 -11.523 1 98.38 310 LYS B N 1
ATOM 5243 C CA . LYS B 1 310 ? -12.195 -30.703 -10.414 1 98.38 310 LYS B CA 1
ATOM 5244 C C . LYS B 1 310 ? -13.688 -31 -10.562 1 98.38 310 LYS B C 1
ATOM 5246 O O . LYS B 1 310 ? -14.453 -30.141 -11 1 98.38 310 LYS B O 1
ATOM 5251 N N . LYS B 1 311 ? -14.047 -32.219 -10.219 1 97.38 311 LYS B N 1
ATOM 5252 C CA . LYS B 1 311 ? -15.43 -32.688 -10.102 1 97.38 311 LYS B CA 1
ATOM 5253 C C . LYS B 1 311 ? -16.156 -32.562 -11.445 1 97.38 311 LYS B C 1
ATOM 5255 O O . LYS B 1 311 ? -17.359 -32.312 -11.492 1 97.38 311 LYS B O 1
ATOM 5260 N N . GLY B 1 312 ? -15.422 -32.562 -12.508 1 95.62 312 GLY B N 1
ATOM 5261 C CA . GLY B 1 312 ? -15.992 -32.594 -13.852 1 95.62 312 GLY B CA 1
ATOM 5262 C C . GLY B 1 312 ? -16.344 -31.203 -14.383 1 95.62 312 GLY B C 1
ATOM 5263 O O . GLY B 1 312 ? -16.828 -31.078 -15.508 1 95.62 312 GLY B O 1
ATOM 5264 N N . PHE B 1 313 ? -16.062 -30.172 -13.641 1 97.62 313 PHE B N 1
ATOM 5265 C CA . PHE B 1 313 ? -16.344 -28.828 -14.117 1 97.62 313 PHE B CA 1
ATOM 5266 C C . PHE B 1 313 ? -15.273 -28.359 -15.102 1 97.62 313 PHE B C 1
ATOM 5268 O O . PHE B 1 313 ? -14.133 -28.828 -15.047 1 97.62 313 PHE B O 1
ATOM 5275 N N . HIS B 1 314 ? -15.672 -27.438 -15.945 1 98.06 314 HIS B N 1
ATOM 5276 C CA . HIS B 1 314 ? -14.758 -26.906 -16.938 1 98.06 314 HIS B CA 1
ATOM 5277 C C . HIS B 1 314 ? -14.305 -25.484 -16.578 1 98.06 314 HIS B C 1
ATOM 5279 O O . HIS B 1 314 ? -15.125 -24.656 -16.203 1 98.06 314 HIS B O 1
ATOM 5285 N N . TYR B 1 315 ? -13.062 -25.328 -16.656 1 98.62 315 TYR B N 1
ATOM 5286 C CA . TYR B 1 315 ? -12.484 -24 -16.516 1 98.62 315 TYR B CA 1
ATOM 5287 C C . TYR B 1 315 ? -12.352 -23.297 -17.859 1 98.62 315 TYR B C 1
ATOM 5289 O O . TYR B 1 315 ? -11.898 -23.906 -18.828 1 98.62 315 TYR B O 1
ATOM 5297 N N . VAL B 1 316 ? -12.805 -22.031 -17.969 1 98.38 316 VAL B N 1
ATOM 5298 C CA . VAL B 1 316 ? -12.836 -21.297 -19.219 1 98.38 316 VAL B CA 1
ATOM 5299 C C . VAL B 1 316 ? -12.297 -19.875 -19 1 98.38 316 VAL B C 1
ATOM 5301 O O . VAL B 1 316 ? -11.953 -19.5 -17.875 1 98.38 316 VAL B O 1
ATOM 5304 N N . LYS B 1 317 ? -12.188 -19.203 -20.125 1 97.81 317 LYS B N 1
ATOM 5305 C CA . LYS B 1 317 ? -11.742 -17.812 -20.094 1 97.81 317 LYS B CA 1
ATOM 5306 C C . LYS B 1 317 ? -12.523 -17 -19.078 1 97.81 317 LYS B C 1
ATOM 5308 O O . LYS B 1 317 ? -13.75 -17.141 -18.969 1 97.81 317 LYS B O 1
ATOM 5313 N N . HIS B 1 318 ? -11.82 -16.219 -18.281 1 98.31 318 HIS B N 1
ATOM 5314 C CA . HIS B 1 318 ? -12.398 -15.297 -17.312 1 98.31 318 HIS B CA 1
ATOM 5315 C C . HIS B 1 318 ? -13.164 -16.047 -16.234 1 98.31 318 HIS B C 1
ATOM 5317 O O . HIS B 1 318 ? -14.164 -15.539 -15.711 1 98.31 318 HIS B O 1
ATOM 5323 N N . GLY B 1 319 ? -12.719 -17.281 -15.969 1 98.56 319 GLY B N 1
ATOM 5324 C CA . GLY B 1 319 ? -13.336 -18.031 -14.891 1 98.56 319 GLY B CA 1
ATOM 5325 C C . GLY B 1 319 ? -12.609 -17.891 -13.57 1 98.56 319 GLY B C 1
ATOM 5326 O O . GLY B 1 319 ? -13.094 -18.359 -12.531 1 98.56 319 GLY B O 1
ATOM 5327 N N . SER B 1 320 ? -11.453 -17.281 -13.555 1 98.81 320 SER B N 1
ATOM 5328 C CA . SER B 1 320 ? -10.617 -17.203 -12.367 1 98.81 320 SER B CA 1
ATOM 5329 C C . SER B 1 320 ? -9.633 -16.031 -12.461 1 98.81 320 SER B C 1
ATOM 5331 O O . SER B 1 320 ? -9.547 -15.375 -13.508 1 98.81 320 SER B O 1
ATOM 5333 N N . PHE B 1 321 ? -8.984 -15.688 -11.391 1 98.88 321 PHE B N 1
ATOM 5334 C CA . PHE B 1 321 ? -7.906 -14.711 -11.359 1 98.88 321 PHE B CA 1
ATOM 5335 C C . PHE B 1 321 ? -6.68 -15.273 -10.656 1 98.88 321 PHE B C 1
ATOM 5337 O O . PHE B 1 321 ? -6.777 -16.25 -9.906 1 98.88 321 PHE B O 1
ATOM 5344 N N . CYS B 1 322 ? -5.512 -14.734 -10.977 1 98.88 322 CYS B N 1
ATOM 5345 C CA . CYS B 1 322 ? -4.25 -15.016 -10.305 1 98.88 322 CYS B CA 1
ATOM 5346 C C . CYS B 1 322 ? -3.633 -13.734 -9.742 1 98.88 322 CYS B C 1
ATOM 5348 O O . CYS B 1 322 ? -3.705 -12.68 -10.367 1 98.88 322 CYS B O 1
ATOM 5350 N N . VAL B 1 323 ? -3.07 -13.82 -8.578 1 98.75 323 VAL B N 1
ATOM 5351 C CA . VAL B 1 323 ? -2.289 -12.75 -7.953 1 98.75 323 VAL B CA 1
ATOM 5352 C C . VAL B 1 323 ? -0.885 -13.266 -7.629 1 98.75 323 VAL B C 1
ATOM 5354 O O . VAL B 1 323 ? -0.602 -13.641 -6.492 1 98.75 323 VAL B O 1
ATOM 5357 N N . GLN B 1 324 ? 0.032 -13.156 -8.578 1 98.69 324 GLN B N 1
ATOM 5358 C CA . GLN B 1 324 ? 1.395 -13.664 -8.477 1 98.69 324 GLN B CA 1
ATOM 5359 C C . GLN B 1 324 ? 2.355 -12.578 -7.988 1 98.69 324 GLN B C 1
ATOM 5361 O O . GLN B 1 324 ? 2.674 -11.648 -8.727 1 98.69 324 GLN B O 1
ATOM 5366 N N . THR B 1 325 ? 2.811 -12.734 -6.762 1 98.88 325 THR B N 1
ATOM 5367 C CA . THR B 1 325 ? 3.797 -11.781 -6.273 1 98.88 325 THR B CA 1
ATOM 5368 C C . THR B 1 325 ? 5.191 -12.133 -6.777 1 98.88 325 THR B C 1
ATOM 5370 O O . THR B 1 325 ? 5.547 -13.312 -6.863 1 98.88 325 THR B O 1
ATOM 5373 N N . GLU B 1 326 ? 5.934 -11.172 -7.191 1 98.88 326 GLU B N 1
ATOM 5374 C CA . GLU B 1 326 ? 7.242 -11.367 -7.812 1 98.88 326 GLU B CA 1
ATOM 5375 C C . GLU B 1 326 ? 7.992 -10.047 -7.953 1 98.88 326 GLU B C 1
ATOM 5377 O O . GLU B 1 326 ? 7.43 -8.977 -7.715 1 98.88 326 GLU B O 1
ATOM 5382 N N . LYS B 1 327 ? 9.273 -10.164 -8.211 1 98.81 327 LYS B N 1
ATOM 5383 C CA . LYS B 1 327 ? 9.945 -9.008 -8.805 1 98.81 327 LYS B CA 1
ATOM 5384 C C . LYS B 1 327 ? 9.516 -8.812 -10.258 1 98.81 327 LYS B C 1
ATOM 5386 O O . LYS B 1 327 ? 8.836 -9.664 -10.828 1 98.81 327 LYS B O 1
ATOM 5391 N N . PHE B 1 328 ? 9.875 -7.73 -10.922 1 98.88 328 PHE B N 1
ATOM 5392 C CA . PHE B 1 328 ? 9.32 -7.359 -12.219 1 98.88 328 PHE B CA 1
ATOM 5393 C C . PHE B 1 328 ? 9.742 -8.359 -13.289 1 98.88 328 PHE B C 1
ATOM 5395 O O . PHE B 1 328 ? 10.891 -8.805 -13.312 1 98.88 328 PHE B O 1
ATOM 5402 N N . PRO B 1 329 ? 8.789 -8.734 -14.195 1 98.56 329 PRO B N 1
ATOM 5403 C CA . PRO B 1 329 ? 9.164 -9.586 -15.328 1 98.56 329 PRO B CA 1
ATOM 5404 C C . PRO B 1 329 ? 10.281 -8.984 -16.172 1 98.56 329 PRO B C 1
ATOM 5406 O O . PRO B 1 329 ? 10.359 -7.766 -16.344 1 98.56 329 PRO B O 1
ATOM 5409 N N . ASP B 1 330 ? 11.211 -9.883 -16.609 1 98.12 330 ASP B N 1
ATOM 5410 C CA . ASP B 1 330 ? 12.305 -9.516 -17.5 1 98.12 330 ASP B CA 1
ATOM 5411 C C . ASP B 1 330 ? 13.25 -8.516 -16.844 1 98.12 330 ASP B C 1
ATOM 5413 O O . ASP B 1 330 ? 13.867 -7.691 -17.516 1 98.12 330 ASP B O 1
ATOM 5417 N N . ALA B 1 331 ? 13.328 -8.562 -15.562 1 98 331 ALA B N 1
ATOM 5418 C CA . ALA B 1 331 ? 14.164 -7.629 -14.812 1 98 331 ALA B CA 1
ATOM 5419 C C . ALA B 1 331 ? 15.609 -7.684 -15.305 1 98 331 ALA B C 1
ATOM 5421 O O . ALA B 1 331 ? 16.328 -6.688 -15.219 1 98 331 ALA B O 1
ATOM 5422 N N . VAL B 1 332 ? 16.062 -8.781 -15.859 1 96.56 332 VAL B N 1
ATOM 5423 C CA . VAL B 1 332 ? 17.453 -8.977 -16.281 1 96.56 332 VAL B CA 1
ATOM 5424 C C . VAL B 1 332 ? 17.766 -8.047 -17.453 1 96.56 332 VAL B C 1
ATOM 5426 O O . VAL B 1 332 ? 18.938 -7.734 -17.703 1 96.56 332 VAL B O 1
ATOM 5429 N N . SER B 1 333 ? 16.766 -7.598 -18.156 1 95.19 333 SER B N 1
ATOM 5430 C CA . SER B 1 333 ? 16.953 -6.758 -19.328 1 95.19 333 SER B CA 1
ATOM 5431 C C . SER B 1 333 ? 16.891 -5.277 -18.969 1 95.19 333 SER B C 1
ATOM 5433 O O . SER B 1 333 ? 17.125 -4.414 -19.812 1 95.19 333 SER B O 1
ATOM 5435 N N . HIS B 1 334 ? 16.531 -4.965 -17.734 1 96.69 334 HIS B N 1
ATOM 5436 C CA . HIS B 1 334 ? 16.281 -3.586 -17.344 1 96.69 334 HIS B CA 1
ATOM 5437 C C . HIS B 1 334 ? 16.969 -3.256 -16.031 1 96.69 334 HIS B C 1
ATOM 5439 O O . HIS B 1 334 ? 16.469 -3.588 -14.953 1 96.69 334 HIS B O 1
ATOM 5445 N N . GLN B 1 335 ? 17.953 -2.488 -16.078 1 94.25 335 GLN B N 1
ATOM 5446 C CA . GLN B 1 335 ? 18.828 -2.221 -14.945 1 94.25 335 GLN B CA 1
ATOM 5447 C C . GLN B 1 335 ? 18.094 -1.465 -13.844 1 94.25 335 GLN B C 1
ATOM 5449 O O . GLN B 1 335 ? 18.438 -1.577 -12.664 1 94.25 335 GLN B O 1
ATOM 5454 N N . GLU B 1 336 ? 17.031 -0.744 -14.211 1 95.75 336 GLU B N 1
ATOM 5455 C CA . GLU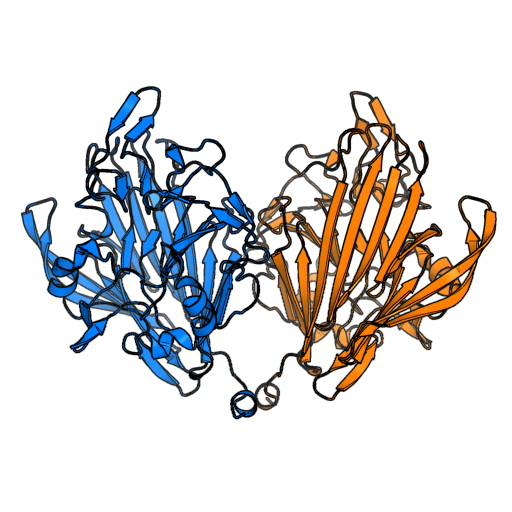 B 1 336 ? 16.312 0.064 -13.234 1 95.75 336 GLU B CA 1
ATOM 5456 C C . GLU B 1 336 ? 15.305 -0.78 -12.453 1 95.75 336 GLU B C 1
ATOM 5458 O O . GLU B 1 336 ? 14.742 -0.321 -11.453 1 95.75 336 GLU B O 1
ATOM 5463 N N . PHE B 1 337 ? 15.078 -2.021 -12.922 1 98.19 337 PHE B N 1
ATOM 5464 C CA . PHE B 1 337 ? 14.18 -2.922 -12.211 1 98.19 337 PHE B CA 1
ATOM 5465 C C . PHE B 1 337 ? 14.898 -3.596 -11.047 1 98.19 337 PHE B C 1
ATOM 5467 O O . PHE B 1 337 ? 16.125 -3.732 -11.055 1 98.19 337 PHE B O 1
ATOM 5474 N N . PRO B 1 338 ? 14.141 -3.953 -10.016 1 97.81 338 PRO B N 1
ATOM 5475 C CA . PRO B 1 338 ? 14.781 -4.742 -8.953 1 97.81 338 PRO B CA 1
ATOM 5476 C C . PRO B 1 338 ? 15.477 -5.988 -9.492 1 97.81 338 PRO B C 1
ATOM 5478 O O . PRO B 1 338 ? 14.875 -6.777 -10.219 1 97.81 338 PRO B O 1
ATOM 5481 N N . SER B 1 339 ? 16.656 -6.195 -9.086 1 97.38 339 SER B N 1
ATOM 5482 C CA . SER B 1 339 ? 17.469 -7.27 -9.625 1 97.38 339 SER B CA 1
ATOM 5483 C C . SER B 1 339 ? 16.969 -8.633 -9.164 1 97.38 339 SER B C 1
ATOM 5485 O O . SER B 1 339 ? 16.594 -8.805 -8.008 1 97.38 339 SER B O 1
ATOM 5487 N N . ILE B 1 340 ? 17.094 -9.617 -10.031 1 98.25 340 ILE B N 1
ATOM 5488 C CA . ILE B 1 340 ? 16.75 -10.984 -9.672 1 98.25 340 ILE B CA 1
ATOM 5489 C C . ILE B 1 340 ? 18 -11.859 -9.695 1 98.25 340 ILE B C 1
ATOM 5491 O O . ILE B 1 340 ? 17.906 -13.086 -9.727 1 98.25 340 ILE B O 1
ATOM 5495 N N . LYS B 1 341 ? 19.156 -11.219 -9.75 1 97.75 341 LYS B N 1
ATOM 5496 C CA . LYS B 1 341 ? 20.422 -11.938 -9.625 1 97.75 341 LYS B CA 1
ATOM 5497 C C . LYS B 1 341 ? 20.609 -12.477 -8.211 1 97.75 341 LYS B C 1
ATOM 5499 O O . LYS B 1 341 ? 20.266 -11.805 -7.234 1 97.75 341 LYS B O 1
ATOM 5504 N N . LEU B 1 342 ? 21.078 -13.703 -8.109 1 98.5 342 LEU B N 1
ATOM 5505 C CA . LEU B 1 342 ? 21.422 -14.32 -6.832 1 98.5 342 LEU B CA 1
ATOM 5506 C C . LEU B 1 342 ? 22.859 -14.805 -6.832 1 98.5 342 LEU B C 1
ATOM 5508 O O . LEU B 1 342 ? 23.266 -15.586 -7.695 1 98.5 342 LEU B O 1
ATOM 5512 N N . SER B 1 343 ? 23.609 -14.328 -5.906 1 97.94 343 SER B N 1
ATOM 5513 C CA . SER B 1 343 ? 25 -14.75 -5.746 1 97.94 343 SER B CA 1
ATOM 5514 C C . SER B 1 343 ? 25.141 -15.797 -4.652 1 97.94 343 SER B C 1
ATOM 5516 O O . SER B 1 343 ? 24.266 -15.906 -3.775 1 97.94 343 SER B O 1
ATOM 5518 N N . PRO B 1 344 ? 26.203 -16.547 -4.648 1 98.19 344 PRO B N 1
ATOM 5519 C CA . PRO B 1 344 ? 26.359 -17.641 -3.684 1 98.19 344 PRO B CA 1
ATOM 5520 C C . PRO B 1 344 ? 26.391 -17.156 -2.238 1 98.19 344 PRO B C 1
ATOM 5522 O O . PRO B 1 344 ? 26.125 -17.922 -1.315 1 98.19 344 PRO B O 1
ATOM 5525 N N . ASP B 1 345 ? 26.672 -15.875 -2.014 1 98.06 345 ASP B N 1
ATOM 5526 C CA . ASP B 1 345 ? 26.766 -15.344 -0.66 1 98.06 345 ASP B CA 1
ATOM 5527 C C . ASP B 1 345 ? 25.438 -14.766 -0.197 1 98.06 345 ASP B C 1
ATOM 5529 O O . ASP B 1 345 ? 25.328 -14.266 0.923 1 98.06 345 ASP B O 1
ATOM 5533 N N . GLU B 1 346 ? 24.453 -14.859 -1.051 1 98.38 346 GLU B N 1
ATOM 5534 C CA . GLU B 1 346 ? 23.125 -14.312 -0.75 1 98.38 346 GLU B CA 1
ATOM 5535 C C . GLU B 1 346 ? 22.094 -15.422 -0.588 1 98.38 346 GLU B C 1
ATOM 5537 O O . GLU B 1 346 ? 22.312 -16.562 -1.01 1 98.38 346 GLU B O 1
ATOM 5542 N N . THR B 1 347 ? 21.031 -15.125 0.06 1 98.81 347 THR B N 1
ATOM 5543 C CA . THR B 1 347 ? 19.844 -15.969 0.145 1 98.81 347 THR B CA 1
ATOM 5544 C C . THR B 1 347 ? 18.625 -15.25 -0.413 1 98.81 347 THR B C 1
ATOM 5546 O O . THR B 1 347 ? 18.328 -14.109 -0.025 1 98.81 347 THR B O 1
ATOM 5549 N N . TYR B 1 348 ? 18.016 -15.844 -1.358 1 98.81 348 TYR B N 1
ATOM 5550 C CA . TYR B 1 348 ? 16.75 -15.344 -1.876 1 98.81 348 TYR B CA 1
ATOM 5551 C C . TYR B 1 348 ? 15.617 -15.578 -0.876 1 98.81 348 TYR B C 1
ATOM 5553 O O . TYR B 1 348 ? 15.477 -16.672 -0.338 1 98.81 348 TYR B O 1
ATOM 5561 N N . ARG B 1 349 ? 14.852 -14.547 -0.612 1 98.75 349 ARG B N 1
ATOM 5562 C CA . ARG B 1 349 ? 13.672 -14.656 0.245 1 98.75 349 ARG B CA 1
ATOM 5563 C C . ARG B 1 349 ? 12.469 -13.945 -0.381 1 98.75 349 ARG B C 1
ATOM 5565 O O . ARG B 1 349 ? 12.617 -12.891 -0.991 1 98.75 349 ARG B O 1
ATOM 5572 N N . HIS B 1 350 ? 11.344 -14.531 -0.235 1 98.81 350 HIS B N 1
ATOM 5573 C CA . HIS B 1 350 ? 10.07 -14.062 -0.767 1 98.81 350 HIS B CA 1
ATOM 5574 C C . HIS B 1 350 ? 8.906 -14.539 0.092 1 98.81 350 HIS B C 1
ATOM 5576 O O . HIS B 1 350 ? 8.781 -15.734 0.37 1 98.81 350 HIS B O 1
ATOM 5582 N N . GLU B 1 351 ? 8.086 -13.57 0.541 1 98.81 351 GLU B N 1
ATOM 5583 C CA . GLU B 1 351 ? 6.926 -13.938 1.351 1 98.81 351 GLU B CA 1
ATOM 5584 C C . GLU B 1 351 ? 5.637 -13.383 0.75 1 98.81 351 GLU B C 1
ATOM 5586 O O . GLU B 1 351 ? 5.598 -12.242 0.293 1 98.81 351 GLU B O 1
ATOM 5591 N N . VAL B 1 352 ? 4.645 -14.188 0.722 1 98.88 352 VAL B N 1
ATOM 5592 C CA . VAL B 1 352 ? 3.281 -13.773 0.409 1 98.88 352 VAL B CA 1
ATOM 5593 C C . VAL B 1 352 ? 2.311 -14.383 1.416 1 98.88 352 VAL B C 1
ATOM 5595 O O . VAL B 1 352 ? 2.498 -15.523 1.856 1 98.88 352 VAL B O 1
ATOM 5598 N N . VAL B 1 353 ? 1.375 -13.641 1.862 1 98.88 353 VAL B N 1
ATOM 5599 C CA . VAL B 1 353 ? 0.279 -14.094 2.711 1 98.88 353 VAL B CA 1
ATOM 5600 C C . VAL B 1 353 ? -1.053 -13.875 1.995 1 98.88 353 VAL B C 1
ATOM 5602 O O . VAL B 1 353 ? -1.39 -12.75 1.622 1 98.88 353 VAL B O 1
ATOM 5605 N N . TYR B 1 354 ? -1.719 -14.93 1.729 1 98.94 354 TYR B N 1
ATOM 5606 C CA . TYR B 1 354 ? -3.119 -14.859 1.328 1 98.94 354 TYR B CA 1
ATOM 5607 C C . TYR B 1 354 ? -4.039 -14.922 2.543 1 98.94 354 TYR B C 1
ATOM 5609 O O . TYR B 1 354 ? -4.195 -15.984 3.156 1 98.94 354 TYR B O 1
ATOM 5617 N N . TRP B 1 355 ? -4.586 -13.82 2.9 1 98.81 355 TRP B N 1
ATOM 5618 C CA . TRP B 1 355 ? -5.465 -13.734 4.062 1 98.81 355 TRP B CA 1
ATOM 5619 C C . TRP B 1 355 ? -6.93 -13.789 3.643 1 98.81 355 TRP B C 1
ATOM 5621 O O . TRP B 1 355 ? -7.477 -12.789 3.162 1 98.81 355 TRP B O 1
ATOM 5631 N N . PHE B 1 356 ? -7.539 -14.906 3.871 1 98.62 356 PHE B N 1
ATOM 5632 C CA . PHE B 1 356 ? -8.945 -15.094 3.527 1 98.62 356 PHE B CA 1
ATOM 5633 C C . PHE B 1 356 ? -9.844 -14.641 4.668 1 98.62 356 PHE B C 1
ATOM 5635 O O . PHE B 1 356 ? -9.578 -14.945 5.832 1 98.62 356 PHE B O 1
ATOM 5642 N N . LYS B 1 357 ? -10.844 -13.906 4.305 1 96.56 357 LYS B N 1
ATOM 5643 C CA . LYS B 1 357 ? -11.766 -13.328 5.277 1 96.56 357 LYS B CA 1
ATOM 5644 C C . LYS B 1 357 ? -13.219 -13.492 4.824 1 96.56 357 LYS B C 1
ATOM 5646 O O . LYS B 1 357 ? -13.477 -13.875 3.682 1 96.56 357 LYS B O 1
ATOM 5651 N N . ILE B 1 358 ? -14.125 -13.297 5.773 1 94.12 358 ILE B N 1
ATOM 5652 C CA . ILE B 1 358 ? -15.555 -13.211 5.496 1 94.12 358 ILE B CA 1
ATOM 5653 C C . ILE B 1 358 ? -16.078 -11.828 5.879 1 94.12 358 ILE B C 1
ATOM 5655 O O . ILE B 1 358 ? -16.047 -11.453 7.055 1 94.12 358 ILE B O 1
ATOM 5659 N N . GLU B 1 359 ? -16.422 -11.102 4.949 1 88.62 359 GLU B N 1
ATOM 5660 C CA . GLU B 1 359 ? -16.953 -9.766 5.203 1 88.62 359 GLU B CA 1
ATOM 5661 C C . GLU B 1 359 ? -18.484 -9.781 5.258 1 88.62 359 GLU B C 1
ATOM 5663 O O . GLU B 1 359 ? -19.125 -10.523 4.516 1 88.62 359 GLU B O 1
ATOM 5668 N N . LYS B 1 360 ? -19.062 -9.195 6.336 1 70.5 360 LYS B N 1
ATOM 5669 C CA . LYS B 1 360 ? -20.516 -9.109 6.453 1 70.5 360 LYS B CA 1
ATOM 5670 C C . LYS B 1 360 ? -21.094 -8.078 5.48 1 70.5 360 LYS B C 1
ATOM 5672 O O . LYS B 1 360 ? -20.594 -6.953 5.398 1 70.5 360 LYS B O 1
ATOM 5677 N N . ILE B 1 361 ? -21.453 -8.43 4.332 1 59.03 361 ILE B N 1
ATOM 5678 C CA . ILE B 1 361 ? -22.125 -7.445 3.48 1 59.03 361 ILE B CA 1
ATOM 5679 C C . ILE B 1 361 ? -23.578 -7.312 3.889 1 59.03 361 ILE B C 1
ATOM 5681 O O . ILE B 1 361 ? -24.266 -8.312 4.105 1 59.03 361 ILE B O 1
ATOM 5685 N N . CYS B 1 362 ? -23.812 -6.215 4.535 1 52.78 362 CYS B N 1
ATOM 5686 C CA . CYS B 1 362 ? -25.188 -5.934 4.902 1 52.78 362 CYS B CA 1
ATOM 5687 C C . CYS B 1 362 ? -26.141 -6.234 3.748 1 52.78 362 CYS B C 1
ATOM 5689 O O . CYS B 1 362 ? -25.984 -5.691 2.652 1 52.78 362 CYS B O 1
ATOM 5691 N N . ARG B 1 363 ? -26.75 -7.293 3.754 1 45.97 363 ARG B N 1
ATOM 5692 C CA . ARG B 1 363 ? -27.719 -7.711 2.752 1 45.97 363 ARG B CA 1
ATOM 5693 C C . ARG B 1 363 ? -28.641 -6.555 2.367 1 45.97 363 ARG B C 1
ATOM 5695 O O . ARG B 1 363 ? -29.312 -6.613 1.343 1 45.97 363 ARG B O 1
ATOM 5702 N N . CYS B 1 364 ? -28.859 -5.707 3.26 1 46.66 364 CYS B N 1
ATOM 5703 C CA . CYS B 1 364 ? -29.781 -4.645 2.859 1 46.66 364 CYS B CA 1
ATOM 5704 C C . CYS B 1 364 ? -29.25 -3.885 1.652 1 46.66 364 CYS B C 1
ATOM 5706 O O . CYS B 1 364 ? -29.984 -3.139 1.004 1 46.66 364 CYS B O 1
ATOM 5708 N N . CYS B 1 365 ? -27.984 -3.818 1.546 1 42.09 365 CYS B N 1
ATOM 5709 C CA . CYS B 1 365 ? -27.406 -2.994 0.493 1 42.09 365 CYS B CA 1
ATOM 5710 C C . CYS B 1 365 ? -27.469 -3.699 -0.855 1 42.09 365 CYS B C 1
ATOM 5712 O O . CYS B 1 365 ? -27.234 -3.086 -1.896 1 42.09 365 CYS B O 1
ATOM 5714 N N . TYR B 1 366 ? -27.375 -4.887 -0.959 1 38.62 366 TYR B N 1
ATOM 5715 C CA . TYR B 1 366 ? -27.406 -5.57 -2.248 1 38.62 366 TYR B CA 1
ATOM 5716 C C . TYR B 1 366 ? -28.844 -5.844 -2.686 1 38.62 366 TYR B C 1
ATOM 5718 O O . TYR B 1 366 ? -29.078 -6.383 -3.77 1 38.62 366 TYR B O 1
ATOM 5726 N N . LYS B 1 367 ? -29.797 -5.652 -1.837 1 33.97 367 LYS B N 1
ATOM 5727 C CA . LYS B 1 367 ? -31.156 -5.824 -2.33 1 33.97 367 LYS B CA 1
ATOM 5728 C C . LYS B 1 367 ? -31.562 -4.652 -3.217 1 33.97 367 LYS B C 1
ATOM 5730 O O . LYS B 1 367 ? -32.75 -4.527 -3.578 1 33.97 367 LYS B O 1
ATOM 5735 N N . ASN B 1 368 ? -30.703 -3.812 -3.777 1 28.66 368 ASN B N 1
ATOM 5736 C CA . ASN B 1 368 ? -31.484 -3.09 -4.781 1 28.66 368 ASN B CA 1
ATOM 5737 C C . ASN B 1 368 ? -31.766 -3.959 -6.004 1 28.66 368 ASN B C 1
ATOM 5739 O O . ASN B 1 368 ? -30.875 -4.648 -6.5 1 28.66 368 ASN B O 1
#

Nearest PDB structures (foldseek):
  4rnl-assembly4_D  TM=9.556E-01  e=1.750E-37  Streptomyces platensis
  1lur-assembly2_B  TM=9.432E-01  e=7.880E-33  Caenorhabditis elegans
  1mmu-assembly1_A  TM=9.208E-01  e=8.187E-30  Lactococcus lactis
  3imh-assembly1_A  TM=8.857E-01  e=4.054E-26  Lactobacillus acidophilus NCFM
  1yga-assembly1_B  TM=8.316E-01  e=2.458E-23  Saccharomyces cerevisiae

pLDDT: mean 96.02, std 8.64, range [28.08, 98.94]

Secondary structure (DSSP, 8-state):
---EEEEEEEEEEE-TTT-SEEEEEEEEEE-TTS-EEEEETBTTEEEEEEEE-TT--EEE-B---SSHHHHHHTGGGTTTPEE-SB-SEEETTEEEETTEEEEPP-TBTTTEEETT-TT-TTSSB-EEEEEETTEEEEEEEE-TTGGG--S-EEEEEEEEE-TTSEEEEEEEEEESS-EE-B-EE---B-TT-TT-HHHHHHT-EEEE--SEEEEE-GGG-EEEEEEE-TTSTT--SS-EEHHHHHGGGTTSSSSS-EEEEE-GGG---SS-EEEEEEEETTTTEEEEEEESSSEEEEE--TT--EEE-GGG-EEETTS-BEEEEESPTTGGG-TTSPP-EE-TT--EEEEEEEEEEE----HHHH--/---EEEEEEEEEEE-TTT-SEEEEEEEEEE-TTS-EEEEETBTTEEEEEEEE-TT--EEE-B---SSHHHHHHTGGG-TTPEE-SB-SEEETTEEEETTEEEEPP-TBTTTEEETT-TT-TTSSB-EEEEEETTEEEEEEEE-TTGGG--S-EEEEEEEEE-TTSEEEEEEEEEESS-EE-B-EE---B-TT-TT-HHHHHHT-EEEE--SEEEEE-GGG-EEEEEEE-TTSTT--SS-EEHHHHHGGGTTSSSSS-EEEEE-GGG---SS-EEEEEEEETTTTEEEEEEESSSEEEEE--TT--EEE-GGG-EEETTS-BEEEEESPTTGGG-TTSPP-EE-TT--EEEEEEEEEEE----HHHH--